Protein AF-0000000065775594 (afdb_homodimer)

Foldseek 3Di:
DPAAQKFKEFELVLLLVLVVLLVVLADPLFAEAEECELCLLQQHRQVSVVSVVVSPHQHYEYAEVVSVVVCVVSVDPHAYEHANFYDPPCLLVCQVSNHEYEDADVVSLVRNLVNLVVNVPLAAHEYEAEEELDQPDTGHDLVCLLVVLVSSVVRPRHAHQYYEYEQNQLLPPPPVSVVRRVSSLVSLVVSVVSCVVVPHDHNFYEYAEQSCSQPHDRPVGRYYYYRVSSQQDGPAPVCPPPGRRAHRMWIKHWFADKDWDAFQDFDDPPSPFTHNHTFIKTKTFAAVLQLQDQLQAQPFWKAWPNDIWHFGGTGDNTITMTTCRPPPPGDGGTMIIRAHDDPVGDGDHLQNSQVSSVHHSSSSSSRGDPVRHPYDYDD/DPAAQKFKEFELVLLLVLVVLLVVLADPLFAEAEECELCLLQQHLQVSVVSVVVSPHQHYEYAEVVSVVVCVVSVDPHAYEHANFYDPPCLLVCQVSNHEYEDADVVSLVRNLVSLVVNVPLAAHEYEAEEELDQPDTGHDLVCLLVVLVVSVVRPRYAHQYYEYEQNQLLPPPPVSVVRRVSSLVSLVVSVVSCVVVPHDHNFYEYAEQSCSQPHDRPVGRYYYYRVSSQFDGPAPVCPPPGRRAHRMWIKHWFADKDWDAFQDFDDPPSPFTHNHTFIKTKTFAAVLQLQDQLQAQPFWKAWPNDIWHFGGTGDNTITMTTCRPPPPGDGGTMIIRAHDDPVGDGDHLQNSQVSSVHHSSSSSSRGDPVRHPYDYDD

Secondary structure (DSSP, 8-state):
--S-S-EEEEEHHHHHHHHHHHHHHSPTT-EEEEE-HHHHHHT-HHHHHHHHHHTT--EEEESSHHHHHHHHHTT--S-EEETT---TT-HHHHHHTT-EEEE--HHHHHHHHHHHHHSTT-PPEEEEEEEESS--SSSEEGGGHHHHHHHHTT-TTEEEEEEE---SSTT--SHHHHHHHHHHHHHHHHHHHHHHHTT---SEEE-B-HHHHHH---TT--EE---GGGGT--SSGGGTTT------EEEEEE--EEEEE-TT-EESGGG-EE-SS-EEEEEES--GGGT--GGGTTT-EEEETTEEEEE-S---SS-EEEE-TT-TT--TT-EEEEEEE-TTS-EE-HHHHHHHHTS-HHHHHHTS-TTTSEEEEE-/--S-S-EEEEEHHHHHHHHHHHHHHSPTT-EEEEE-HHHHHHT-HHHHHHHHHHTT--EEEESSHHHHHHHHHTT--S-EEETT---TT-HHHHHHTT-EEEE--HHHHHHHHHHHHHSTT-PPEEEEEEEESS--SSSEEGGGHHHHHHHHTT-TTEEEEEEE---SSTT--SHHHHHHHHHHHHHHHHHHHHHHHTT---SEEEEE-HHHHHH---TT--EE---GGGGT--SSGGGTTT------EEEEEE--EEEEE-TT-EESGGG-EE-SS-EEEEEES--GGGT--GGGTTT-EEEETTEEEEE-S---SS-EEEE-TT-TT--TT-EEEEEEE-TTS-EE-HHHHHHHHTS-HHHHHHTS-TTTSEEEEE-

Sequence (758 aa):
MDSRPTVVEIDLAALRHNFSLVQKRVPEGCGLLAVVKADAYGHGFQYVSEELEKLGVDAFAVAFLAEGVQLRMSGITRPVLILGGIYPGEERRCIGLNISTALFSLEQAAALDQAALEIKCYRKAHIHLKVDTGMGRLGVPYHEVPEFLAKLKQFKNLELEGIFSHFASADELDPEGIAFTKLQAERFNAAVEEARRQGYAPTYVHVANSAAILTQDLPYCNLARPGIILYGALPSGDFEGQVPSQPVMRLKSRVAMLKWVEPGTSISYGRRYVAAERALIASVPVGYADGYCRSLTNKGEALIRGQRAKVAGTVCMDWIMLDVTNVKGVAVGDDVTLLGPDPMGDCISAEEMAEKAGTIPYEVLCGIATRRVRRVYLGMDSRPTVVEIDLAALRHNFSLVQKRVPEGCGLLAVVKADAYGHGFQYVSEELEKLGVDAFAVAFLAEGVQLRMSGITRPVLILGGIYPGEERRCIGLNISTALFSLEQAAALDQAALEIKCYRKAHIHLKVDTGMGRLGVPYHEVPEFLAKLKQFKNLELEGIFSHFASADELDPEGIAFTKLQAERFNAAVEEARRQGYAPTYVHVANSAAILTQDLPYCNLARPGIILYGALPSGDFEGQVPSQPVMRLKSRVAMLKWVEPGTSISYGRRYVAAERALIASVPVGYADGYCRSLTNKGEALIRGQRAKVAGTVCMDWIMLDVTNVKGVAVGDDVTLLGPDPMGDCISAEEMAEKAGTIPYEVLCGIATRRVRRVYLG

Organism: Citrifermentans bemidjiense (strain ATCC BAA-1014 / DSM 16622 / JCM 12645 / Bem) (NCBI:txid404380)

Radius of gyration: 27.4 Å; Cα contacts (8 Å, |Δi|>4): 1834; chains: 2; bounding box: 56×84×69 Å

InterPro domains:
  IPR000821 Alanine racemase [MF_01201] (5-377)
  IPR000821 Alanine racemase [PR00992] (29-45)
  IPR000821 Alanine racemase [PR00992] (65-83)
  IPR000821 Alanine racemase [PR00992] (128-140)
  IPR000821 Alanine racemase [PR00992] (162-173)
  IPR000821 Alanine racemase [PR00992] (208-235)
  IPR000821 Alanine racemase [PR00992] (264-279)
  IPR000821 Alanine racemase [PR00992] (281-296)
  IPR000821 Alanine racemase [PR00992] (302-319)
  IPR000821 Alanine racemase [PR00992] (359-372)
  IPR000821 Alanine racemase [PTHR30511] (1-378)
  IPR000821 Alanine racemase [TIGR00492] (4-378)
  IPR001608 Alanine racemase, N-terminal [PF01168] (10-235)
  IPR009006 Alanine racemase/group IV decarboxylase, C-terminal [G3DSA:2.40.37.10] (7-377)
  IPR009006 Alanine racemase/group IV decarboxylase, C-terminal [SSF50621] (243-377)
  IPR011079 Alanine racemase, C-terminal [PF00842] (248-377)
  IPR011079 Alanine racemase, C-terminal [SM01005] (248-378)
  IPR020622 Alanine racemase, pyridoxal-phosphate attachment site [PS00395] (34-44)
  IPR029066 PLP-binding barrel [G3DSA:3.20.20.10] (12-231)
  IPR029066 PLP-binding barrel [SSF51419] (10-249)

Solvent-accessible surface area (backbone atoms only — not comparable to full-atom values): 38138 Å² total; per-residue (Å²): 130,52,61,66,73,31,37,31,38,34,35,49,58,29,32,51,52,18,46,51,53,50,59,69,58,45,59,90,86,42,39,40,30,40,46,38,32,66,41,34,47,47,68,40,42,64,67,53,51,52,51,41,50,75,72,60,53,56,26,35,31,24,50,32,54,43,57,50,52,50,41,45,74,67,67,52,78,62,51,36,35,19,70,65,23,76,55,94,87,39,45,53,60,36,46,73,68,64,38,30,28,37,38,58,49,69,68,59,48,50,50,35,24,54,34,24,67,65,42,86,71,83,49,60,29,41,28,25,42,30,35,21,46,58,18,65,63,66,40,33,47,49,90,47,41,65,61,49,56,62,59,50,65,76,46,80,32,51,37,63,41,21,41,32,46,56,71,34,23,48,49,35,81,50,73,68,27,45,50,48,36,51,51,28,50,51,45,45,50,51,45,52,51,48,41,44,74,73,68,48,72,52,78,37,29,32,48,33,34,43,36,28,52,74,71,52,88,58,87,83,42,44,31,32,35,42,37,55,38,40,50,20,45,66,75,35,81,76,46,66,94,73,61,94,47,36,62,18,52,27,36,33,31,30,29,71,41,75,43,80,40,55,56,68,41,35,19,27,48,70,50,73,22,62,33,83,45,74,38,31,36,31,22,29,64,44,11,33,54,42,30,47,56,48,56,24,38,60,58,33,56,31,36,38,92,77,34,80,27,41,30,41,12,38,41,33,61,56,29,32,32,27,44,40,62,85,40,83,84,72,51,70,64,37,59,30,34,57,28,21,68,40,96,73,70,54,65,40,46,53,61,59,52,13,57,58,47,68,58,46,38,68,54,53,42,31,39,39,27,71,90,74,34,49,78,44,81,41,124,131,53,61,66,72,29,36,31,38,33,34,49,58,30,31,52,50,18,47,50,54,51,59,71,56,46,59,88,87,41,39,39,31,41,46,38,31,68,41,33,48,46,67,40,46,63,65,52,50,53,52,41,50,76,72,60,52,55,27,36,30,25,51,32,54,45,56,51,51,50,42,46,75,69,67,52,77,60,51,36,36,19,69,65,22,78,54,95,88,39,45,54,60,35,45,72,68,65,36,30,27,34,38,59,48,68,69,57,48,51,51,35,25,53,32,23,67,65,42,86,72,82,50,59,29,43,28,25,42,28,35,20,48,58,16,65,64,66,38,33,47,50,90,49,40,66,62,49,55,62,59,50,64,75,47,80,34,51,37,64,40,22,40,32,47,55,70,33,22,49,49,34,79,50,73,67,25,45,52,50,36,52,51,28,51,52,45,44,50,51,45,53,50,48,40,43,74,73,69,48,74,52,79,35,29,32,49,35,36,42,35,28,51,74,72,53,87,58,86,82,42,45,30,33,36,42,35,56,39,41,49,20,47,68,74,35,80,76,46,67,94,72,62,93,49,36,62,19,53,28,35,34,32,30,29,72,40,76,44,80,41,54,56,69,42,38,20,26,47,70,50,74,22,60,33,83,46,75,37,31,37,31,22,29,64,44,10,33,54,43,32,47,56,48,57,25,40,60,59,33,58,32,37,39,92,76,33,80,27,40,31,43,13,38,43,32,60,56,31,32,32,27,44,41,61,83,41,83,82,71,50,71,64,37,59,31,31,58,28,20,68,42,98,74,70,55,65,41,47,54,60,59,52,13,58,59,47,68,59,46,37,66,54,53,42,31,38,40,28,72,89,74,32,48,79,44,80,39,123

pLDDT: mean 96.42, std 4.62, range [49.81, 98.88]

Nearest 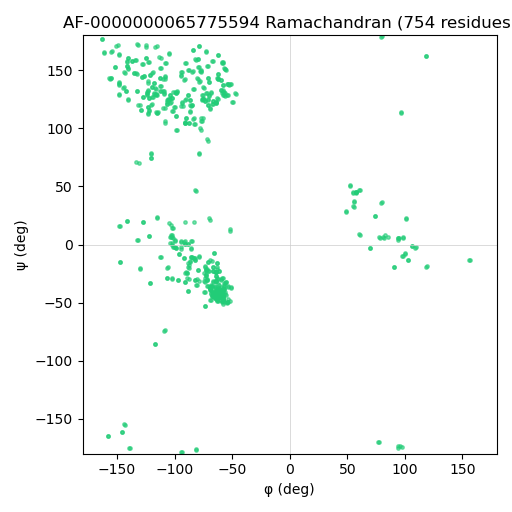PDB structures (foldseek):
  4y2w-assembly1_B  TM=9.399E-01  e=1.721E-45  Caldanaerobacter subterraneus subsp. tengcongensis MB4
  4ecl-assembly1_B  TM=9.283E-01  e=4.428E-44  Enterococcus faecalis
  1vfh-assembly1_A  TM=9.451E-01  e=1.364E-42  Streptomyces lavendulae
  5yyc-assembly1_C  TM=9.444E-01  e=9.346E-42  Alkalihalophilus pseudofirmus OF4
  8ahw-assembly1_A  TM=9.258E-01  e=2.322E-38  Mycobacterium tuberculosis H37Rv

Structure (mmCIF, N/CA/C/O backbone):
data_AF-0000000065775594-model_v1
#
loop_
_entity.id
_entity.type
_entity.pdbx_descripti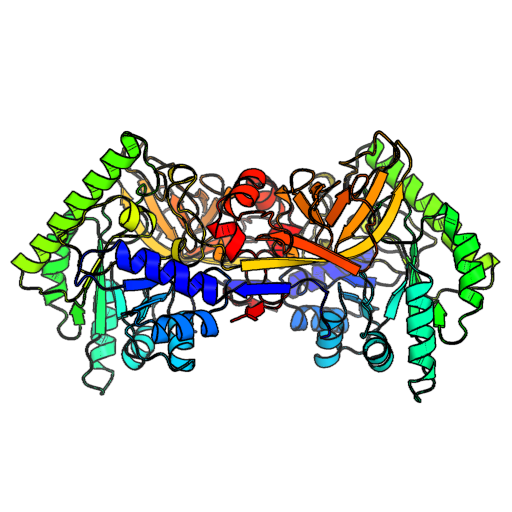on
1 polymer 'Alanine racemase'
#
loop_
_atom_site.group_PDB
_atom_site.id
_atom_site.type_symbol
_atom_site.label_atom_id
_atom_site.label_alt_id
_atom_site.label_comp_id
_atom_site.label_asym_id
_atom_site.label_entity_id
_atom_site.label_seq_id
_atom_site.pdbx_PDB_ins_code
_atom_site.Cartn_x
_atom_site.Cartn_y
_atom_site.Cartn_z
_atom_site.occupancy
_atom_site.B_iso_or_equiv
_atom_site.auth_seq_id
_atom_site.auth_comp_id
_atom_site.auth_asym_id
_atom_site.auth_atom_id
_atom_site.pdbx_PDB_model_num
ATOM 1 N N . MET A 1 1 ? -8.773 1.671 21.281 1 49.81 1 MET A N 1
ATOM 2 C CA . MET A 1 1 ? -9.242 2.24 20.031 1 49.81 1 MET A CA 1
ATOM 3 C C . MET A 1 1 ? -8.414 3.465 19.641 1 49.81 1 MET A C 1
ATOM 5 O O . MET A 1 1 ? -8.883 4.598 19.766 1 49.81 1 MET A O 1
ATOM 9 N N . ASP A 1 2 ? -7.199 3.545 19.719 1 66.12 2 ASP A N 1
ATOM 10 C CA . ASP A 1 2 ? -6.293 4.684 19.609 1 66.12 2 ASP A CA 1
ATOM 11 C C . ASP A 1 2 ? -5.973 5.012 18.156 1 66.12 2 ASP A C 1
ATOM 13 O O . ASP A 1 2 ? -5.004 5.719 17.875 1 66.12 2 ASP A O 1
ATOM 17 N N . SER A 1 3 ? -6.93 4.457 17.25 1 76.12 3 SER A N 1
ATOM 18 C CA . SER A 1 3 ? -6.625 4.742 15.844 1 76.12 3 SER A CA 1
ATOM 19 C C . SER A 1 3 ? -7.715 5.594 15.203 1 76.12 3 SER A C 1
ATOM 21 O O . SER A 1 3 ? -8.672 5.996 15.875 1 76.12 3 SER A O 1
ATOM 23 N N . ARG A 1 4 ? -7.492 6.094 14.023 1 88.5 4 ARG A N 1
ATOM 24 C CA . ARG A 1 4 ? -8.43 6.84 13.188 1 88.5 4 ARG A CA 1
ATOM 25 C C . ARG A 1 4 ? -9.703 6.039 12.945 1 88.5 4 ARG A C 1
ATOM 27 O O . ARG A 1 4 ? -9.711 4.816 13.102 1 88.5 4 ARG A O 1
ATOM 34 N N . PRO A 1 5 ? -10.789 6.785 12.773 1 94.62 5 PRO A N 1
ATOM 35 C CA . PRO A 1 5 ? -12.055 6.102 12.508 1 94.62 5 PRO A CA 1
ATOM 36 C C . PRO A 1 5 ? -12.086 5.434 11.133 1 94.62 5 PRO A C 1
ATOM 38 O O . PRO A 1 5 ? -13.172 5.156 10.602 1 94.62 5 PRO A O 1
ATOM 41 N N . THR A 1 6 ? -11.062 5.156 10.531 1 97.19 6 THR A N 1
ATOM 42 C CA . THR A 1 6 ? -10.938 4.422 9.281 1 97.19 6 THR A CA 1
ATOM 43 C C . THR A 1 6 ? -10.727 2.932 9.547 1 97.19 6 THR A C 1
ATOM 45 O O . THR A 1 6 ? -9.758 2.541 10.195 1 97.19 6 THR A O 1
ATOM 48 N N . VAL A 1 7 ? -11.641 2.129 9.07 1 96.88 7 VAL A N 1
ATOM 49 C CA . VAL A 1 7 ? -11.633 0.703 9.375 1 96.88 7 VAL A CA 1
ATOM 50 C C . VAL A 1 7 ? -12.023 -0.097 8.133 1 96.88 7 VAL A C 1
ATOM 52 O O . VAL A 1 7 ? -12.703 0.42 7.242 1 96.88 7 VAL A O 1
ATOM 55 N N . VAL A 1 8 ? -11.5 -1.317 8.102 1 97.75 8 VAL A N 1
ATOM 56 C CA . VAL A 1 8 ? -11.953 -2.299 7.117 1 97.75 8 VAL A CA 1
ATOM 57 C C . VAL A 1 8 ? -12.875 -3.318 7.793 1 97.75 8 VAL A C 1
ATOM 59 O O . VAL A 1 8 ? -12.5 -3.93 8.797 1 97.75 8 VAL A O 1
ATOM 62 N N . GLU A 1 9 ? -14.016 -3.408 7.305 1 97.88 9 GLU A N 1
ATOM 63 C CA . GLU A 1 9 ? -14.898 -4.48 7.742 1 97.88 9 GLU A CA 1
ATOM 64 C C . GLU A 1 9 ? -14.875 -5.652 6.77 1 97.88 9 GLU A C 1
ATOM 66 O O . GLU A 1 9 ? -14.945 -5.461 5.555 1 97.88 9 GLU A O 1
ATOM 71 N N . ILE A 1 10 ? -14.719 -6.859 7.289 1 98.5 10 ILE A N 1
ATOM 72 C CA . ILE A 1 10 ? -14.703 -8.086 6.5 1 98.5 10 ILE A CA 1
ATOM 73 C C . ILE A 1 10 ? -15.969 -8.891 6.773 1 98.5 10 ILE A C 1
ATOM 75 O O . ILE A 1 10 ? -16.203 -9.32 7.902 1 98.5 10 ILE A O 1
ATOM 79 N N . ASP A 1 11 ? -16.734 -9.078 5.801 1 98.19 11 ASP A N 1
ATOM 80 C CA . ASP A 1 11 ? -18 -9.797 5.91 1 98.19 11 ASP A CA 1
ATOM 81 C C . ASP A 1 11 ? -17.812 -11.289 5.629 1 98.19 11 ASP A C 1
ATOM 83 O O . ASP A 1 11 ? -17.812 -11.711 4.469 1 98.19 11 ASP A O 1
ATOM 87 N N . LEU A 1 12 ? -17.828 -12.125 6.656 1 98.25 12 LEU A N 1
ATOM 88 C CA . LEU A 1 12 ? -17.578 -13.555 6.504 1 98.25 12 LEU A CA 1
ATOM 89 C C . LEU A 1 12 ? -18.781 -14.242 5.871 1 98.25 12 LEU A C 1
ATOM 91 O O . LEU A 1 12 ? -18.641 -15.297 5.246 1 98.25 12 LEU A O 1
ATOM 95 N N . ALA A 1 13 ? -19.984 -13.664 6.016 1 98.19 13 ALA A N 1
ATOM 96 C CA . ALA A 1 13 ? -21.141 -14.219 5.324 1 98.19 13 ALA A CA 1
ATOM 97 C C . ALA A 1 13 ? -20.984 -14.109 3.809 1 98.19 13 ALA A C 1
ATOM 99 O O . ALA A 1 13 ? -21.359 -15.023 3.07 1 98.19 13 ALA A O 1
ATOM 100 N N . ALA A 1 14 ? -20.469 -12.961 3.395 1 98.44 14 ALA A N 1
ATOM 101 C CA . ALA A 1 14 ? -20.188 -12.781 1.972 1 98.44 14 ALA A CA 1
ATOM 102 C C . ALA A 1 14 ? -19.156 -13.789 1.486 1 98.44 14 ALA A C 1
ATOM 104 O O . ALA A 1 14 ? -19.281 -14.344 0.392 1 98.44 14 ALA A O 1
ATOM 105 N N . LEU A 1 15 ? -18.156 -14.031 2.289 1 98.69 15 LEU A N 1
ATOM 106 C CA . LEU A 1 15 ? -17.141 -15.031 1.96 1 98.69 15 LEU A CA 1
ATOM 107 C C . LEU A 1 15 ? -17.766 -16.406 1.798 1 98.69 15 LEU A C 1
ATOM 109 O O . LEU A 1 15 ? -17.453 -17.125 0.842 1 98.69 15 LEU A O 1
ATOM 113 N N . ARG A 1 16 ? -18.656 -16.781 2.693 1 98.56 16 ARG A N 1
ATOM 114 C CA . ARG A 1 16 ? -19.359 -18.062 2.623 1 98.56 16 ARG A CA 1
ATOM 115 C C . ARG A 1 16 ? -20.172 -18.172 1.344 1 98.56 16 ARG A C 1
ATOM 117 O O . ARG A 1 16 ? -20.172 -19.203 0.681 1 98.56 16 ARG A O 1
ATOM 124 N N . HIS A 1 17 ? -20.828 -17.094 1.109 1 98.44 17 HIS A N 1
ATOM 125 C CA . HIS A 1 17 ? -21.641 -17.047 -0.107 1 98.44 17 HIS A CA 1
ATOM 126 C C . HIS A 1 17 ? -20.781 -17.266 -1.345 1 98.44 17 HIS A C 1
ATOM 128 O O . HIS A 1 17 ? -21.125 -18.094 -2.197 1 98.44 17 HIS A O 1
ATOM 134 N N . ASN A 1 18 ? -19.688 -16.531 -1.449 1 98.5 18 ASN A N 1
ATOM 135 C CA . ASN A 1 18 ? -18.812 -16.641 -2.605 1 98.5 18 ASN A CA 1
ATOM 136 C C . ASN A 1 18 ? -18.203 -18.047 -2.717 1 98.5 18 ASN A C 1
ATOM 138 O O . ASN A 1 18 ? -18.062 -18.578 -3.82 1 98.5 18 ASN A O 1
ATOM 142 N N . PHE A 1 19 ? -17.828 -18.656 -1.584 1 98.5 19 PHE A N 1
ATOM 143 C CA . PHE A 1 19 ? -17.297 -20.016 -1.569 1 98.5 19 PHE A CA 1
ATOM 144 C C . PHE A 1 19 ? -18.312 -21 -2.135 1 98.5 19 PHE A C 1
ATOM 146 O O . PHE A 1 19 ? -17.953 -21.859 -2.936 1 98.5 19 PHE A O 1
ATOM 153 N N . SER A 1 20 ? -19.5 -20.828 -1.735 1 97.69 20 SER A N 1
ATOM 154 C CA . SER A 1 20 ? -20.578 -21.688 -2.229 1 97.69 20 SER A CA 1
ATOM 155 C C . SER A 1 20 ? -20.766 -21.531 -3.734 1 97.69 20 SER A C 1
ATOM 157 O O . SER A 1 20 ? -21.031 -22.5 -4.438 1 97.69 20 SER A O 1
ATOM 159 N N . LEU A 1 21 ? -20.656 -20.297 -4.195 1 96.81 21 LEU A N 1
ATOM 160 C CA . LEU A 1 21 ? -20.75 -20.031 -5.629 1 96.81 21 LEU A CA 1
ATOM 161 C C . LEU A 1 21 ? -19.672 -20.781 -6.391 1 96.81 21 LEU A C 1
ATOM 163 O O . LEU A 1 21 ? -19.938 -21.391 -7.434 1 96.81 21 LEU A O 1
ATOM 167 N N . VAL A 1 22 ? -18.484 -20.781 -5.887 1 97.19 22 VAL A N 1
ATOM 168 C CA . VAL A 1 22 ? -17.359 -21.453 -6.523 1 97.19 22 VAL A CA 1
ATOM 169 C C . VAL A 1 22 ? -17.578 -22.969 -6.508 1 97.19 22 VAL A C 1
ATOM 171 O O . VAL A 1 22 ? -17.359 -23.656 -7.512 1 97.19 22 VAL A O 1
ATOM 174 N N . GLN A 1 23 ? -18.016 -23.484 -5.402 1 96.25 23 GLN A N 1
ATOM 175 C CA . GLN A 1 23 ? -18.266 -24.922 -5.266 1 96.25 23 GLN A CA 1
ATOM 176 C C . GLN A 1 23 ? -19.266 -25.406 -6.312 1 96.25 23 GLN A C 1
ATOM 178 O O . GLN A 1 23 ? -19.109 -26.5 -6.863 1 96.25 23 GLN A O 1
ATOM 183 N N . LYS A 1 24 ? -20.25 -24.578 -6.559 1 94.56 24 LYS A N 1
ATOM 184 C CA . LYS A 1 24 ? -21.281 -24.938 -7.512 1 94.56 24 LYS A CA 1
ATOM 185 C C . LYS A 1 24 ? -20.766 -24.891 -8.945 1 94.56 24 LYS A C 1
ATOM 187 O O . LYS A 1 24 ? -21.312 -25.547 -9.836 1 94.56 24 LYS A O 1
ATOM 192 N N . ARG A 1 25 ? -19.75 -24.172 -9.141 1 93.62 25 ARG A N 1
ATOM 193 C CA . ARG A 1 25 ? -19.25 -23.953 -10.492 1 93.62 25 ARG A CA 1
ATOM 194 C C . ARG A 1 25 ? -18.25 -25.031 -10.883 1 93.62 25 ARG A C 1
ATOM 196 O O . ARG A 1 25 ? -18.109 -25.359 -12.07 1 93.62 25 ARG A O 1
ATOM 203 N N . VAL A 1 26 ? -17.562 -25.594 -9.945 1 94.5 26 VAL A N 1
ATOM 204 C CA . VAL A 1 26 ? -16.547 -26.578 -10.258 1 94.5 26 VAL A CA 1
ATOM 205 C C . VAL A 1 26 ? -17.188 -27.953 -10.398 1 94.5 26 VAL A C 1
ATOM 207 O O . VAL A 1 26 ? -18.219 -28.234 -9.773 1 94.5 26 VAL A O 1
ATOM 210 N N . PRO A 1 27 ? -16.641 -28.812 -11.25 1 92.19 27 PRO A N 1
ATOM 211 C CA . PRO A 1 27 ? -17.203 -30.156 -11.398 1 92.19 27 PRO A CA 1
ATOM 212 C C . PRO A 1 27 ? -17.234 -30.938 -10.086 1 92.19 27 PRO A C 1
ATOM 214 O O . PRO A 1 27 ? -16.406 -30.672 -9.195 1 92.19 27 PRO A O 1
ATOM 217 N N . GLU A 1 28 ? -18.141 -31.875 -10.078 1 90.94 28 GLU A N 1
ATOM 218 C CA . GLU A 1 28 ? -18.203 -32.75 -8.906 1 90.94 28 GLU A CA 1
ATOM 219 C C . GLU A 1 28 ? -16.891 -33.5 -8.695 1 90.94 28 GLU A C 1
ATOM 221 O O . GLU A 1 28 ? -16.297 -34 -9.648 1 90.94 28 GLU A O 1
ATOM 226 N N . GLY A 1 29 ? -16.484 -33.469 -7.48 1 91.75 29 GLY A N 1
ATOM 227 C CA . GLY A 1 29 ? -15.25 -34.156 -7.152 1 91.75 29 GLY A CA 1
ATOM 228 C C . GLY A 1 29 ? -14.016 -33.312 -7.266 1 91.75 29 GLY A C 1
ATOM 229 O O . GLY A 1 29 ? -12.953 -33.656 -6.738 1 91.75 29 GLY A O 1
ATOM 230 N N . CYS A 1 30 ? -14.156 -32.219 -8.016 1 96.12 30 CYS A N 1
ATOM 231 C CA . CYS A 1 30 ? -13.039 -31.266 -8.109 1 96.12 30 CYS A CA 1
ATOM 232 C C . CYS A 1 30 ? -12.859 -30.516 -6.793 1 96.12 30 CYS A C 1
ATOM 234 O O . CYS A 1 30 ? -13.812 -29.953 -6.262 1 96.12 30 CYS A O 1
ATOM 236 N N . GLY A 1 31 ? -11.633 -30.578 -6.219 1 97.81 31 GLY A N 1
ATOM 237 C CA . GLY A 1 31 ? -11.359 -29.875 -4.977 1 97.81 31 GLY A CA 1
ATOM 238 C C . GLY A 1 31 ? -11.102 -28.391 -5.168 1 97.81 31 GLY A C 1
ATOM 239 O O . GLY A 1 31 ? -11.031 -27.922 -6.301 1 97.81 31 GLY A O 1
ATOM 240 N N . LEU A 1 32 ? -11.039 -27.719 -4.004 1 98.5 32 LEU A N 1
ATOM 241 C CA . LEU A 1 32 ? -10.766 -26.281 -4.02 1 98.5 32 LEU A CA 1
ATOM 242 C C . LEU A 1 32 ? -9.492 -25.969 -3.246 1 98.5 32 LEU A C 1
ATOM 244 O O . LEU A 1 32 ? -9.359 -26.344 -2.08 1 98.5 32 LEU A O 1
ATOM 248 N N . LEU A 1 33 ? -8.57 -25.391 -3.906 1 98.75 33 LEU A N 1
ATOM 249 C CA . LEU A 1 33 ? -7.375 -24.797 -3.322 1 98.75 33 LEU A CA 1
ATOM 250 C C . LEU A 1 33 ? -7.535 -23.281 -3.174 1 98.75 33 LEU A C 1
ATOM 252 O O . LEU A 1 33 ? -7.316 -22.547 -4.129 1 98.75 33 LEU A O 1
ATOM 256 N N . ALA A 1 34 ? -7.879 -22.828 -1.977 1 98.75 34 ALA A N 1
ATOM 257 C CA . ALA A 1 34 ? -8.148 -21.406 -1.755 1 98.75 34 ALA A CA 1
ATOM 258 C C . ALA A 1 34 ? -6.855 -20.594 -1.729 1 98.75 34 ALA A C 1
ATOM 260 O O . ALA A 1 34 ? -5.945 -20.891 -0.948 1 98.75 34 ALA A O 1
ATOM 261 N N . VAL A 1 35 ? -6.82 -19.641 -2.537 1 98.75 35 VAL A N 1
ATOM 262 C CA . VAL A 1 35 ? -5.645 -18.781 -2.559 1 98.75 35 VAL A CA 1
ATOM 263 C C . VAL A 1 35 ? -5.785 -17.688 -1.496 1 98.75 35 VAL A C 1
ATOM 265 O O . VAL A 1 35 ? -6.695 -16.859 -1.567 1 98.75 35 VAL A O 1
ATOM 268 N N . VAL A 1 36 ? -4.809 -17.672 -0.531 1 98.31 36 VAL A N 1
ATOM 269 C CA . VAL A 1 36 ? -4.906 -16.719 0.572 1 98.31 36 VAL A CA 1
ATOM 270 C C . VAL A 1 36 ? -3.605 -15.938 0.692 1 98.31 36 VAL A C 1
ATOM 272 O O . VAL A 1 36 ? -3.301 -15.391 1.754 1 98.31 36 VAL A O 1
ATOM 275 N N . LYS A 1 37 ? -2.842 -15.945 -0.386 1 97.25 37 LYS A N 1
ATOM 276 C CA . LYS A 1 37 ? -1.6 -15.18 -0.359 1 97.25 37 LYS A CA 1
ATOM 277 C C . LYS A 1 37 ? -1.876 -13.688 -0.168 1 97.25 37 LYS A C 1
ATOM 279 O O . LYS A 1 37 ? -3.018 -13.242 -0.298 1 97.25 37 LYS A O 1
ATOM 284 N N . ALA A 1 38 ? -0.796 -12.922 0.226 1 96.38 38 ALA A N 1
ATOM 285 C CA . ALA A 1 38 ? -0.896 -11.477 0.431 1 96.38 38 ALA A CA 1
ATOM 286 C C . ALA A 1 38 ? -1.96 -11.141 1.473 1 96.38 38 ALA A C 1
ATOM 288 O O . ALA A 1 38 ? -2.818 -10.289 1.242 1 96.38 38 ALA A O 1
ATOM 289 N N . ASP A 1 39 ? -1.966 -11.875 2.58 1 95.69 39 ASP A N 1
ATOM 290 C CA . ASP A 1 39 ? -2.904 -11.664 3.678 1 95.69 39 ASP A CA 1
ATOM 291 C C . ASP A 1 39 ? -4.348 -11.844 3.209 1 95.69 39 ASP A C 1
ATOM 293 O O . ASP A 1 39 ? -5.211 -11.016 3.504 1 95.69 39 ASP A O 1
ATOM 297 N N . ALA A 1 40 ? -4.559 -12.93 2.471 1 97.06 40 ALA A N 1
ATOM 298 C CA . ALA A 1 40 ? -5.859 -13.188 1.864 1 97.06 40 ALA A CA 1
ATOM 299 C C . ALA A 1 40 ? -6.336 -11.977 1.058 1 97.06 40 ALA A C 1
ATOM 301 O O . ALA A 1 40 ? -7.449 -11.492 1.259 1 97.06 40 ALA A O 1
ATOM 302 N N . TYR A 1 41 ? -5.449 -11.523 0.203 1 97.19 41 TYR A N 1
ATOM 303 C CA . TYR A 1 41 ? -5.703 -10.367 -0.653 1 97.19 41 TYR A CA 1
ATOM 304 C C . TYR A 1 41 ? -6.098 -9.156 0.175 1 97.19 41 TYR A C 1
ATOM 306 O O . TYR A 1 41 ? -6.953 -8.367 -0.236 1 97.19 41 TYR A O 1
ATOM 314 N N . GLY A 1 42 ? -5.59 -9.031 1.35 1 96.5 42 GLY A N 1
ATOM 315 C CA . GLY A 1 42 ? -5.836 -7.875 2.197 1 96.5 42 GLY A CA 1
ATOM 316 C C . GLY A 1 42 ? -6.984 -8.078 3.164 1 96.5 42 GLY A C 1
ATOM 317 O O . GLY A 1 42 ? -7.32 -7.176 3.936 1 96.5 42 GLY A O 1
ATOM 318 N N . HIS A 1 43 ? -7.574 -9.266 3.244 1 97.88 43 HIS A N 1
ATOM 319 C CA . HIS A 1 43 ? -8.789 -9.477 4.023 1 97.88 43 HIS A CA 1
ATOM 320 C C . HIS A 1 43 ? -8.469 -10.078 5.387 1 97.88 43 HIS A C 1
ATOM 322 O O . HIS A 1 43 ? -9.359 -10.258 6.215 1 97.88 43 HIS A O 1
ATOM 328 N N . GLY A 1 44 ? -7.16 -10.391 5.672 1 93.56 44 GLY A N 1
ATOM 329 C CA . GLY A 1 44 ? -6.785 -11 6.938 1 93.56 44 GLY A CA 1
ATOM 330 C C . GLY A 1 44 ? -6.652 -12.508 6.859 1 93.56 44 GLY A C 1
ATOM 331 O O . GLY A 1 44 ? -7.652 -13.227 6.875 1 93.56 44 GLY A O 1
ATOM 332 N N . PHE A 1 45 ? -5.449 -12.984 7.023 1 89.62 45 PHE A N 1
ATOM 333 C CA . PHE A 1 45 ? -5.031 -14.352 6.762 1 89.62 45 PHE A CA 1
ATOM 334 C C . PHE A 1 45 ? -5.723 -15.32 7.715 1 89.62 45 PHE A C 1
ATOM 336 O O . PHE A 1 45 ? -6.281 -16.328 7.285 1 89.62 45 PHE A O 1
ATOM 343 N N . GLN A 1 46 ? -5.754 -15.016 8.844 1 91.19 46 GLN A N 1
ATOM 344 C CA . GLN A 1 46 ? -6.125 -15.969 9.883 1 91.19 46 GLN A CA 1
ATOM 345 C C . GLN A 1 46 ? -7.625 -16.25 9.867 1 91.19 46 GLN A C 1
ATOM 347 O O . GLN A 1 46 ? -8.047 -17.391 9.672 1 91.19 46 GLN A O 1
ATOM 352 N N . TYR A 1 47 ? -8.422 -15.203 9.914 1 93.81 47 TYR A N 1
ATOM 353 C CA . TYR A 1 47 ? -9.867 -15.375 10.023 1 93.81 47 TYR A CA 1
ATOM 354 C C . TYR A 1 47 ? -10.453 -15.906 8.719 1 93.81 47 TYR A C 1
ATOM 356 O O . TYR A 1 47 ? -11.359 -16.75 8.734 1 93.81 47 TYR A O 1
ATOM 364 N N . VAL A 1 48 ? -9.891 -15.469 7.629 1 97.06 48 VAL A N 1
ATOM 365 C CA . VAL A 1 48 ? -10.367 -15.914 6.324 1 97.06 48 VAL A CA 1
ATOM 366 C C . VAL A 1 48 ? -10.055 -17.406 6.145 1 97.06 48 VAL A C 1
ATOM 368 O O . VAL A 1 48 ? -10.93 -18.188 5.746 1 97.06 48 VAL A O 1
ATOM 371 N N . SER A 1 49 ? -8.859 -17.797 6.504 1 97.56 49 SER A N 1
ATOM 372 C CA . SER A 1 49 ? -8.445 -19.188 6.316 1 97.56 49 SER A CA 1
ATOM 373 C C . SER A 1 49 ? -9.211 -20.125 7.246 1 97.56 49 SER A C 1
ATOM 375 O O . SER A 1 49 ? -9.594 -21.234 6.852 1 97.56 49 SER A O 1
ATOM 377 N N . GLU A 1 50 ? -9.422 -19.688 8.438 1 96.88 50 GLU A N 1
ATOM 378 C CA . GLU A 1 50 ? -10.203 -20.484 9.391 1 96.88 50 GLU A CA 1
ATOM 379 C C . GLU A 1 50 ? -11.625 -20.703 8.883 1 96.88 50 GLU A C 1
ATOM 381 O O . GLU A 1 50 ? -12.148 -21.812 8.961 1 96.88 50 GLU A O 1
ATOM 386 N N . GLU A 1 51 ? -12.195 -19.625 8.398 1 97.25 51 GLU A N 1
ATOM 387 C CA . GLU A 1 51 ? -13.555 -19.734 7.875 1 97.25 51 GLU A CA 1
ATOM 388 C C . GLU A 1 51 ? -13.609 -20.688 6.68 1 97.25 51 GLU A C 1
ATOM 390 O O . GLU A 1 51 ? -14.523 -21.5 6.578 1 97.25 51 GLU A O 1
ATOM 395 N N . LEU A 1 52 ? -12.672 -20.562 5.812 1 98 52 LEU A N 1
ATOM 396 C CA . LEU A 1 52 ? -12.633 -21.422 4.629 1 98 52 LEU A CA 1
ATOM 397 C C . LEU A 1 52 ? -12.43 -22.875 5.02 1 98 52 LEU A C 1
ATOM 399 O O . LEU A 1 52 ? -12.992 -23.781 4.391 1 98 52 LEU A O 1
ATOM 403 N N . GLU A 1 53 ? -11.617 -23.094 5.996 1 97.25 53 GLU A N 1
ATOM 404 C CA . GLU A 1 53 ? -11.414 -24.453 6.488 1 97.25 53 GLU A CA 1
ATOM 405 C C . GLU A 1 53 ? -12.719 -25.062 7 1 97.25 53 GLU A C 1
ATOM 407 O O . GLU A 1 53 ? -13.039 -26.219 6.707 1 97.25 53 GLU A O 1
ATOM 412 N N . LYS A 1 54 ? -13.484 -24.281 7.758 1 96.69 54 LYS A N 1
ATOM 413 C CA . LYS A 1 54 ? -14.781 -24.719 8.266 1 96.69 54 LYS A CA 1
ATOM 414 C C . LYS A 1 54 ? -15.727 -25.062 7.121 1 96.69 54 LYS A C 1
ATOM 416 O O . LYS A 1 54 ? -16.578 -25.953 7.258 1 96.69 54 LYS A O 1
ATOM 421 N N . LEU A 1 55 ? -15.531 -24.391 6.035 1 97.31 55 LEU A N 1
ATOM 422 C CA . LEU A 1 55 ? -16.422 -24.562 4.895 1 97.31 55 LEU A CA 1
ATOM 423 C C . LEU A 1 55 ? -16.016 -25.781 4.066 1 97.31 55 LEU A C 1
ATOM 425 O O . LEU A 1 55 ? -16.719 -26.156 3.125 1 97.31 55 LEU A O 1
ATOM 429 N N . GLY A 1 56 ? -14.82 -26.328 4.355 1 96.19 56 GLY A N 1
ATOM 430 C CA . GLY A 1 56 ? -14.438 -27.594 3.73 1 96.19 56 GLY A CA 1
ATOM 431 C C . GLY A 1 56 ? -13.484 -27.406 2.566 1 96.19 56 GLY A C 1
ATOM 432 O O . GLY A 1 56 ? -13.414 -28.25 1.675 1 96.19 56 GLY A O 1
ATOM 433 N N . VAL A 1 57 ? -12.773 -26.312 2.541 1 97.94 57 VAL A N 1
ATOM 434 C CA . VAL A 1 57 ? -11.758 -26.141 1.512 1 97.94 57 VAL A CA 1
ATOM 435 C C . VAL A 1 57 ? -10.758 -27.297 1.569 1 97.94 57 VAL A C 1
ATOM 437 O O . VAL A 1 57 ? -10.516 -27.859 2.637 1 97.94 57 VAL A O 1
ATOM 440 N N . ASP A 1 58 ? -10.156 -27.641 0.459 1 98.25 58 ASP A N 1
ATOM 441 C CA . ASP A 1 58 ? -9.289 -28.812 0.407 1 98.25 58 ASP A CA 1
ATOM 442 C C . ASP A 1 58 ? -7.844 -28.453 0.714 1 98.25 58 ASP A C 1
ATOM 444 O O . ASP A 1 58 ? -7.086 -29.266 1.248 1 98.25 58 ASP A O 1
ATOM 448 N N . ALA A 1 59 ? -7.48 -27.281 0.344 1 98.44 59 ALA A N 1
ATOM 449 C CA . ALA A 1 59 ? -6.098 -26.844 0.488 1 98.44 59 ALA A CA 1
ATOM 450 C C . ALA A 1 59 ? -6 -25.312 0.42 1 98.44 59 ALA A C 1
ATOM 452 O O . ALA A 1 59 ? -6.973 -24.641 0.069 1 98.44 59 ALA A O 1
ATOM 453 N N . PHE A 1 60 ? -4.848 -24.812 0.835 1 98.62 60 PHE A N 1
ATOM 454 C CA . PHE A 1 60 ? -4.57 -23.391 0.767 1 98.62 60 PHE A CA 1
ATOM 455 C C . PHE A 1 60 ? -3.324 -23.109 -0.071 1 98.62 60 PHE A C 1
ATOM 457 O O . PHE A 1 60 ? -2.412 -23.938 -0.118 1 98.62 60 PHE A O 1
ATOM 464 N N . ALA A 1 61 ? -3.35 -22.031 -0.737 1 98.62 61 ALA A N 1
ATOM 465 C CA . ALA A 1 61 ? -2.176 -21.594 -1.486 1 98.62 61 ALA A CA 1
ATOM 466 C C . ALA A 1 61 ? -1.665 -20.25 -0.968 1 98.62 61 ALA A C 1
ATOM 468 O O . ALA A 1 61 ? -2.455 -19.359 -0.668 1 98.62 61 ALA A O 1
ATOM 469 N N . VAL A 1 62 ? -0.332 -20.125 -0.878 1 98 62 VAL A N 1
ATOM 470 C CA . VAL A 1 62 ? 0.334 -18.906 -0.431 1 98 62 VAL A CA 1
ATOM 471 C C . VAL A 1 62 ? 1.463 -18.547 -1.396 1 98 62 VAL A C 1
ATOM 473 O O . VAL A 1 62 ? 1.767 -19.312 -2.314 1 98 62 VAL A O 1
ATOM 476 N N . ALA A 1 63 ? 2.039 -17.375 -1.196 1 97.19 63 ALA A N 1
ATOM 477 C CA . ALA A 1 63 ? 3.037 -16.891 -2.141 1 97.19 63 ALA A CA 1
ATOM 478 C C . ALA A 1 63 ? 4.434 -17.375 -1.766 1 97.19 63 ALA A C 1
ATOM 480 O O . ALA A 1 63 ? 5.25 -17.672 -2.641 1 97.19 63 ALA A O 1
ATOM 481 N N . PHE A 1 64 ? 4.773 -17.391 -0.49 1 96.44 64 PHE A N 1
ATOM 482 C CA . PHE A 1 64 ? 6.098 -17.781 -0.017 1 96.44 64 PHE A CA 1
ATOM 483 C C . PHE A 1 64 ? 6.02 -18.422 1.364 1 96.44 64 PHE A C 1
ATOM 485 O O . PHE A 1 64 ? 4.953 -18.438 1.981 1 96.44 64 PHE A O 1
ATOM 492 N N . LEU A 1 65 ? 7.062 -18.969 1.864 1 97.12 65 LEU A N 1
ATOM 493 C CA . LEU A 1 65 ? 7.082 -19.875 3 1 97.12 65 LEU A CA 1
ATOM 494 C C . LEU A 1 65 ? 6.57 -19.203 4.262 1 97.12 65 LEU A C 1
ATOM 496 O O . LEU A 1 65 ? 5.828 -19.797 5.043 1 97.12 65 LEU A O 1
ATOM 500 N N . ALA A 1 66 ? 6.902 -17.953 4.48 1 96 66 ALA A N 1
ATOM 501 C CA . ALA A 1 66 ? 6.488 -17.25 5.691 1 96 66 ALA A CA 1
ATOM 502 C C . ALA A 1 66 ? 4.969 -17.266 5.844 1 96 66 ALA A C 1
ATOM 504 O O . ALA A 1 66 ? 4.449 -17.359 6.957 1 96 66 ALA A O 1
ATOM 505 N N . GLU A 1 67 ? 4.281 -17.141 4.785 1 96.19 67 GLU A N 1
ATOM 506 C CA . GLU A 1 67 ? 2.824 -17.203 4.828 1 96.19 67 GLU A CA 1
ATOM 507 C C . GLU A 1 67 ? 2.334 -18.609 5.18 1 96.19 67 GLU A C 1
ATOM 509 O O . GLU A 1 67 ? 1.331 -18.75 5.879 1 96.19 67 GLU A O 1
ATOM 514 N N . GLY A 1 68 ? 3.016 -19.609 4.641 1 96.56 68 GLY A N 1
ATOM 515 C CA . GLY A 1 68 ? 2.691 -20.984 5.02 1 96.56 68 GLY A CA 1
ATOM 516 C C . GLY A 1 68 ? 2.891 -21.25 6.496 1 96.56 68 GLY A C 1
ATOM 517 O O . GLY A 1 68 ? 2.064 -21.906 7.129 1 96.56 68 GLY A O 1
ATOM 518 N N . VAL A 1 69 ? 3.979 -20.75 7.016 1 96 69 VAL A N 1
ATOM 519 C CA . VAL A 1 69 ? 4.277 -20.875 8.438 1 96 69 VAL A CA 1
ATOM 520 C C . VAL A 1 69 ? 3.16 -20.234 9.258 1 96 69 VAL A C 1
ATOM 522 O O . VAL A 1 69 ? 2.709 -20.812 10.258 1 96 69 VAL A O 1
ATOM 525 N N . GLN A 1 70 ? 2.725 -19.094 8.789 1 93.94 70 GLN A N 1
ATOM 526 C CA . GLN A 1 70 ? 1.642 -18.391 9.484 1 93.94 70 GLN A CA 1
ATOM 527 C C . GLN A 1 70 ? 0.375 -19.25 9.516 1 93.94 70 GLN A C 1
ATOM 529 O O . GLN A 1 70 ? -0.327 -19.281 10.523 1 93.94 70 GLN A O 1
ATOM 534 N N . LEU A 1 71 ? 0.077 -19.875 8.422 1 95.25 71 LEU A N 1
ATOM 535 C CA . LEU A 1 71 ? -1.087 -20.75 8.375 1 95.25 71 LEU A CA 1
ATOM 536 C C . LEU A 1 71 ? -0.953 -21.875 9.383 1 95.25 71 LEU A C 1
ATOM 538 O O . LEU A 1 71 ? -1.895 -22.172 10.125 1 95.25 71 LEU A O 1
ATOM 542 N N . ARG A 1 72 ? 0.218 -22.484 9.422 1 95.94 72 ARG A N 1
ATOM 543 C CA . ARG A 1 72 ? 0.457 -23.562 10.367 1 95.94 72 ARG A CA 1
ATOM 544 C C . ARG A 1 72 ? 0.317 -23.078 11.805 1 95.94 72 ARG A C 1
ATOM 546 O O . ARG A 1 72 ? -0.294 -23.75 12.641 1 95.94 72 ARG A O 1
ATOM 553 N N . MET A 1 73 ? 0.842 -21.922 12.039 1 93.12 73 MET A N 1
ATOM 554 C CA . MET A 1 73 ? 0.792 -21.344 13.383 1 93.12 73 MET A CA 1
ATOM 555 C C . MET A 1 73 ? -0.643 -21.016 13.781 1 93.12 73 MET A C 1
ATOM 557 O O . MET A 1 73 ? -0.964 -20.953 14.969 1 93.12 73 MET A O 1
ATOM 561 N N . SER A 1 74 ? -1.424 -20.859 12.789 1 92.06 74 SER A N 1
ATOM 562 C CA . SER A 1 74 ? -2.826 -20.547 13.047 1 92.06 74 SER A CA 1
ATOM 563 C C . SER A 1 74 ? -3.643 -21.812 13.266 1 92.06 74 SER A C 1
ATOM 565 O O . SER A 1 74 ? -4.859 -21.75 13.445 1 92.06 74 SER A O 1
ATOM 567 N N . GLY A 1 75 ? -3.029 -22.984 13.141 1 93.06 75 GLY A N 1
ATOM 568 C CA . GLY A 1 75 ? -3.688 -24.25 13.422 1 93.06 75 GLY A CA 1
ATOM 569 C C . GLY A 1 75 ? -4.215 -24.953 12.18 1 93.06 75 GLY A C 1
ATOM 570 O O . GLY A 1 75 ? -4.891 -25.969 12.273 1 93.06 75 GLY A O 1
ATOM 571 N N . ILE A 1 76 ? -3.914 -24.391 11.039 1 95 76 ILE A N 1
ATOM 572 C CA . ILE A 1 76 ? -4.363 -25 9.789 1 95 76 ILE A CA 1
ATOM 573 C C . ILE A 1 76 ? -3.518 -26.234 9.477 1 95 76 ILE A C 1
ATOM 575 O O . ILE A 1 76 ? -2.293 -26.141 9.367 1 95 76 ILE A O 1
ATOM 579 N N . THR A 1 77 ? -4.168 -27.312 9.289 1 93.81 77 THR A N 1
ATOM 580 C CA . THR A 1 77 ? -3.439 -28.562 9.039 1 93.81 77 THR A CA 1
ATOM 581 C C . THR A 1 77 ? -3.668 -29.047 7.609 1 93.81 77 THR A C 1
ATOM 583 O O . THR A 1 77 ? -2.979 -29.953 7.141 1 93.81 77 THR A O 1
ATOM 586 N N . ARG A 1 78 ? -4.625 -28.422 6.922 1 96.5 78 ARG A N 1
ATOM 587 C CA . ARG A 1 78 ? -4.891 -28.766 5.531 1 96.5 78 ARG A CA 1
ATOM 588 C C . ARG A 1 78 ? -3.646 -28.578 4.668 1 96.5 78 ARG A C 1
ATOM 590 O O . ARG A 1 78 ? -2.715 -27.875 5.066 1 96.5 78 ARG A O 1
ATOM 597 N N . PRO A 1 79 ? -3.637 -29.281 3.549 1 98 79 PRO A N 1
ATOM 598 C CA . PRO A 1 79 ? -2.51 -29.062 2.639 1 98 79 PRO A CA 1
ATOM 599 C C . PRO A 1 79 ? -2.309 -27.578 2.289 1 98 79 PRO A C 1
ATOM 601 O O . PRO A 1 79 ? -3.283 -26.844 2.135 1 98 79 PRO A O 1
ATOM 604 N N . VAL A 1 80 ? -1.052 -27.172 2.283 1 98.31 80 VAL A N 1
ATOM 605 C CA . VAL A 1 80 ? -0.657 -25.828 1.884 1 98.31 80 VAL A CA 1
ATOM 606 C C . VAL A 1 80 ? 0.351 -25.906 0.738 1 98.31 80 VAL A C 1
ATOM 608 O O . VAL A 1 80 ? 1.288 -26.703 0.78 1 98.31 80 VAL A O 1
ATOM 611 N N . LEU A 1 81 ? 0.118 -25.125 -0.267 1 98.75 81 LEU A N 1
ATOM 612 C CA . LEU A 1 81 ? 1.029 -25.047 -1.404 1 98.75 81 LEU A CA 1
ATOM 613 C C . LEU A 1 81 ? 1.64 -23.656 -1.522 1 98.75 81 LEU A C 1
ATOM 615 O O . LEU A 1 81 ? 0.918 -22.656 -1.515 1 98.75 81 LEU A O 1
ATOM 619 N N . ILE A 1 82 ? 2.949 -23.594 -1.615 1 98.38 82 ILE A N 1
ATOM 620 C CA . ILE A 1 82 ? 3.639 -22.344 -1.936 1 98.38 82 ILE A CA 1
ATOM 621 C C . ILE A 1 82 ? 3.73 -22.172 -3.451 1 98.38 82 ILE A C 1
ATOM 623 O O . ILE A 1 82 ? 4.5 -22.875 -4.113 1 98.38 82 ILE A O 1
ATOM 627 N N . LEU A 1 83 ? 3.074 -21.188 -3.936 1 98.25 83 LEU A N 1
ATOM 628 C CA . LEU A 1 83 ? 2.973 -21 -5.379 1 98.25 83 LEU A CA 1
ATOM 629 C C . LEU A 1 83 ? 4.285 -20.469 -5.953 1 98.25 83 LEU A C 1
ATOM 631 O O . LEU A 1 83 ? 4.617 -20.75 -7.105 1 98.25 83 LEU A O 1
ATOM 635 N N . GLY A 1 84 ? 5 -19.688 -5.172 1 96.38 84 GLY A N 1
ATOM 636 C CA . GLY A 1 84 ? 6.207 -19.047 -5.672 1 96.38 84 GLY A CA 1
ATOM 637 C C . GLY A 1 84 ? 7.457 -19.875 -5.449 1 96.38 84 GLY A C 1
ATOM 638 O O . GLY A 1 84 ? 8.562 -19.453 -5.785 1 96.38 84 GLY A O 1
ATOM 639 N N . GLY A 1 85 ? 7.309 -21.078 -4.844 1 96.44 85 GLY A N 1
ATOM 640 C CA . GLY A 1 85 ? 8.477 -21.875 -4.523 1 96.44 85 GLY A CA 1
ATOM 641 C C . GLY A 1 85 ? 9.195 -21.406 -3.27 1 96.44 85 GLY A C 1
ATOM 642 O O . GLY A 1 85 ? 8.758 -20.453 -2.613 1 96.44 85 GLY A O 1
ATOM 643 N N . ILE A 1 86 ? 10.219 -22.125 -2.955 1 95.94 86 ILE A N 1
ATOM 644 C CA . ILE A 1 86 ? 11.016 -21.781 -1.779 1 95.94 86 ILE A CA 1
ATOM 645 C C . ILE A 1 86 ? 12.391 -21.297 -2.211 1 95.94 86 ILE A C 1
ATOM 647 O O . ILE A 1 86 ? 12.805 -21.516 -3.352 1 95.94 86 ILE A O 1
ATOM 651 N N . TYR A 1 87 ? 13.008 -20.656 -1.408 1 94.69 87 TYR A N 1
ATOM 652 C CA . TYR A 1 87 ? 14.336 -20.109 -1.657 1 94.69 87 TYR A CA 1
ATOM 653 C C . TYR A 1 87 ? 15.391 -20.875 -0.865 1 94.69 87 TYR A C 1
ATOM 655 O O . TYR A 1 87 ? 15.078 -21.562 0.11 1 94.69 87 TYR A O 1
ATOM 663 N N . PRO A 1 88 ? 16.688 -20.812 -1.371 1 93.44 88 PRO A N 1
ATOM 664 C CA . PRO A 1 88 ? 17.75 -21.547 -0.705 1 93.44 88 PRO A CA 1
ATOM 665 C C . PRO A 1 88 ? 17.766 -21.344 0.809 1 93.44 88 PRO A C 1
ATOM 667 O O . PRO A 1 88 ? 17.656 -20.219 1.283 1 93.44 88 PRO A O 1
ATOM 670 N N . GLY A 1 89 ? 17.828 -22.453 1.528 1 93.62 89 GLY A N 1
ATOM 671 C CA . GLY A 1 89 ? 17.875 -22.391 2.98 1 93.62 89 GLY A CA 1
ATOM 672 C C . GLY A 1 89 ? 16.516 -22.656 3.625 1 93.62 89 GLY A C 1
ATOM 673 O O . GLY A 1 89 ? 16.438 -22.906 4.828 1 93.62 89 GLY A O 1
ATOM 674 N N . GLU A 1 90 ? 15.461 -22.734 2.787 1 96.31 90 GLU A N 1
ATOM 675 C CA . GLU A 1 90 ? 14.109 -22.875 3.322 1 96.31 90 GLU A CA 1
ATOM 676 C C . GLU A 1 90 ? 13.641 -24.328 3.256 1 96.31 90 GLU A C 1
ATOM 678 O O . GLU A 1 90 ? 12.562 -24.656 3.758 1 96.31 90 GLU A O 1
ATOM 683 N N . GLU A 1 91 ? 14.469 -25.203 2.701 1 96 91 GLU A N 1
ATOM 684 C CA . GLU A 1 91 ? 14.047 -26.547 2.359 1 96 91 GLU A CA 1
ATOM 685 C C . GLU A 1 91 ? 13.648 -27.344 3.607 1 96 91 GLU A C 1
ATOM 687 O O . GLU A 1 91 ? 12.578 -27.938 3.654 1 96 91 GLU A O 1
ATOM 692 N N . ARG A 1 92 ? 14.477 -27.297 4.637 1 95.06 92 ARG A N 1
ATOM 693 C CA . ARG A 1 92 ? 14.234 -28.094 5.836 1 95.06 92 ARG A CA 1
ATOM 694 C C . ARG A 1 92 ? 12.953 -27.656 6.531 1 95.06 92 ARG A C 1
ATOM 696 O O . ARG A 1 92 ? 12.164 -28.5 6.977 1 95.06 92 ARG A O 1
ATOM 703 N N . ARG A 1 93 ? 12.812 -26.422 6.629 1 94.62 93 ARG A N 1
ATOM 704 C CA . ARG A 1 93 ? 11.625 -25.891 7.293 1 94.62 93 ARG A CA 1
ATOM 705 C C . ARG A 1 93 ? 10.367 -26.219 6.504 1 94.62 93 ARG A C 1
ATOM 707 O O . ARG A 1 93 ? 9.336 -26.594 7.086 1 94.62 93 ARG A O 1
ATOM 714 N N . CYS A 1 94 ? 10.414 -26.031 5.227 1 96.19 94 CYS A N 1
ATOM 715 C CA . CYS A 1 94 ? 9.297 -26.359 4.344 1 96.19 94 CYS A CA 1
ATOM 716 C C . CYS A 1 94 ? 8.867 -27.812 4.527 1 96.19 94 CYS A C 1
ATOM 718 O O . CYS A 1 94 ? 7.688 -28.094 4.766 1 96.19 94 CYS A O 1
ATOM 720 N N . ILE A 1 95 ? 9.82 -28.734 4.484 1 96.19 95 ILE A N 1
ATOM 721 C CA . ILE A 1 95 ? 9.562 -30.156 4.613 1 96.19 95 ILE A CA 1
ATOM 722 C C . ILE A 1 95 ? 9.055 -30.469 6.02 1 96.19 95 ILE A C 1
ATOM 724 O O . ILE A 1 95 ? 8.07 -31.203 6.184 1 96.19 95 ILE A O 1
ATOM 728 N N . GLY A 1 96 ? 9.695 -29.828 7.023 1 94 96 GLY A N 1
ATOM 729 C CA . GLY A 1 96 ? 9.328 -30.078 8.406 1 94 96 GLY A CA 1
ATOM 730 C C . GLY A 1 96 ? 7.906 -29.672 8.734 1 94 96 GLY A C 1
ATOM 731 O O . GLY A 1 96 ? 7.258 -30.297 9.578 1 94 96 GLY A O 1
ATOM 732 N N . LEU A 1 97 ? 7.387 -28.703 8.062 1 94.5 97 LEU A N 1
ATOM 733 C CA . LEU A 1 97 ? 6.047 -28.203 8.32 1 94.5 97 LEU A CA 1
ATOM 734 C C . LEU A 1 97 ? 5.023 -28.859 7.398 1 94.5 97 LEU A C 1
ATOM 736 O O . LEU A 1 97 ? 3.848 -28.5 7.41 1 94.5 97 LEU A O 1
ATOM 740 N N . ASN A 1 98 ? 5.5 -29.781 6.59 1 95.56 98 ASN A N 1
ATOM 741 C CA . ASN A 1 98 ? 4.652 -30.5 5.641 1 95.56 98 ASN A CA 1
ATOM 742 C C . ASN A 1 98 ? 3.936 -29.531 4.695 1 95.56 98 ASN A C 1
ATOM 744 O O . ASN A 1 98 ? 2.715 -29.609 4.535 1 95.56 98 ASN A O 1
ATOM 748 N N . ILE A 1 99 ? 4.66 -28.609 4.195 1 97.25 99 ILE A N 1
ATOM 749 C CA . ILE A 1 99 ? 4.164 -27.656 3.211 1 97.25 99 ILE A CA 1
ATOM 750 C C . ILE A 1 99 ? 4.688 -28.016 1.824 1 97.25 99 ILE A C 1
ATOM 752 O O . ILE A 1 99 ? 5.871 -28.328 1.665 1 97.25 99 ILE A O 1
ATOM 756 N N . SER A 1 100 ? 3.773 -28.109 0.861 1 98.44 100 SER A N 1
ATOM 757 C CA . SER A 1 100 ? 4.168 -28.375 -0.517 1 98.44 100 SER A CA 1
ATOM 758 C C . SER A 1 100 ? 4.695 -27.125 -1.201 1 98.44 100 SER A C 1
ATOM 760 O O . SER A 1 100 ? 4.324 -26 -0.832 1 98.44 100 SER A O 1
ATOM 762 N N . THR A 1 101 ? 5.559 -27.328 -2.184 1 98.44 101 THR A N 1
ATOM 763 C CA . THR A 1 101 ? 6.141 -26.172 -2.865 1 98.44 101 THR A CA 1
ATOM 764 C C . THR A 1 101 ? 6.141 -26.375 -4.375 1 98.44 101 THR A C 1
ATOM 766 O O . THR A 1 101 ? 6.277 -27.5 -4.852 1 98.44 101 THR A O 1
ATOM 769 N N . ALA A 1 102 ? 5.988 -25.297 -5.082 1 98.56 102 ALA A N 1
ATOM 770 C CA . ALA A 1 102 ? 6.199 -25.328 -6.527 1 98.56 102 ALA A CA 1
ATOM 771 C C . ALA A 1 102 ? 7.641 -25.703 -6.867 1 98.56 102 ALA A C 1
ATOM 773 O O . ALA A 1 102 ? 8.57 -25.266 -6.18 1 98.56 102 ALA A O 1
ATOM 774 N N . LEU A 1 103 ? 7.789 -26.453 -7.887 1 98.44 103 LEU A N 1
ATOM 775 C CA . LEU A 1 103 ? 9.094 -26.828 -8.414 1 98.44 103 LEU A CA 1
ATOM 776 C C . LEU A 1 103 ? 9.227 -26.438 -9.883 1 98.44 103 LEU A C 1
ATOM 778 O O . LEU A 1 103 ? 8.352 -26.75 -10.695 1 98.44 103 LEU A O 1
ATOM 782 N N . PHE A 1 104 ? 10.375 -25.75 -10.203 1 96.5 104 PHE A N 1
ATOM 783 C CA . PHE A 1 104 ? 10.523 -25.359 -11.602 1 96.5 104 PHE A CA 1
ATOM 784 C C . PHE A 1 104 ? 11.992 -25.359 -12.016 1 96.5 104 PHE A C 1
ATOM 786 O O . PHE A 1 104 ? 12.359 -24.781 -13.031 1 96.5 104 PHE A O 1
ATOM 793 N N . SER A 1 105 ? 12.867 -26.016 -11.211 1 96.38 105 SER A N 1
ATOM 794 C CA . SER A 1 105 ? 14.266 -26.219 -11.586 1 96.38 105 SER A CA 1
ATOM 795 C C . SER A 1 105 ? 14.828 -27.484 -10.938 1 96.38 105 SER A C 1
ATOM 797 O O . SER A 1 105 ? 14.367 -27.906 -9.875 1 96.38 105 SER A O 1
ATOM 799 N N . LEU A 1 106 ? 15.828 -28.062 -11.625 1 97.38 106 LEU A N 1
ATOM 800 C CA . LEU A 1 106 ? 16.469 -29.266 -11.102 1 97.38 106 LEU A CA 1
ATOM 801 C C . LEU A 1 106 ? 17.359 -28.922 -9.914 1 97.38 106 LEU A C 1
ATOM 803 O O . LEU A 1 106 ? 17.547 -29.75 -9.016 1 97.38 106 LEU A O 1
ATOM 807 N N . GLU A 1 107 ? 17.859 -27.703 -9.883 1 96.56 107 GLU A N 1
ATOM 808 C CA . GLU A 1 107 ? 18.641 -27.25 -8.734 1 96.56 107 GLU A CA 1
ATOM 809 C C . GLU A 1 107 ? 17.797 -27.234 -7.461 1 96.56 107 GLU A C 1
ATOM 811 O O . GLU A 1 107 ? 18.25 -27.672 -6.406 1 96.56 107 GLU A O 1
ATOM 816 N N . GLN A 1 108 ? 16.609 -26.766 -7.609 1 96.38 108 GLN A N 1
ATOM 817 C CA . GLN A 1 108 ? 15.68 -26.781 -6.484 1 96.38 108 GLN A CA 1
ATOM 818 C C . GLN A 1 108 ? 15.352 -28.219 -6.059 1 96.38 108 GLN A C 1
ATOM 820 O O . GLN A 1 108 ? 15.289 -28.516 -4.863 1 96.38 108 GLN A O 1
ATOM 825 N N . ALA A 1 109 ? 15.156 -29.062 -7.066 1 98.06 109 ALA A N 1
ATOM 826 C CA . ALA A 1 109 ? 14.883 -30.469 -6.789 1 98.06 109 ALA A CA 1
ATOM 827 C C . ALA A 1 109 ? 16.031 -31.109 -5.996 1 98.06 109 ALA A C 1
ATOM 829 O O . ALA A 1 109 ? 15.789 -31.812 -5.008 1 98.06 109 ALA A O 1
ATOM 830 N N . ALA A 1 110 ? 17.203 -30.812 -6.441 1 98 110 ALA A N 1
ATOM 831 C CA . ALA A 1 110 ? 18.391 -31.359 -5.781 1 98 110 ALA A CA 1
ATOM 832 C C . ALA A 1 110 ? 18.484 -30.891 -4.336 1 98 110 ALA A C 1
ATOM 834 O O . ALA A 1 110 ? 18.812 -31.672 -3.438 1 98 110 ALA A O 1
ATOM 835 N N . ALA A 1 111 ? 18.234 -29.641 -4.113 1 96.88 111 ALA A N 1
ATOM 836 C CA . ALA A 1 111 ? 18.312 -29.062 -2.773 1 96.88 111 ALA A CA 1
ATOM 837 C C . ALA A 1 111 ? 17.25 -29.688 -1.854 1 96.88 111 ALA A C 1
ATOM 839 O O . ALA A 1 111 ? 17.547 -30 -0.699 1 96.88 111 ALA A O 1
ATOM 840 N N . LEU A 1 112 ? 16.062 -29.844 -2.369 1 97.31 112 LEU A N 1
ATOM 841 C CA . LEU A 1 112 ? 14.992 -30.453 -1.604 1 97.31 112 LEU A CA 1
ATOM 842 C C . LEU A 1 112 ? 15.297 -31.906 -1.295 1 97.31 112 LEU A C 1
ATOM 844 O O . LEU A 1 112 ? 15.047 -32.375 -0.183 1 97.31 112 LEU A O 1
ATOM 848 N N . ASP A 1 113 ? 15.797 -32.594 -2.305 1 96.88 113 ASP A N 1
ATOM 849 C CA . ASP A 1 113 ? 16.156 -34 -2.131 1 96.88 113 ASP A CA 1
ATOM 850 C C . ASP A 1 113 ? 17.188 -34.156 -1.015 1 96.88 113 ASP A C 1
ATOM 852 O O . ASP A 1 113 ? 17.031 -35 -0.143 1 96.88 113 ASP A O 1
ATOM 856 N N . GLN A 1 114 ? 18.203 -33.344 -1.072 1 95.69 114 GLN A N 1
ATOM 857 C CA . GLN A 1 114 ? 19.25 -33.375 -0.066 1 95.69 114 GLN A CA 1
ATOM 858 C C . GLN A 1 114 ? 18.703 -33.062 1.321 1 95.69 114 GLN A C 1
ATOM 860 O O . GLN A 1 114 ? 19.047 -33.719 2.303 1 95.69 114 GLN A O 1
ATOM 865 N N . ALA A 1 115 ? 17.875 -32.062 1.406 1 95.62 115 ALA A N 1
ATOM 866 C CA . ALA A 1 115 ? 17.297 -31.672 2.686 1 95.62 115 ALA A CA 1
ATOM 867 C C . ALA A 1 115 ? 16.438 -32.781 3.275 1 95.62 115 ALA A C 1
ATOM 869 O O . ALA A 1 115 ? 16.453 -33 4.488 1 95.62 115 ALA A O 1
ATOM 870 N N . ALA A 1 116 ? 15.672 -33.375 2.412 1 95.12 116 ALA A N 1
ATOM 871 C CA . ALA A 1 116 ? 14.812 -34.469 2.859 1 95.12 116 ALA A CA 1
ATOM 872 C C . ALA A 1 116 ? 15.641 -35.625 3.447 1 95.12 116 ALA A C 1
ATOM 874 O O . ALA A 1 116 ? 15.227 -36.25 4.43 1 95.12 116 ALA A O 1
ATOM 875 N N . LEU A 1 117 ? 16.719 -35.906 2.861 1 91.06 117 LEU A N 1
ATOM 876 C CA . LEU A 1 117 ? 17.625 -36.938 3.348 1 91.06 117 LEU A CA 1
ATOM 877 C C . LEU A 1 117 ? 18.188 -36.562 4.719 1 91.06 117 LEU A C 1
ATOM 879 O O . LEU A 1 117 ? 18.391 -37.438 5.559 1 91.06 117 LEU A O 1
ATOM 883 N N . GLU A 1 118 ? 18.312 -35.375 4.879 1 90.56 118 GLU A N 1
ATOM 884 C CA . GLU A 1 118 ? 18.953 -34.906 6.105 1 90.56 118 GLU A CA 1
ATOM 885 C C . GLU A 1 118 ? 17.953 -34.875 7.262 1 90.56 118 GLU A C 1
ATOM 887 O O . GLU A 1 118 ? 18.344 -35.031 8.422 1 90.56 118 GLU A O 1
ATOM 892 N N . ILE A 1 119 ? 16.75 -34.625 6.809 1 84.19 119 ILE A N 1
ATOM 893 C CA . ILE A 1 119 ? 15.742 -34.531 7.855 1 84.19 119 ILE A CA 1
ATOM 894 C C . ILE A 1 119 ? 15.359 -35.906 8.336 1 84.19 119 ILE A C 1
ATOM 896 O O . ILE A 1 119 ? 15.148 -36.812 7.52 1 84.19 119 ILE A O 1
ATOM 900 N N . LYS A 1 120 ? 15.766 -36.438 9.297 1 70.12 120 LYS A N 1
ATOM 901 C CA . LYS A 1 120 ? 15.641 -37.75 9.914 1 70.12 120 LYS A CA 1
ATOM 902 C C . LYS A 1 120 ? 14.172 -38.156 10.078 1 70.12 120 LYS A C 1
ATOM 904 O O . LYS A 1 120 ? 13.836 -39.031 10.891 1 70.12 120 LYS A O 1
ATOM 909 N N . CYS A 1 121 ? 13.289 -37.469 9.438 1 65.62 121 CYS A N 1
ATOM 910 C CA . CYS A 1 121 ? 11.891 -37.75 9.727 1 65.62 121 CYS A CA 1
ATOM 911 C C . CYS A 1 121 ? 11.281 -38.594 8.617 1 65.62 121 CYS A C 1
ATOM 913 O O . CYS A 1 121 ? 10.078 -38.906 8.641 1 65.62 121 CYS A O 1
ATOM 915 N N . TYR A 1 122 ? 12.07 -39.156 7.781 1 69.56 122 TYR A N 1
ATOM 916 C CA . TYR A 1 122 ? 11.633 -40.062 6.723 1 69.56 122 TYR A CA 1
ATOM 917 C C . TYR A 1 122 ? 10.477 -39.469 5.934 1 69.56 122 TYR A C 1
ATOM 919 O O . TYR A 1 122 ? 9.492 -40.156 5.648 1 69.56 122 TYR A O 1
ATOM 927 N N . ARG A 1 123 ? 10.375 -38.125 5.828 1 86.25 123 ARG A N 1
ATOM 928 C CA . ARG A 1 123 ? 9.352 -37.469 5.047 1 86.25 123 ARG A CA 1
ATOM 929 C C . ARG A 1 123 ? 9.906 -37 3.697 1 86.25 123 ARG A C 1
ATOM 931 O O . ARG A 1 123 ? 11.031 -36.5 3.617 1 86.25 123 ARG A O 1
ATOM 938 N N . LYS A 1 124 ? 9.156 -37.344 2.676 1 93.75 124 LYS A N 1
ATOM 939 C CA . LYS A 1 124 ? 9.516 -36.844 1.353 1 93.75 124 LYS A CA 1
ATOM 940 C C . LYS A 1 124 ? 9.102 -35.375 1.188 1 93.75 124 LYS A C 1
ATOM 942 O O . LYS A 1 124 ? 8.18 -34.906 1.861 1 93.75 124 LYS A O 1
ATOM 947 N N . ALA A 1 125 ? 9.852 -34.656 0.392 1 96.81 125 ALA A N 1
ATOM 948 C CA . ALA A 1 125 ? 9.438 -33.312 0.002 1 96.81 125 ALA A CA 1
ATOM 949 C C . ALA A 1 125 ? 8.297 -33.375 -1.01 1 96.81 125 ALA A C 1
ATOM 951 O O . ALA A 1 125 ? 8.391 -34.031 -2.029 1 96.81 125 ALA A O 1
ATOM 952 N N . HIS A 1 126 ? 7.227 -32.719 -0.646 1 97.94 126 HIS A N 1
ATOM 953 C CA . HIS A 1 126 ? 6.09 -32.656 -1.56 1 97.94 126 HIS A CA 1
ATOM 954 C C . HIS A 1 126 ? 6.227 -31.5 -2.533 1 97.94 126 HIS A C 1
ATOM 956 O O . HIS A 1 126 ? 6.379 -30.359 -2.115 1 97.94 126 HIS A O 1
ATOM 962 N N . ILE A 1 127 ? 6.168 -31.828 -3.832 1 98.62 127 ILE A N 1
ATOM 963 C CA . ILE A 1 127 ? 6.391 -30.797 -4.832 1 98.62 127 ILE A CA 1
ATOM 964 C C . ILE A 1 127 ? 5.25 -30.797 -5.844 1 98.62 127 ILE A C 1
ATOM 966 O O . ILE A 1 127 ? 4.645 -31.844 -6.102 1 98.62 127 ILE A O 1
ATOM 970 N N . HIS A 1 128 ? 4.871 -29.641 -6.316 1 98.88 128 HIS A N 1
ATOM 971 C CA . HIS A 1 128 ? 4.047 -29.469 -7.508 1 98.88 128 HIS A CA 1
ATOM 972 C C . HIS A 1 128 ? 4.871 -28.938 -8.672 1 98.88 128 HIS A C 1
ATOM 974 O O . HIS A 1 128 ? 5.465 -27.859 -8.578 1 98.88 128 HIS A O 1
ATOM 980 N N . LEU A 1 129 ? 4.918 -29.656 -9.75 1 98.81 129 LEU A N 1
ATOM 981 C CA . LEU A 1 129 ? 5.625 -29.188 -10.938 1 98.81 129 LEU A CA 1
ATOM 982 C C . LEU A 1 129 ? 4.891 -28.016 -11.578 1 98.81 129 LEU A C 1
ATOM 984 O O . LEU A 1 129 ? 3.725 -28.141 -11.953 1 98.81 129 LEU A O 1
ATOM 988 N N . LYS A 1 130 ? 5.539 -26.891 -11.602 1 98.81 130 LYS A N 1
ATOM 989 C CA . LYS A 1 130 ? 5 -25.719 -12.305 1 98.81 130 LYS A CA 1
ATOM 990 C C . LYS A 1 130 ? 5.383 -25.734 -13.781 1 98.81 130 LYS A C 1
ATOM 992 O O . LYS A 1 130 ? 6.566 -25.703 -14.117 1 98.81 130 LYS A O 1
ATOM 997 N N . VAL A 1 131 ? 4.406 -25.766 -14.633 1 98.69 131 VAL A N 1
ATOM 998 C CA . VAL A 1 131 ? 4.625 -25.781 -16.078 1 98.69 131 VAL A CA 1
ATOM 999 C C . VAL A 1 131 ? 4.301 -24.422 -16.672 1 98.69 131 VAL A C 1
ATOM 1001 O O . VAL A 1 131 ? 3.23 -23.859 -16.406 1 98.69 131 VAL A O 1
ATOM 1004 N N . ASP A 1 132 ? 5.254 -23.844 -17.375 1 98.5 132 ASP A N 1
ATOM 1005 C CA . ASP A 1 132 ? 4.977 -22.625 -18.109 1 98.5 132 ASP A CA 1
ATOM 1006 C C . ASP A 1 132 ? 4.34 -22.922 -19.469 1 98.5 132 ASP A C 1
ATOM 1008 O O . ASP A 1 132 ? 5.027 -23.328 -20.406 1 98.5 132 ASP A O 1
ATOM 1012 N N . THR A 1 133 ? 3.115 -22.609 -19.531 1 98.38 133 THR A N 1
ATOM 1013 C CA . THR A 1 133 ? 2.377 -22.953 -20.75 1 98.38 133 THR A CA 1
ATOM 1014 C C . THR A 1 133 ? 2.166 -21.719 -21.609 1 98.38 133 THR A C 1
ATOM 1016 O O . THR A 1 133 ? 1.535 -21.781 -22.672 1 98.38 133 THR A O 1
ATOM 1019 N N . GLY A 1 134 ? 2.709 -20.594 -21.094 1 97.44 134 GLY A N 1
ATOM 1020 C CA . GLY A 1 134 ? 2.547 -19.406 -21.922 1 97.44 134 GLY A CA 1
ATOM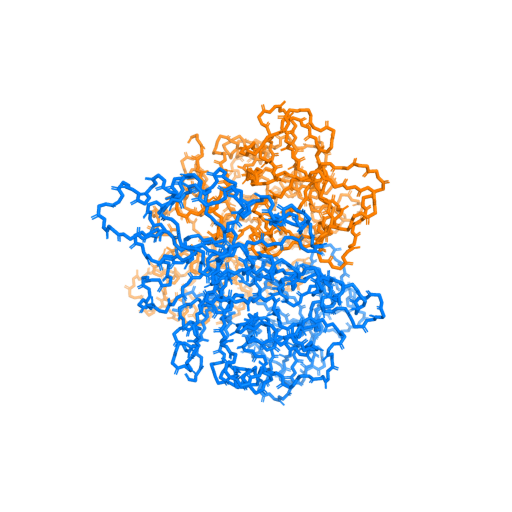 1021 C C . GLY A 1 134 ? 2.625 -18.109 -21.141 1 97.44 134 GLY A C 1
ATOM 1022 O O . GLY A 1 134 ? 2.766 -17.031 -21.719 1 97.44 134 GLY A O 1
ATOM 1023 N N . MET A 1 135 ? 2.555 -18.125 -19.844 1 96.75 135 MET A N 1
ATOM 1024 C CA . MET A 1 135 ? 2.602 -16.922 -19 1 96.75 135 MET A CA 1
ATOM 1025 C C . MET A 1 135 ? 3.984 -16.281 -19.047 1 96.75 135 MET A C 1
ATOM 1027 O O . MET A 1 135 ? 4.109 -15.055 -18.938 1 96.75 135 MET A O 1
ATOM 1031 N N . GLY A 1 136 ? 5.02 -17.109 -19.141 1 96.44 136 GLY A N 1
ATOM 1032 C CA . GLY A 1 136 ? 6.379 -16.594 -19.234 1 96.44 136 GLY A CA 1
ATOM 1033 C C . GLY A 1 136 ? 6.902 -16.047 -17.938 1 96.44 136 GLY A C 1
ATOM 1034 O O . GLY A 1 136 ? 7.785 -15.18 -17.922 1 96.44 136 GLY A O 1
ATOM 1035 N N . ARG A 1 137 ? 6.43 -16.453 -16.766 1 96.69 137 ARG A N 1
ATOM 1036 C CA . ARG A 1 137 ? 6.812 -15.977 -15.445 1 96.69 137 ARG A CA 1
ATOM 1037 C C . ARG A 1 137 ? 7.617 -17.031 -14.695 1 96.69 137 ARG A C 1
ATOM 1039 O O . ARG A 1 137 ? 8.852 -16.969 -14.648 1 96.69 137 ARG A O 1
ATOM 1046 N N . LEU A 1 138 ? 7.047 -18.047 -14.203 1 97.38 138 LEU A N 1
ATOM 1047 C CA . LEU A 1 138 ? 7.684 -19.188 -13.547 1 97.38 138 LEU A CA 1
ATOM 1048 C C . LEU A 1 138 ? 7.312 -20.484 -14.25 1 97.38 138 LEU A C 1
ATOM 1050 O O . LEU A 1 138 ? 6.328 -20.547 -14.984 1 97.38 138 LEU A O 1
ATOM 1054 N N . GLY A 1 139 ? 8.172 -21.5 -14.062 1 98.25 139 GLY A N 1
ATOM 1055 C CA . GLY A 1 139 ? 7.801 -22.828 -14.508 1 98.25 139 GLY A CA 1
ATOM 1056 C C . GLY A 1 139 ? 8.734 -23.391 -15.57 1 98.25 139 GLY A C 1
ATOM 1057 O O . GLY A 1 139 ? 9.438 -22.641 -16.234 1 98.25 139 GLY A O 1
ATOM 1058 N N . VAL A 1 140 ? 8.672 -24.641 -15.727 1 97.94 140 VAL A N 1
ATOM 1059 C CA . VAL A 1 140 ? 9.367 -25.344 -16.797 1 97.94 140 VAL A CA 1
ATOM 1060 C C . VAL A 1 140 ? 8.625 -25.141 -18.109 1 97.94 140 VAL A C 1
ATOM 1062 O O . VAL A 1 140 ? 7.422 -25.391 -18.203 1 97.94 140 VAL A O 1
ATOM 1065 N N . PRO A 1 141 ? 9.367 -24.641 -19.094 1 97.56 141 PRO A N 1
ATOM 1066 C CA . PRO A 1 141 ? 8.688 -24.531 -20.391 1 97.56 141 PRO A CA 1
ATOM 1067 C C . PRO A 1 141 ? 8.023 -25.844 -20.812 1 97.56 141 PRO A C 1
ATOM 1069 O O . PRO A 1 141 ? 8.609 -26.922 -20.656 1 97.56 141 PRO A O 1
ATOM 1072 N N . TYR A 1 142 ? 6.832 -25.734 -21.344 1 97.75 142 TYR A N 1
ATOM 1073 C CA . TYR A 1 142 ? 5.996 -26.906 -21.641 1 97.75 142 TYR A CA 1
ATOM 1074 C C . TYR A 1 142 ? 6.746 -27.906 -22.5 1 97.75 142 TYR A C 1
ATOM 1076 O O . TYR A 1 142 ? 6.621 -29.125 -22.297 1 97.75 142 TYR A O 1
ATOM 1084 N N . HIS A 1 143 ? 7.586 -27.469 -23.438 1 97 143 HIS A N 1
ATOM 1085 C CA . HIS A 1 143 ? 8.266 -28.344 -24.375 1 97 143 HIS A CA 1
ATOM 1086 C C . HIS A 1 143 ? 9.461 -29.031 -23.734 1 97 143 HIS A C 1
ATOM 1088 O O . HIS A 1 143 ? 10 -30 -24.281 1 97 143 HIS A O 1
ATOM 1094 N N . GLU A 1 144 ? 9.836 -28.594 -22.547 1 97.75 144 GLU A N 1
ATOM 1095 C CA . GLU A 1 144 ? 10.969 -29.172 -21.844 1 97.75 144 GLU A CA 1
ATOM 1096 C C . GLU A 1 144 ? 10.5 -30.141 -20.75 1 97.75 144 GLU A C 1
ATOM 1098 O O . GLU A 1 144 ? 11.32 -30.797 -20.094 1 97.75 144 GLU A O 1
ATOM 1103 N N . VAL A 1 145 ? 9.219 -30.297 -20.562 1 98.44 145 VAL A N 1
ATOM 1104 C CA . VAL A 1 145 ? 8.641 -31.047 -19.453 1 98.44 145 VAL A CA 1
ATOM 1105 C C . VAL A 1 145 ? 9.07 -32.5 -19.547 1 98.44 145 VAL A C 1
ATOM 1107 O O . VAL A 1 145 ? 9.469 -33.125 -18.562 1 98.44 145 VAL A O 1
ATOM 1110 N N . PRO A 1 146 ? 9.047 -33.156 -20.781 1 98.5 146 PRO A N 1
ATOM 1111 C CA . PRO A 1 146 ? 9.445 -34.562 -20.844 1 98.5 146 PRO A CA 1
ATOM 1112 C C . PRO A 1 146 ? 10.859 -34.812 -20.328 1 98.5 146 PRO A C 1
ATOM 1114 O O . PRO A 1 146 ? 11.07 -35.688 -19.5 1 98.5 146 PRO A O 1
ATOM 1117 N N . GLU A 1 147 ? 11.766 -34 -20.766 1 98.44 147 GLU A N 1
ATOM 1118 C CA . GLU A 1 147 ? 13.148 -34.156 -20.312 1 98.44 147 GLU A CA 1
ATOM 1119 C C . GLU A 1 147 ? 13.281 -33.844 -18.828 1 98.44 147 GLU A C 1
ATOM 1121 O O . GLU A 1 147 ? 14.023 -34.531 -18.109 1 98.44 147 GLU A O 1
ATOM 1126 N N . PHE A 1 148 ? 12.625 -32.844 -18.375 1 98.38 148 PHE A N 1
ATOM 1127 C CA . PHE A 1 148 ? 12.656 -32.469 -16.969 1 98.38 148 PHE A CA 1
ATOM 1128 C C . PHE A 1 148 ? 12.18 -33.594 -16.094 1 98.38 148 PHE A C 1
ATOM 1130 O O . PHE A 1 148 ? 12.828 -33.938 -15.094 1 98.38 148 PHE A O 1
ATOM 1137 N N . LEU A 1 149 ? 11.039 -34.188 -16.453 1 98.62 149 LEU A N 1
ATOM 1138 C CA . LEU A 1 149 ? 10.461 -35.281 -15.695 1 98.62 149 LEU A CA 1
ATOM 1139 C C . LEU A 1 149 ? 11.398 -36.469 -15.672 1 98.62 149 LEU A C 1
ATOM 1141 O O . LEU A 1 149 ? 11.531 -37.156 -14.641 1 98.62 149 LEU A O 1
ATOM 1145 N N . ALA A 1 150 ? 12.023 -36.75 -16.812 1 98.56 150 ALA A N 1
ATOM 1146 C CA . ALA A 1 150 ? 12.977 -37.844 -16.875 1 98.56 150 ALA A CA 1
ATOM 1147 C C . ALA A 1 150 ? 14.117 -37.625 -15.875 1 98.56 150 ALA A C 1
ATOM 1149 O O . ALA A 1 150 ? 14.539 -38.562 -15.195 1 98.56 150 ALA A O 1
ATOM 1150 N N . LYS A 1 151 ? 14.586 -36.406 -15.805 1 98.44 151 LYS A N 1
ATOM 1151 C CA . LYS A 1 151 ? 15.695 -36.062 -14.906 1 98.44 151 LYS A CA 1
ATOM 1152 C C . LYS A 1 151 ? 15.234 -36.062 -13.453 1 98.44 151 LYS A C 1
ATOM 1154 O O . LYS A 1 151 ? 16.016 -36.344 -12.547 1 98.44 151 LYS A O 1
ATOM 1159 N N . LEU A 1 152 ? 14.023 -35.75 -13.234 1 98.25 152 LEU A N 1
ATOM 1160 C CA . LEU A 1 152 ? 13.469 -35.656 -11.891 1 98.25 152 LEU A CA 1
ATOM 1161 C C . LEU A 1 152 ? 13.492 -37 -11.188 1 98.25 152 LEU A C 1
ATOM 1163 O O . LEU A 1 152 ? 13.547 -37.062 -9.953 1 98.25 152 LEU A O 1
ATOM 1167 N N . LYS A 1 153 ? 13.523 -38.125 -11.914 1 97.25 153 LYS A N 1
ATOM 1168 C CA . LYS A 1 153 ? 13.453 -39.469 -11.383 1 97.25 153 LYS A CA 1
ATOM 1169 C C . LYS A 1 153 ? 14.664 -39.781 -10.508 1 97.25 153 LYS A C 1
ATOM 1171 O O . LYS A 1 153 ? 14.609 -40.656 -9.656 1 97.25 153 LYS A O 1
ATOM 1176 N N . GLN A 1 154 ? 15.711 -39.094 -10.719 1 96.88 154 GLN A N 1
ATOM 1177 C CA . GLN A 1 154 ? 16.938 -39.375 -9.984 1 96.88 154 GLN A CA 1
ATOM 1178 C C . GLN A 1 154 ? 16.812 -38.969 -8.523 1 96.88 154 GLN A C 1
ATOM 1180 O O . GLN A 1 154 ? 17.578 -39.438 -7.672 1 96.88 154 GLN A O 1
ATOM 1185 N N . PHE A 1 155 ? 15.914 -38.062 -8.25 1 97.19 155 PHE A N 1
ATOM 1186 C CA . PHE A 1 155 ? 15.734 -37.594 -6.883 1 97.19 155 PHE A CA 1
ATOM 1187 C C . PHE A 1 155 ? 14.695 -38.438 -6.148 1 97.19 155 PHE A C 1
ATOM 1189 O O . PHE A 1 155 ? 13.492 -38.25 -6.324 1 97.19 155 PHE A O 1
ATOM 1196 N N . LYS A 1 156 ? 15.117 -39.25 -5.195 1 94.44 156 LYS A N 1
ATOM 1197 C CA . LYS A 1 156 ? 14.281 -40.312 -4.637 1 94.44 156 LYS A CA 1
ATOM 1198 C C . LYS A 1 156 ? 13.508 -39.812 -3.42 1 94.44 156 LYS A C 1
ATOM 1200 O O . LYS A 1 156 ? 12.562 -40.469 -2.971 1 94.44 156 LYS A O 1
ATOM 1205 N N . ASN A 1 157 ? 13.859 -38.656 -2.932 1 96 157 ASN A N 1
ATOM 1206 C CA . ASN A 1 157 ? 13.211 -38.188 -1.713 1 96 157 ASN A CA 1
ATOM 1207 C C . ASN A 1 157 ? 12.18 -37.094 -2.014 1 96 157 ASN A C 1
ATOM 1209 O O . ASN A 1 157 ? 11.797 -36.344 -1.126 1 96 157 ASN A O 1
ATOM 1213 N N . LEU A 1 158 ? 11.75 -37 -3.246 1 96.94 158 LEU A N 1
ATOM 1214 C CA . LEU A 1 158 ? 10.688 -36.094 -3.672 1 96.94 158 LEU A CA 1
ATOM 1215 C C . LEU A 1 158 ? 9.43 -36.844 -4.039 1 96.94 158 LEU A C 1
ATOM 1217 O O . LEU A 1 158 ? 9.508 -38 -4.5 1 96.94 158 LEU A O 1
ATOM 1221 N N . GLU A 1 159 ? 8.367 -36.312 -3.721 1 97.12 159 GLU A N 1
ATOM 1222 C CA . GLU A 1 159 ? 7.074 -36.781 -4.199 1 97.12 159 GLU A CA 1
ATOM 1223 C C . GLU A 1 159 ? 6.391 -35.75 -5.09 1 97.12 159 GLU A C 1
ATOM 1225 O O . GLU A 1 159 ? 6.098 -34.656 -4.648 1 97.12 159 GLU A O 1
ATOM 1230 N N . LEU A 1 160 ? 6.242 -36.094 -6.348 1 98.19 160 LEU A N 1
ATOM 1231 C CA . LEU A 1 160 ? 5.473 -35.25 -7.238 1 98.19 160 LEU A CA 1
ATOM 1232 C C . LEU A 1 160 ? 3.984 -35.312 -6.926 1 98.19 160 LEU A C 1
ATOM 1234 O O . LEU A 1 160 ? 3.26 -36.094 -7.547 1 98.19 160 LEU A O 1
ATOM 1238 N N . GLU A 1 161 ? 3.615 -34.469 -6.086 1 97.94 161 GLU A N 1
ATOM 1239 C CA . GLU A 1 161 ? 2.256 -34.438 -5.559 1 97.94 161 GLU A CA 1
ATOM 1240 C C . GLU A 1 161 ? 1.288 -33.781 -6.535 1 97.94 161 GLU A C 1
ATOM 1242 O O . GLU A 1 161 ? 0.107 -34.125 -6.578 1 97.94 161 GLU A O 1
ATOM 1247 N N . GLY A 1 162 ? 1.811 -32.875 -7.258 1 98.62 162 GLY A N 1
ATOM 1248 C CA . GLY A 1 162 ? 0.913 -32.188 -8.164 1 98.62 162 GLY A CA 1
ATOM 1249 C C . GLY A 1 162 ? 1.619 -31.609 -9.375 1 98.62 162 GLY A C 1
ATOM 1250 O O . GLY A 1 162 ? 2.85 -31.594 -9.43 1 98.62 162 GLY A O 1
ATOM 1251 N N . ILE A 1 163 ? 0.868 -31.203 -10.383 1 98.81 163 ILE A N 1
ATOM 1252 C CA . ILE A 1 163 ? 1.286 -30.453 -11.57 1 98.81 163 ILE A CA 1
ATOM 1253 C C . ILE A 1 163 ? 0.328 -29.297 -11.812 1 98.81 163 ILE A C 1
ATOM 1255 O O . ILE A 1 163 ? -0.888 -29.438 -11.672 1 98.81 163 ILE A O 1
ATOM 1259 N N . PHE A 1 164 ? 0.921 -28.125 -12.039 1 98.81 164 PHE A N 1
ATOM 1260 C CA . PHE A 1 164 ? 0.028 -27 -12.242 1 98.81 164 PHE A CA 1
ATOM 1261 C C . PHE A 1 164 ? 0.643 -25.984 -13.211 1 98.81 164 PHE A C 1
ATOM 1263 O O . PHE A 1 164 ? 1.817 -26.094 -13.57 1 98.81 164 PHE A O 1
ATOM 1270 N N . SER A 1 165 ? -0.152 -25.125 -13.734 1 98.69 165 SER A N 1
ATOM 1271 C CA . SER A 1 165 ? 0.196 -23.984 -14.562 1 98.69 165 SER A CA 1
ATOM 1272 C C . SER A 1 165 ? -0.638 -22.766 -14.195 1 98.69 165 SER A C 1
ATOM 1274 O O . SER A 1 165 ? -1.221 -22.703 -13.109 1 98.69 165 SER A O 1
ATOM 1276 N N . HIS A 1 166 ? -0.491 -21.719 -14.93 1 98.44 166 HIS A N 1
ATOM 1277 C CA . HIS A 1 166 ? -1.276 -20.516 -14.719 1 98.44 166 HIS A CA 1
ATOM 1278 C C . HIS A 1 166 ? -1.605 -19.828 -16.047 1 98.44 166 HIS A C 1
ATOM 1280 O O . HIS A 1 166 ? -0.73 -19.672 -16.891 1 98.44 166 HIS A O 1
ATOM 1286 N N . PHE A 1 167 ? -2.818 -19.438 -16.172 1 98.38 167 PHE A N 1
ATOM 1287 C CA . PHE A 1 167 ? -3.264 -18.812 -17.406 1 98.38 167 PHE A CA 1
ATOM 1288 C C . PHE A 1 167 ? -2.848 -17.344 -17.453 1 98.38 167 PHE A C 1
ATOM 1290 O O . PHE A 1 167 ? -2.93 -16.641 -16.438 1 98.38 167 PHE A O 1
ATOM 1297 N N . ALA A 1 168 ? -2.475 -16.859 -18.625 1 97.88 168 ALA A N 1
ATOM 1298 C CA . ALA A 1 168 ? -2.105 -15.469 -18.844 1 97.88 168 ALA A CA 1
ATOM 1299 C C . ALA A 1 168 ? -3.33 -14.633 -19.203 1 97.88 168 ALA A C 1
ATOM 1301 O O . ALA A 1 168 ? -3.359 -13.422 -18.938 1 97.88 168 ALA A O 1
ATOM 1302 N N . SER A 1 169 ? -4.359 -15.305 -19.75 1 97.5 169 SER A N 1
ATOM 1303 C CA . SER A 1 169 ? -5.391 -14.5 -20.391 1 97.5 169 SER A CA 1
ATOM 1304 C C . SER A 1 169 ? -6.781 -15.062 -20.125 1 97.5 169 SER A C 1
ATOM 1306 O O . SER A 1 169 ? -7.715 -14.812 -20.891 1 97.5 169 SER A O 1
ATOM 1308 N N . ALA A 1 170 ? -6.867 -15.852 -19.109 1 97.44 170 ALA A N 1
ATOM 1309 C CA . ALA A 1 170 ? -8.164 -16.453 -18.828 1 97.44 170 ALA A CA 1
ATOM 1310 C C . ALA A 1 170 ? -9.211 -15.391 -18.531 1 97.44 170 ALA A C 1
ATOM 1312 O O . ALA A 1 170 ? -10.414 -15.641 -18.641 1 97.44 170 ALA A O 1
ATOM 1313 N N . ASP A 1 171 ? -8.766 -14.188 -18.109 1 97.06 171 ASP A N 1
ATOM 1314 C CA . ASP A 1 171 ? -9.695 -13.125 -17.734 1 97.06 171 ASP A CA 1
ATOM 1315 C C . ASP A 1 171 ? -10 -12.227 -18.938 1 97.06 171 ASP A C 1
ATOM 1317 O O . ASP A 1 171 ? -10.656 -11.195 -18.797 1 97.06 171 ASP A O 1
ATOM 1321 N N . GLU A 1 172 ? -9.453 -12.562 -20.078 1 97.75 172 GLU A N 1
ATOM 1322 C CA . GLU A 1 172 ? -9.766 -11.906 -21.344 1 97.75 172 GLU A CA 1
ATOM 1323 C C . GLU A 1 172 ? -10.727 -12.742 -22.188 1 97.75 172 GLU A C 1
ATOM 1325 O O . GLU A 1 172 ? -10.344 -13.781 -22.719 1 97.75 172 GLU A O 1
ATOM 1330 N N . LEU A 1 173 ? -11.953 -12.25 -22.438 1 97.19 173 LEU A N 1
ATOM 1331 C CA . LEU A 1 173 ? -12.984 -13.062 -23.062 1 97.19 173 LEU A CA 1
ATOM 1332 C C . LEU A 1 173 ? -13.141 -12.68 -24.531 1 97.19 173 LEU A C 1
ATOM 1334 O O . LEU A 1 173 ? -14.086 -13.117 -25.203 1 97.19 173 LEU A O 1
ATOM 1338 N N . ASP A 1 174 ? -12.242 -11.836 -25.062 1 97.5 174 ASP A N 1
ATOM 1339 C CA . ASP A 1 174 ? -12.203 -11.609 -26.5 1 97.5 174 ASP A CA 1
ATOM 1340 C C . ASP A 1 174 ? -11.633 -12.828 -27.234 1 97.5 174 ASP A C 1
ATOM 1342 O O . ASP A 1 174 ? -11.086 -13.734 -26.609 1 97.5 174 ASP A O 1
ATOM 1346 N N . PRO A 1 175 ? -11.773 -12.906 -28.516 1 97.94 175 PRO A N 1
ATOM 1347 C CA . PRO A 1 175 ? -11.375 -14.102 -29.266 1 97.94 175 PRO A CA 1
ATOM 1348 C C . PRO A 1 175 ? -9.898 -14.445 -29.062 1 97.94 175 PRO A C 1
ATOM 1350 O O . PRO A 1 175 ? -9.555 -15.625 -28.922 1 97.94 175 PRO A O 1
ATOM 1353 N N . GLU A 1 176 ? -9.07 -13.484 -29.031 1 97.81 176 GLU A N 1
ATOM 1354 C CA . GLU A 1 176 ? -7.641 -13.734 -28.875 1 97.81 176 GLU A CA 1
ATOM 1355 C C . GLU A 1 176 ? -7.332 -14.312 -27.484 1 97.81 176 GLU A C 1
ATOM 1357 O O . GLU A 1 176 ? -6.531 -15.234 -27.359 1 97.81 176 GLU A O 1
ATOM 1362 N N . GLY A 1 177 ? -7.949 -13.719 -26.484 1 97.75 177 GLY A N 1
ATOM 1363 C CA . GLY A 1 177 ? -7.781 -14.234 -25.141 1 97.75 177 GLY A CA 1
ATOM 1364 C C . GLY A 1 177 ? -8.289 -15.648 -24.969 1 97.75 177 GLY A C 1
ATOM 1365 O O . GLY A 1 177 ? -7.613 -16.5 -24.375 1 97.75 177 GLY A O 1
ATOM 1366 N N . ILE A 1 178 ? -9.383 -15.891 -25.531 1 97.94 178 ILE A N 1
ATOM 1367 C CA . ILE A 1 178 ? -9.984 -17.219 -25.469 1 97.94 178 ILE A CA 1
ATOM 1368 C C . ILE A 1 178 ? -9.086 -18.234 -26.172 1 97.94 178 ILE A C 1
ATOM 1370 O O . ILE A 1 178 ? -8.82 -19.312 -25.641 1 97.94 178 ILE A O 1
ATOM 1374 N N . ALA A 1 179 ? -8.641 -17.859 -27.344 1 98.12 179 ALA A N 1
ATOM 1375 C CA . ALA A 1 179 ? -7.777 -18.75 -28.109 1 98.12 179 ALA A CA 1
ATOM 1376 C C . ALA A 1 179 ? -6.488 -19.047 -27.359 1 98.12 179 ALA A C 1
ATOM 1378 O O . ALA A 1 179 ? -6.012 -20.188 -27.359 1 98.12 179 ALA A O 1
ATOM 1379 N N . PHE A 1 180 ? -5.969 -18.094 -26.766 1 98.44 180 PHE A N 1
ATOM 1380 C CA . PHE A 1 180 ? -4.715 -18.281 -26.047 1 98.44 180 PHE A CA 1
ATOM 1381 C C . PHE A 1 180 ? -4.914 -19.156 -24.828 1 98.44 180 PHE A C 1
ATOM 1383 O O . PHE A 1 180 ? -4.062 -20 -24.5 1 98.44 180 PHE A O 1
ATOM 1390 N N . THR A 1 181 ? -5.965 -18.969 -24.109 1 98.44 181 THR A N 1
ATOM 1391 C CA . THR A 1 181 ? -6.289 -19.797 -22.969 1 98.44 181 THR A CA 1
ATOM 1392 C C . THR A 1 181 ? -6.445 -21.266 -23.391 1 98.44 181 THR A C 1
ATOM 1394 O O . THR A 1 181 ? -5.953 -22.172 -22.703 1 98.44 181 THR A O 1
ATOM 1397 N N . LYS A 1 182 ? -7.078 -21.484 -24.484 1 98.06 182 LYS A N 1
ATOM 1398 C CA . LYS A 1 182 ? -7.23 -22.828 -25.016 1 98.06 182 LYS A CA 1
ATOM 1399 C C . LYS A 1 182 ? -5.871 -23.453 -25.344 1 98.06 182 LYS A C 1
ATOM 1401 O O . LYS A 1 182 ? -5.629 -24.625 -25.047 1 98.06 182 LYS A O 1
ATOM 1406 N N . LEU A 1 183 ? -5.082 -22.641 -25.953 1 98.25 183 LEU A N 1
ATOM 1407 C CA . LEU A 1 183 ? -3.734 -23.078 -26.281 1 98.25 183 LEU A CA 1
ATOM 1408 C C . LEU A 1 183 ? -2.979 -23.5 -25.016 1 98.25 183 LEU A C 1
ATOM 1410 O O . LEU A 1 183 ? -2.344 -24.562 -25 1 98.25 183 LEU A O 1
ATOM 1414 N N . GLN A 1 184 ? -3.041 -22.719 -23.984 1 98.56 184 GLN A N 1
ATOM 1415 C CA . GLN A 1 184 ? -2.367 -23.047 -22.719 1 98.56 184 GLN A CA 1
ATOM 1416 C C . GLN A 1 184 ? -2.93 -24.328 -22.109 1 98.56 184 GLN A C 1
ATOM 1418 O O . GLN A 1 184 ? -2.186 -25.125 -21.547 1 98.56 184 GLN A O 1
ATOM 1423 N N . ALA A 1 185 ? -4.219 -24.453 -22.203 1 98.25 185 ALA A N 1
ATOM 1424 C CA . ALA A 1 185 ? -4.855 -25.641 -21.672 1 98.25 185 ALA A CA 1
ATOM 1425 C C . ALA A 1 185 ? -4.355 -26.906 -22.375 1 98.25 185 ALA A C 1
ATOM 1427 O O . ALA A 1 185 ? -4.098 -27.922 -21.734 1 98.25 185 ALA A O 1
ATOM 1428 N N . GLU A 1 186 ? -4.219 -26.828 -23.656 1 98.31 186 GLU A N 1
ATOM 1429 C CA . GLU A 1 186 ? -3.721 -27.953 -24.453 1 98.31 186 GLU A CA 1
ATOM 1430 C C . GLU A 1 186 ? -2.285 -28.297 -24.062 1 98.31 186 GLU A C 1
ATOM 1432 O O . GLU A 1 186 ? -1.955 -29.469 -23.875 1 98.31 186 GLU A O 1
ATOM 1437 N N . ARG A 1 187 ? -1.487 -27.297 -23.938 1 98.5 187 ARG A N 1
ATOM 1438 C CA . ARG A 1 187 ? -0.098 -27.5 -23.531 1 98.5 187 ARG A CA 1
ATOM 1439 C C . ARG A 1 187 ? -0.013 -28.125 -22.156 1 98.5 187 ARG A C 1
ATOM 1441 O O . ARG A 1 187 ? 0.809 -29.016 -21.922 1 98.5 187 ARG A O 1
ATOM 1448 N N . PHE A 1 188 ? -0.893 -27.719 -21.312 1 98.56 188 PHE A N 1
ATOM 1449 C CA . PHE A 1 188 ? -0.912 -28.219 -19.953 1 98.56 188 PHE A CA 1
ATOM 1450 C C . PHE A 1 188 ? -1.329 -29.688 -19.922 1 98.56 188 PHE A C 1
ATOM 1452 O O . PHE A 1 188 ? -0.703 -30.516 -19.25 1 98.56 188 PHE A O 1
ATOM 1459 N N . ASN A 1 189 ? -2.375 -29.922 -20.625 1 98.06 189 ASN A N 1
ATOM 1460 C CA . ASN A 1 189 ? -2.834 -31.312 -20.719 1 98.06 189 ASN A CA 1
ATOM 1461 C C . ASN A 1 189 ? -1.739 -32.219 -21.25 1 98.06 189 ASN A C 1
ATOM 1463 O O . ASN A 1 189 ? -1.567 -33.344 -20.75 1 98.06 189 ASN A O 1
ATOM 1467 N N . ALA A 1 190 ? -1.045 -31.781 -22.234 1 98.38 190 ALA A N 1
ATOM 1468 C CA . ALA A 1 190 ? 0.052 -32.562 -22.797 1 98.38 190 ALA A CA 1
ATOM 1469 C C . ALA A 1 190 ? 1.118 -32.844 -21.734 1 98.38 190 ALA A C 1
ATOM 1471 O O . ALA A 1 190 ? 1.679 -33.938 -21.672 1 98.38 190 ALA A O 1
ATOM 1472 N N . ALA A 1 191 ? 1.396 -31.891 -20.891 1 98.44 191 ALA A N 1
ATOM 1473 C CA . ALA A 1 191 ? 2.371 -32.031 -19.828 1 98.44 191 ALA A CA 1
ATOM 1474 C C . ALA A 1 191 ? 1.902 -33.062 -18.797 1 98.44 191 ALA A C 1
ATOM 1476 O O . ALA A 1 191 ? 2.697 -33.875 -18.328 1 98.44 191 ALA A O 1
ATOM 1477 N N . VAL A 1 192 ? 0.658 -33.031 -18.453 1 98.44 192 VAL A N 1
ATOM 1478 C CA . VAL A 1 192 ? 0.077 -33.969 -17.5 1 98.44 192 VAL A CA 1
ATOM 1479 C C . VAL A 1 192 ? 0.15 -35.375 -18.062 1 98.44 192 VAL A C 1
ATOM 1481 O O . VAL A 1 192 ? 0.54 -36.312 -17.359 1 98.44 192 VAL A O 1
ATOM 1484 N N . GLU A 1 193 ? -0.214 -35.5 -19.328 1 98.38 193 GLU A N 1
ATOM 1485 C CA . GLU A 1 193 ? -0.16 -36.812 -19.969 1 98.38 193 GLU A CA 1
ATOM 1486 C C . GLU A 1 193 ? 1.268 -37.344 -20 1 98.38 193 GLU A C 1
ATOM 1488 O O . GLU A 1 193 ? 1.491 -38.531 -19.812 1 98.38 193 GLU A O 1
ATOM 1493 N N . GLU A 1 194 ? 2.152 -36.469 -20.328 1 98.38 194 GLU A N 1
ATOM 1494 C CA . GLU A 1 194 ? 3.557 -36.875 -20.328 1 98.38 194 GLU A CA 1
ATOM 1495 C C . GLU A 1 194 ? 3.998 -37.375 -18.953 1 98.38 194 GLU A C 1
ATOM 1497 O O . GLU A 1 194 ? 4.734 -38.344 -18.844 1 98.38 194 GLU A O 1
ATOM 1502 N N . ALA A 1 195 ? 3.613 -36.688 -17.891 1 98.38 195 ALA A N 1
ATOM 1503 C CA . ALA A 1 195 ? 3.939 -37.125 -16.531 1 98.38 195 ALA A CA 1
ATOM 1504 C C . ALA A 1 195 ? 3.412 -38.531 -16.25 1 98.38 195 ALA A C 1
ATOM 1506 O O . ALA A 1 195 ? 4.137 -39.375 -15.719 1 98.38 195 ALA A O 1
ATOM 1507 N N . ARG A 1 196 ? 2.227 -38.75 -16.641 1 98 196 ARG A N 1
ATOM 1508 C CA . ARG A 1 196 ? 1.62 -40.062 -16.453 1 98 196 ARG A CA 1
ATOM 1509 C C . ARG A 1 196 ? 2.346 -41.156 -17.25 1 98 196 ARG A C 1
ATOM 1511 O O . ARG A 1 196 ? 2.609 -42.25 -16.75 1 98 196 ARG A O 1
ATOM 1518 N N . ARG A 1 197 ? 2.621 -40.812 -18.469 1 98.19 197 ARG A N 1
ATOM 1519 C CA . ARG A 1 197 ? 3.33 -41.719 -19.344 1 98.19 197 ARG A CA 1
ATOM 1520 C C . ARG A 1 197 ? 4.664 -42.156 -18.75 1 98.19 197 ARG A C 1
ATOM 1522 O O . ARG A 1 197 ? 5.094 -43.281 -18.906 1 98.19 197 ARG A O 1
ATOM 1529 N N . GLN A 1 198 ? 5.254 -41.25 -18.031 1 98.12 198 GLN A N 1
ATOM 1530 C CA . GLN A 1 198 ? 6.562 -41.531 -17.438 1 98.12 198 GLN A CA 1
ATOM 1531 C C . GLN A 1 198 ? 6.43 -42.188 -16.078 1 98.12 198 GLN A C 1
ATOM 1533 O O . GLN A 1 198 ? 7.418 -42.344 -15.359 1 98.12 198 GLN A O 1
ATOM 1538 N N . GLY A 1 199 ? 5.258 -42.406 -15.641 1 97.62 199 GLY A N 1
ATOM 1539 C CA . GLY A 1 199 ? 5.039 -43.219 -14.453 1 97.62 199 GLY A CA 1
ATOM 1540 C C . GLY A 1 199 ? 4.652 -42.406 -13.234 1 97.62 199 GLY A C 1
ATOM 1541 O O . GLY A 1 199 ? 4.465 -42.938 -12.148 1 97.62 199 GLY A O 1
ATOM 1542 N N . TYR A 1 200 ? 4.594 -41.094 -13.391 1 97.62 200 TYR A N 1
ATOM 1543 C CA . TYR A 1 200 ? 4.133 -40.25 -12.281 1 97.62 200 TYR A CA 1
ATOM 1544 C C . TYR A 1 200 ? 2.615 -40.312 -12.156 1 97.62 200 TYR A C 1
ATOM 1546 O O . TYR A 1 200 ? 1.913 -40.594 -13.125 1 97.62 200 TYR A O 1
ATOM 1554 N N . ALA A 1 201 ? 2.117 -40.188 -10.984 1 96.44 201 ALA A N 1
ATOM 1555 C CA . ALA A 1 201 ? 0.691 -40.125 -10.68 1 96.44 201 ALA A CA 1
ATOM 1556 C C . ALA A 1 201 ? 0.372 -38.938 -9.758 1 96.44 201 ALA A C 1
ATOM 1558 O O . ALA A 1 201 ? 0.034 -39.156 -8.586 1 96.44 201 ALA A O 1
ATOM 1559 N N . PRO A 1 202 ? 0.462 -37.781 -10.258 1 97.44 202 PRO A N 1
ATOM 1560 C CA . PRO A 1 202 ? 0.191 -36.625 -9.414 1 97.44 202 PRO A CA 1
ATOM 1561 C C . PRO A 1 202 ? -1.216 -36.656 -8.812 1 97.44 202 PRO A C 1
ATOM 1563 O O . PRO A 1 202 ? -2.189 -36.875 -9.531 1 97.44 202 PRO A O 1
ATOM 1566 N N . THR A 1 203 ? -1.311 -36.406 -7.539 1 97.56 203 THR A N 1
ATOM 1567 C CA . THR A 1 203 ? -2.58 -36.344 -6.82 1 97.56 203 THR A CA 1
ATOM 1568 C C . THR A 1 203 ? -3.385 -35.125 -7.258 1 97.56 203 THR A C 1
ATOM 1570 O O . THR A 1 203 ? -4.613 -35.188 -7.34 1 97.56 203 THR A O 1
ATOM 1573 N N . TYR A 1 204 ? -2.703 -34.031 -7.516 1 98.44 204 TYR A N 1
ATOM 1574 C CA . TYR A 1 204 ? -3.357 -32.781 -7.828 1 98.44 204 TYR A CA 1
ATOM 1575 C C . TYR A 1 204 ? -2.977 -32.312 -9.227 1 98.44 204 TYR A C 1
ATOM 1577 O O . TYR A 1 204 ? -1.792 -32.188 -9.555 1 98.44 204 TYR A O 1
ATOM 1585 N N . VAL A 1 205 ? -3.902 -32.031 -10.047 1 98.69 205 VAL A N 1
ATOM 1586 C CA . VAL A 1 205 ? -3.758 -31.391 -11.352 1 98.69 205 VAL A CA 1
ATOM 1587 C C . VAL A 1 205 ? -4.613 -30.141 -11.406 1 98.69 205 VAL A C 1
ATOM 1589 O O . VAL A 1 205 ? -5.844 -30.203 -11.328 1 98.69 205 VAL A O 1
ATOM 1592 N N . HIS A 1 206 ? -3.908 -28.969 -11.484 1 98.62 206 HIS A N 1
ATOM 1593 C CA . HIS A 1 206 ? -4.707 -27.766 -11.328 1 98.62 206 HIS A CA 1
ATOM 1594 C C . HIS A 1 206 ? -4.137 -26.609 -12.148 1 98.62 206 HIS A C 1
ATOM 1596 O O . HIS A 1 206 ? -2.918 -26.422 -12.203 1 98.62 206 HIS A O 1
ATOM 1602 N N . VAL A 1 207 ? -5.031 -25.828 -12.781 1 98.06 207 VAL A N 1
ATOM 1603 C CA . VAL A 1 207 ? -4.633 -24.656 -13.57 1 98.06 207 VAL A CA 1
ATOM 1604 C C . VAL A 1 207 ? -5.707 -23.578 -13.484 1 98.06 207 VAL A C 1
ATOM 1606 O O . VAL A 1 207 ? -5.445 -22.406 -13.75 1 98.06 207 VAL A O 1
ATOM 1609 N N . ALA A 1 208 ? -6.895 -23.938 -13.016 1 97.12 208 ALA A N 1
ATOM 1610 C CA . ALA A 1 208 ? -8.047 -23.031 -13.07 1 97.12 208 ALA A CA 1
ATOM 1611 C C . ALA A 1 208 ? -7.965 -21.969 -11.984 1 97.12 208 ALA A C 1
ATOM 1613 O O . ALA A 1 208 ? -8.156 -22.266 -10.797 1 97.12 208 ALA A O 1
ATOM 1614 N N . ASN A 1 209 ? -7.66 -20.797 -12.438 1 97.38 209 ASN A N 1
ATOM 1615 C CA . ASN A 1 209 ? -7.844 -19.641 -11.57 1 97.38 209 ASN A CA 1
ATOM 1616 C C . ASN A 1 209 ? -9.297 -19.172 -11.555 1 97.38 209 ASN A C 1
ATOM 1618 O O . ASN A 1 209 ? -10.164 -19.812 -12.133 1 97.38 209 ASN A O 1
ATOM 1622 N N . SER A 1 210 ? -9.586 -18.078 -10.867 1 97.81 210 SER A N 1
ATOM 1623 C CA . SER A 1 210 ? -10.961 -17.609 -10.742 1 97.81 210 SER A CA 1
ATOM 1624 C C . SER A 1 210 ? -11.625 -17.453 -12.102 1 97.81 210 SER A C 1
ATOM 1626 O O . SER A 1 210 ? -12.75 -17.922 -12.305 1 97.81 210 SER A O 1
ATOM 1628 N N . ALA A 1 211 ? -10.93 -16.812 -13.055 1 97.56 211 ALA A N 1
ATOM 1629 C CA . ALA A 1 211 ? -11.492 -16.578 -14.383 1 97.56 211 ALA A CA 1
ATOM 1630 C C . ALA A 1 211 ? -11.805 -17.906 -15.078 1 97.56 211 ALA A C 1
ATOM 1632 O O . ALA A 1 211 ? -12.883 -18.062 -15.656 1 97.56 211 ALA A O 1
ATOM 1633 N N . ALA A 1 212 ? -10.898 -18.859 -15.008 1 97.31 212 ALA A N 1
ATOM 1634 C CA . ALA A 1 212 ? -11.055 -20.141 -15.695 1 97.31 212 ALA A CA 1
ATOM 1635 C C . ALA A 1 212 ? -12.172 -20.953 -15.055 1 97.31 212 ALA A C 1
ATOM 1637 O O . ALA A 1 212 ? -12.891 -21.688 -15.75 1 97.31 212 ALA A O 1
ATOM 1638 N N . ILE A 1 213 ? -12.281 -20.875 -13.758 1 96.62 213 ILE A N 1
ATOM 1639 C CA . ILE A 1 213 ? -13.359 -21.562 -13.062 1 96.62 213 ILE A CA 1
ATOM 1640 C C . ILE A 1 213 ? -14.703 -21.141 -13.641 1 96.62 213 ILE A C 1
ATOM 1642 O O . ILE A 1 213 ? -15.609 -21.953 -13.789 1 96.62 213 ILE A O 1
ATOM 1646 N N . LEU A 1 214 ? -14.758 -19.891 -14.094 1 94.56 214 LEU A N 1
ATOM 1647 C CA . LEU A 1 214 ? -16.016 -19.312 -14.555 1 94.56 214 LEU A CA 1
ATOM 1648 C C . LEU A 1 214 ? -16.234 -19.609 -16.031 1 94.56 214 LEU A C 1
ATOM 1650 O O . LEU A 1 214 ? -17.344 -19.5 -16.531 1 94.56 214 LEU A O 1
ATOM 1654 N N . THR A 1 215 ? -15.125 -20 -16.75 1 93.31 215 THR A N 1
ATOM 1655 C CA . THR A 1 215 ? -15.289 -19.953 -18.203 1 93.31 215 THR A CA 1
ATOM 1656 C C . THR A 1 215 ? -14.852 -21.266 -18.844 1 93.31 215 THR A C 1
ATOM 1658 O O . THR A 1 215 ? -15.203 -21.547 -20 1 93.31 215 THR A O 1
ATOM 1661 N N . GLN A 1 216 ? -14.047 -22.031 -18.141 1 89.62 216 GLN A N 1
ATOM 1662 C CA . GLN A 1 216 ? -13.391 -23.141 -18.812 1 89.62 216 GLN A CA 1
ATOM 1663 C C . GLN A 1 216 ? -13.898 -24.484 -18.297 1 89.62 216 GLN A C 1
ATOM 1665 O O . GLN A 1 216 ? -14.234 -24.594 -17.109 1 89.62 216 GLN A O 1
ATOM 1670 N N . ASP A 1 217 ? -13.984 -25.359 -19.25 1 90.38 217 ASP A N 1
ATOM 1671 C CA . ASP A 1 217 ? -14.102 -26.781 -18.891 1 90.38 217 ASP A CA 1
ATOM 1672 C C . ASP A 1 217 ? -12.758 -27.484 -18.984 1 90.38 217 ASP A C 1
ATOM 1674 O O . ASP A 1 217 ? -12.164 -27.578 -20.062 1 90.38 217 ASP A O 1
ATOM 1678 N N . LEU A 1 218 ? -12.266 -27.828 -17.859 1 90.38 218 LEU A N 1
ATOM 1679 C CA . LEU A 1 218 ? -10.961 -28.484 -17.75 1 90.38 218 LEU A CA 1
ATOM 1680 C C . LEU A 1 218 ? -11.094 -29.844 -17.094 1 90.38 218 LEU A C 1
ATOM 1682 O O . LEU A 1 218 ? -10.68 -30.031 -15.945 1 90.38 218 LEU A O 1
ATOM 1686 N N . PRO A 1 219 ? -11.523 -30.812 -17.812 1 87.62 219 PRO A N 1
ATOM 1687 C CA . PRO A 1 219 ? -11.883 -32.125 -17.25 1 87.62 219 PRO A CA 1
ATOM 1688 C C . PRO A 1 219 ? -10.68 -32.875 -16.688 1 87.62 219 PRO A C 1
ATOM 1690 O O . PRO A 1 219 ? -10.844 -33.781 -15.883 1 87.62 219 PRO A O 1
ATOM 1693 N N . TYR A 1 220 ? -9.523 -32.5 -17.094 1 90.44 220 TYR A N 1
ATOM 1694 C CA . TYR A 1 220 ? -8.328 -33.188 -16.641 1 90.44 220 TYR A CA 1
ATOM 1695 C C . TYR A 1 220 ? -7.848 -32.656 -15.297 1 90.44 220 TYR A C 1
ATOM 1697 O O . TYR A 1 220 ? -6.977 -33.25 -14.656 1 90.44 220 TYR A O 1
ATOM 1705 N N . CYS A 1 221 ? -8.391 -31.547 -14.867 1 96.06 221 CYS A N 1
ATOM 1706 C CA . CYS A 1 221 ? -8.023 -30.938 -13.594 1 96.06 221 CYS A CA 1
ATOM 1707 C C . CYS A 1 221 ? -8.93 -31.453 -12.469 1 96.06 221 CYS A C 1
ATOM 1709 O O . CYS A 1 221 ? -10.117 -31.672 -12.68 1 96.06 221 CYS A O 1
ATOM 1711 N N . ASN A 1 222 ? -8.344 -31.656 -11.312 1 97.94 222 ASN A N 1
ATOM 1712 C CA . ASN A 1 222 ? -9.141 -32.156 -10.188 1 97.94 222 ASN A CA 1
ATOM 1713 C C . ASN A 1 222 ? -9.055 -31.188 -8.992 1 97.94 222 ASN A C 1
ATOM 1715 O O . ASN A 1 222 ? -9.5 -31.531 -7.895 1 97.94 222 ASN A O 1
ATOM 1719 N N . LEU A 1 223 ? -8.477 -30.094 -9.148 1 98.38 223 LEU A N 1
ATOM 1720 C CA . LEU A 1 223 ? -8.359 -29.016 -8.164 1 98.38 223 LEU A CA 1
ATOM 1721 C C . LEU A 1 223 ? -8.477 -27.656 -8.82 1 98.38 223 LEU A C 1
ATOM 1723 O O . LEU A 1 223 ? -7.906 -27.422 -9.891 1 98.38 223 LEU A O 1
ATOM 1727 N N . ALA A 1 224 ? -9.281 -26.766 -8.281 1 98.19 224 ALA A N 1
ATOM 1728 C CA . ALA A 1 224 ? -9.422 -25.391 -8.766 1 98.19 224 ALA A CA 1
ATOM 1729 C C . ALA A 1 224 ? -8.867 -24.406 -7.75 1 98.19 224 ALA A C 1
ATOM 1731 O O . ALA A 1 224 ? -8.867 -24.672 -6.547 1 98.19 224 ALA A O 1
ATOM 1732 N N . ARG A 1 225 ? -8.398 -23.266 -8.227 1 98.62 225 ARG A N 1
ATOM 1733 C CA . ARG A 1 225 ? -7.703 -22.312 -7.363 1 98.62 225 ARG A CA 1
ATOM 1734 C C . ARG A 1 225 ? -8.422 -20.969 -7.348 1 98.62 225 ARG A C 1
ATOM 1736 O O . ARG A 1 225 ? -7.914 -19.984 -7.887 1 98.62 225 ARG A O 1
ATOM 1743 N N . PRO A 1 226 ? -9.555 -20.891 -6.648 1 98.38 226 PRO A N 1
ATOM 1744 C CA . PRO A 1 226 ? -10.219 -19.594 -6.551 1 98.38 226 PRO A CA 1
ATOM 1745 C C . PRO A 1 226 ? -9.422 -18.594 -5.715 1 98.38 226 PRO A C 1
ATOM 1747 O O . PRO A 1 226 ? -8.953 -18.938 -4.625 1 98.38 226 PRO A O 1
ATOM 1750 N N . GLY A 1 227 ? -9.25 -17.422 -6.262 1 98.06 227 GLY A N 1
ATOM 1751 C CA . GLY A 1 227 ? -8.672 -16.281 -5.57 1 98.06 227 GLY A CA 1
ATOM 1752 C C . GLY A 1 227 ? -9.633 -15.109 -5.43 1 98.06 227 GLY A C 1
ATOM 1753 O O . GLY A 1 227 ? -10.461 -15.094 -4.516 1 98.06 227 GLY A O 1
ATOM 1754 N N . ILE A 1 228 ? -9.711 -14.242 -6.445 1 98.19 228 ILE A N 1
ATOM 1755 C CA . ILE A 1 228 ? -10.398 -12.953 -6.379 1 98.19 228 ILE A CA 1
ATOM 1756 C C . ILE A 1 228 ? -11.906 -13.18 -6.215 1 98.19 228 ILE A C 1
ATOM 1758 O O . ILE A 1 228 ? -12.586 -12.391 -5.562 1 98.19 228 ILE A O 1
ATOM 1762 N N . ILE A 1 229 ? -12.422 -14.219 -6.742 1 97.81 229 ILE A N 1
ATOM 1763 C CA . ILE A 1 229 ? -13.867 -14.438 -6.695 1 97.81 229 ILE A CA 1
ATOM 1764 C C . ILE A 1 229 ? -14.289 -14.797 -5.273 1 97.81 229 ILE A C 1
ATOM 1766 O O . ILE A 1 229 ? -15.422 -14.523 -4.867 1 97.81 229 ILE A O 1
ATOM 1770 N N . LEU A 1 230 ? -13.398 -15.445 -4.52 1 98.25 230 LEU A N 1
ATOM 1771 C CA . LEU A 1 230 ? -13.695 -15.719 -3.117 1 98.25 230 LEU A CA 1
ATOM 1772 C C . LEU A 1 230 ? -13.953 -14.422 -2.354 1 98.25 230 LEU A C 1
ATOM 1774 O O . LEU A 1 230 ? -14.75 -14.406 -1.408 1 98.25 230 LEU A O 1
ATOM 1778 N N . TYR A 1 231 ? -13.312 -13.367 -2.852 1 98.44 231 TYR A N 1
ATOM 1779 C CA . TYR A 1 231 ? -13.328 -12.117 -2.102 1 98.44 231 TYR A CA 1
ATOM 1780 C C . TYR A 1 231 ? -14.336 -11.141 -2.693 1 98.44 231 TYR A C 1
ATOM 1782 O O . TYR A 1 231 ? -14.406 -9.977 -2.273 1 98.44 231 TYR A O 1
ATOM 1790 N N . GLY A 1 232 ? -15.062 -11.594 -3.645 1 98 232 GLY A N 1
ATOM 1791 C CA . GLY A 1 232 ? -16.25 -10.883 -4.094 1 98 232 GLY A CA 1
ATOM 1792 C C . GLY A 1 232 ? -15.984 -9.969 -5.273 1 98 232 GLY A C 1
ATOM 1793 O O . GLY A 1 232 ? -16.875 -9.234 -5.707 1 98 232 GLY A O 1
ATOM 1794 N N . ALA A 1 233 ? -14.773 -9.984 -5.836 1 97.81 233 ALA A N 1
ATOM 1795 C CA . ALA A 1 233 ? -14.453 -9.164 -7 1 97.81 233 ALA A CA 1
ATOM 1796 C C . ALA A 1 233 ? -14.383 -10.008 -8.266 1 97.81 233 ALA A C 1
ATOM 1798 O O . ALA A 1 233 ? -14.312 -11.234 -8.195 1 97.81 233 ALA A O 1
ATOM 1799 N N . LEU A 1 234 ? -14.422 -9.344 -9.383 1 97.5 234 LEU A N 1
ATOM 1800 C CA . LEU A 1 234 ? -14.422 -10.008 -10.688 1 97.5 234 LEU A CA 1
ATOM 1801 C C . LEU A 1 234 ? -13.008 -10.125 -11.242 1 97.5 234 LEU A C 1
ATOM 1803 O O . LEU A 1 234 ? -12.164 -9.266 -10.984 1 97.5 234 LEU A O 1
ATOM 1807 N N . PRO A 1 235 ? -12.797 -11.18 -11.984 1 96.75 235 PRO A N 1
ATOM 1808 C CA . PRO A 1 235 ? -11.477 -11.336 -12.586 1 96.75 235 PRO A CA 1
ATOM 1809 C C . PRO A 1 235 ? -11.102 -10.18 -13.516 1 96.75 235 PRO A C 1
ATOM 1811 O O . PRO A 1 235 ? -9.93 -9.828 -13.625 1 96.75 235 PRO A O 1
ATOM 1814 N N . SER A 1 236 ? -12.016 -9.656 -14.227 1 96.5 236 SER A N 1
ATOM 1815 C CA . SER A 1 236 ? -11.852 -8.508 -15.109 1 96.5 236 SER A CA 1
ATOM 1816 C C . SER A 1 236 ? -13.203 -7.895 -15.469 1 96.5 236 SER A C 1
ATOM 1818 O O . SER A 1 236 ? -14.25 -8.398 -15.062 1 96.5 236 SER A O 1
ATOM 1820 N N . GLY A 1 237 ? -13.117 -6.797 -16.219 1 94.75 237 GLY A N 1
ATOM 1821 C CA . GLY A 1 237 ? -14.336 -6.141 -16.672 1 94.75 237 GLY A CA 1
ATOM 1822 C C . GLY A 1 237 ? -15.172 -7.016 -17.578 1 94.75 237 GLY A C 1
ATOM 1823 O O . GLY A 1 237 ? -16.391 -6.812 -17.703 1 94.75 237 GLY A O 1
ATOM 1824 N N . ASP A 1 238 ? -14.617 -8.008 -18.188 1 95.88 238 ASP A N 1
ATOM 1825 C CA . ASP A 1 238 ? -15.312 -8.898 -19.109 1 95.88 238 ASP A CA 1
ATOM 1826 C C . ASP A 1 238 ? -16.359 -9.75 -18.391 1 95.88 238 ASP A C 1
ATOM 1828 O O . ASP A 1 238 ? -17.234 -10.328 -19.016 1 95.88 238 ASP A O 1
ATOM 1832 N N . PHE A 1 239 ? -16.312 -9.805 -17.078 1 96.56 239 PHE A N 1
ATOM 1833 C CA . PHE A 1 239 ? -17.188 -10.672 -16.297 1 96.56 239 PHE A CA 1
ATOM 1834 C C . PHE A 1 239 ? -18.312 -9.875 -15.656 1 96.56 239 PHE A C 1
ATOM 1836 O O . PHE A 1 239 ? -19.047 -10.398 -14.82 1 96.56 239 PHE A O 1
ATOM 1843 N N . GLU A 1 240 ? -18.391 -8.641 -15.992 1 94.25 240 GLU A N 1
ATOM 1844 C CA . GLU A 1 240 ? -19.422 -7.789 -15.422 1 94.25 240 GLU A CA 1
ATOM 1845 C C . GLU A 1 240 ? -20.812 -8.398 -15.625 1 94.25 240 GLU A C 1
ATOM 1847 O O . GLU A 1 240 ? -21.156 -8.805 -16.734 1 94.25 240 GLU A O 1
ATOM 1852 N N . GLY A 1 241 ? -21.547 -8.492 -14.516 1 91.88 241 GLY A N 1
ATOM 1853 C CA . GLY A 1 241 ? -22.922 -8.969 -14.57 1 91.88 241 GLY A CA 1
ATOM 1854 C C . GLY A 1 241 ? -23.016 -10.477 -14.688 1 91.88 241 GLY A C 1
ATOM 1855 O O . GLY A 1 241 ? -24.125 -11.023 -14.742 1 91.88 241 GLY A O 1
ATOM 1856 N N . GLN A 1 242 ? -21.922 -11.219 -14.625 1 90.31 242 GLN A N 1
ATOM 1857 C CA . GLN A 1 242 ? -21.953 -12.656 -14.898 1 90.31 242 GLN A CA 1
ATOM 1858 C C . GLN A 1 242 ? -21.828 -13.461 -13.609 1 90.31 242 GLN A C 1
ATOM 1860 O O . GLN A 1 242 ? -22.141 -14.648 -13.586 1 90.31 242 GLN A O 1
ATOM 1865 N N . VAL A 1 243 ? -21.344 -12.797 -12.641 1 90.06 243 VAL A N 1
ATOM 1866 C CA . VAL A 1 243 ? -21.062 -13.508 -11.398 1 90.06 243 VAL A CA 1
ATOM 1867 C C . VAL A 1 243 ? -21.688 -12.766 -10.227 1 90.06 243 VAL A C 1
ATOM 1869 O O . VAL A 1 243 ? -21.359 -11.609 -9.953 1 90.06 243 VAL A O 1
ATOM 1872 N N . PRO A 1 244 ? -22.625 -13.375 -9.562 1 94 244 PRO A N 1
ATOM 1873 C CA . PRO A 1 244 ? -23.266 -12.688 -8.438 1 94 244 PRO A CA 1
ATOM 1874 C C . PRO A 1 244 ? -22.438 -12.781 -7.148 1 94 244 PRO A C 1
ATOM 1876 O O . PRO A 1 244 ? -22.984 -13.094 -6.09 1 94 244 PRO A O 1
ATOM 1879 N N . SER A 1 245 ? -21.188 -12.539 -7.234 1 96.12 245 SER A N 1
ATOM 1880 C CA . SER A 1 245 ? -20.328 -12.523 -6.047 1 96.12 245 SER A CA 1
ATOM 1881 C C . SER A 1 245 ? -20.625 -11.305 -5.176 1 96.12 245 SER A C 1
ATOM 1883 O O . SER A 1 245 ? -21.141 -10.297 -5.664 1 96.12 245 SER A O 1
ATOM 1885 N N . GLN A 1 246 ? -20.344 -11.43 -3.881 1 97.75 246 GLN A N 1
ATOM 1886 C CA . GLN A 1 246 ? -20.594 -10.359 -2.922 1 97.75 246 GLN A CA 1
ATOM 1887 C C . GLN A 1 246 ? -19.281 -9.805 -2.377 1 97.75 246 GLN A C 1
ATOM 1889 O O . GLN A 1 246 ? -18.391 -10.562 -1.976 1 97.75 246 GLN A O 1
ATOM 1894 N N . PRO A 1 247 ? -19.172 -8.469 -2.379 1 98.19 247 PRO A N 1
ATOM 1895 C CA . PRO A 1 247 ? -17.953 -7.887 -1.802 1 98.19 247 PRO A CA 1
ATOM 1896 C C . PRO A 1 247 ? -17.75 -8.281 -0.341 1 98.19 247 PRO A C 1
ATOM 1898 O O . PRO A 1 247 ? -18.672 -8.133 0.475 1 98.19 247 PRO A O 1
ATOM 1901 N N . VAL A 1 248 ? -16.578 -8.742 -0.042 1 98.62 248 VAL A N 1
ATOM 1902 C CA . VAL A 1 248 ? -16.266 -9.219 1.302 1 98.62 248 VAL A CA 1
ATOM 1903 C C . VAL A 1 248 ? -15.703 -8.07 2.135 1 98.62 248 VAL A C 1
ATOM 1905 O O . VAL A 1 248 ? -15.859 -8.047 3.357 1 98.62 248 VAL A O 1
ATOM 1908 N N . MET A 1 249 ? -15.125 -7.059 1.472 1 98.56 249 MET A N 1
ATOM 1909 C CA . MET A 1 249 ? -14.445 -5.957 2.146 1 98.56 249 MET A CA 1
ATOM 1910 C C . MET A 1 249 ? -15.242 -4.664 2.029 1 98.56 249 MET A C 1
ATOM 1912 O O . MET A 1 249 ? -15.742 -4.336 0.951 1 98.56 249 MET A O 1
ATOM 1916 N N . ARG A 1 250 ? -15.414 -3.973 3.143 1 98.25 250 ARG A N 1
ATOM 1917 C CA . ARG A 1 250 ? -15.914 -2.604 3.184 1 98.25 250 ARG A CA 1
ATOM 1918 C C . ARG A 1 250 ? -14.922 -1.678 3.877 1 98.25 250 ARG A C 1
ATOM 1920 O O . ARG A 1 250 ? -14.555 -1.903 5.035 1 98.25 250 ARG A O 1
ATOM 1927 N N . LEU A 1 251 ? -14.367 -0.723 3.174 1 98.5 251 LEU A N 1
ATOM 1928 C CA . LEU A 1 251 ? -13.547 0.33 3.758 1 98.5 251 LEU A CA 1
ATOM 1929 C C . LEU A 1 251 ? -14.391 1.537 4.137 1 98.5 251 LEU A C 1
ATOM 1931 O O . LEU A 1 251 ? -15.094 2.098 3.293 1 98.5 251 LEU A O 1
ATOM 1935 N N . LYS A 1 252 ? -14.328 1.951 5.363 1 97.69 252 LYS A N 1
ATOM 1936 C CA . LYS A 1 252 ? -15.148 3.072 5.812 1 97.69 252 LYS A CA 1
ATOM 1937 C C . LYS A 1 252 ? -14.344 4.02 6.699 1 97.69 252 LYS A C 1
ATOM 1939 O O . LYS A 1 252 ? -13.305 3.643 7.242 1 97.69 252 LYS A O 1
ATOM 1944 N N . SER A 1 253 ? -14.781 5.188 6.777 1 98.06 253 SER A N 1
ATOM 1945 C CA . SER A 1 253 ? -14.273 6.238 7.652 1 98.06 253 SER A CA 1
ATOM 1946 C C . SER A 1 253 ? -15.391 7.152 8.133 1 98.06 253 SER A C 1
ATOM 1948 O O . SER A 1 253 ? -16.547 6.727 8.242 1 98.06 253 SER A O 1
ATOM 1950 N N . ARG A 1 254 ? -15.008 8.352 8.602 1 97.81 254 ARG A N 1
ATOM 1951 C CA . ARG A 1 254 ? -16 9.312 9.086 1 97.81 254 ARG A CA 1
ATOM 1952 C C . ARG A 1 254 ? -15.625 10.734 8.68 1 97.81 254 ARG A C 1
ATOM 1954 O O . ARG A 1 254 ? -14.445 11.031 8.445 1 97.81 254 ARG A O 1
ATOM 1961 N N . VAL A 1 255 ? -16.656 11.531 8.578 1 98.12 255 VAL A N 1
ATOM 1962 C CA . VAL A 1 255 ? -16.406 12.953 8.359 1 98.12 255 VAL A CA 1
ATOM 1963 C C . VAL A 1 255 ? -15.742 13.555 9.586 1 98.12 255 VAL A C 1
ATOM 1965 O O . VAL A 1 255 ? -16.281 13.477 10.695 1 98.12 255 VAL A O 1
ATOM 1968 N N . ALA A 1 256 ? -14.586 14.156 9.391 1 97.12 256 ALA A N 1
ATOM 1969 C CA . ALA A 1 256 ? -13.852 14.734 10.516 1 97.12 256 ALA A CA 1
ATOM 1970 C C . ALA A 1 256 ? -14.117 16.234 10.633 1 97.12 256 ALA A C 1
ATOM 1972 O O . ALA A 1 256 ? -14.062 16.797 11.727 1 97.12 256 ALA A O 1
ATOM 1973 N N . MET A 1 257 ? -14.375 16.859 9.484 1 97.06 257 MET A N 1
ATOM 1974 C CA . MET A 1 257 ? -14.578 18.312 9.438 1 97.06 257 MET A CA 1
ATOM 1975 C C . MET A 1 257 ? -15.422 18.703 8.234 1 97.06 257 MET A C 1
ATOM 1977 O O . MET A 1 257 ? -15.359 18.062 7.188 1 97.06 257 MET A O 1
ATOM 1981 N N . LEU A 1 258 ? -16.234 19.656 8.414 1 97.5 258 LEU A N 1
ATOM 1982 C CA . LEU A 1 258 ? -17.016 20.266 7.344 1 97.5 258 LEU A CA 1
ATOM 1983 C C . LEU A 1 258 ? -16.688 21.75 7.215 1 97.5 258 LEU A C 1
ATOM 1985 O O . LEU A 1 258 ? -16.547 22.453 8.219 1 97.5 258 LEU A O 1
ATOM 1989 N N . LYS A 1 259 ? -16.516 22.219 5.957 1 96.25 259 LYS A N 1
ATOM 1990 C CA . LYS A 1 259 ? -16.25 23.625 5.703 1 96.25 259 LYS A CA 1
ATOM 1991 C C . LYS A 1 259 ? -17 24.109 4.457 1 96.25 259 LYS A C 1
ATOM 1993 O O . LYS A 1 259 ? -16.859 23.516 3.383 1 96.25 259 LYS A O 1
ATOM 1998 N N . TRP A 1 260 ? -17.766 25.156 4.664 1 97 260 TRP A N 1
ATOM 1999 C CA . TRP A 1 260 ? -18.25 25.859 3.48 1 97 260 TRP A CA 1
ATOM 2000 C C . TRP A 1 260 ? -17.141 26.688 2.857 1 97 260 TRP A C 1
ATOM 2002 O O . TRP A 1 260 ? -16.406 27.391 3.566 1 97 260 TRP A O 1
ATOM 2012 N N . VAL A 1 261 ? -17.016 26.625 1.54 1 97.62 261 VAL A N 1
ATOM 2013 C CA . VAL A 1 261 ? -15.992 27.422 0.858 1 97.62 261 VAL A CA 1
ATOM 2014 C C . VAL A 1 261 ? -16.641 28.25 -0.254 1 97.62 261 VAL A C 1
ATOM 2016 O O . VAL A 1 261 ? -17.609 27.812 -0.879 1 97.62 261 VAL A O 1
ATOM 2019 N N . GLU A 1 262 ? -16.109 29.391 -0.424 1 97.19 262 GLU A N 1
ATOM 2020 C CA . GLU A 1 262 ? -16.609 30.297 -1.44 1 97.19 262 GLU A CA 1
ATOM 2021 C C . GLU A 1 262 ? -16.062 29.953 -2.82 1 97.19 262 GLU A C 1
ATOM 2023 O O . GLU A 1 262 ? -15.047 29.266 -2.932 1 97.19 262 GLU A O 1
ATOM 2028 N N . PRO A 1 263 ? -16.797 30.438 -3.904 1 97.88 263 PRO A N 1
ATOM 2029 C CA . PRO A 1 263 ? -16.234 30.234 -5.246 1 97.88 263 PRO A CA 1
ATOM 2030 C C . PRO A 1 263 ? -14.812 30.766 -5.379 1 97.88 263 PRO A C 1
ATOM 2032 O O . PRO A 1 263 ? -14.484 31.828 -4.84 1 97.88 263 PRO A O 1
ATOM 2035 N N . GLY A 1 264 ? -14.008 29.953 -6.059 1 97.44 264 GLY A N 1
ATOM 2036 C CA . GLY A 1 264 ? -12.625 30.344 -6.258 1 97.44 264 GLY A CA 1
ATOM 2037 C C . GLY A 1 264 ? -11.672 29.719 -5.262 1 97.44 264 GLY A C 1
ATOM 2038 O O . GLY A 1 264 ? -10.453 29.766 -5.445 1 97.44 264 GLY A O 1
ATOM 2039 N N . THR A 1 265 ? -12.203 29.078 -4.25 1 97.56 265 THR A N 1
ATOM 2040 C CA . THR A 1 265 ? -11.367 28.453 -3.234 1 97.56 265 THR A CA 1
ATOM 2041 C C . THR A 1 265 ? -10.758 27.156 -3.768 1 97.56 265 THR A C 1
ATOM 2043 O O . THR A 1 265 ? -11.461 26.297 -4.305 1 97.56 265 THR A O 1
ATOM 2046 N N . SER A 1 266 ? -9.43 27.047 -3.633 1 98.12 266 SER A N 1
ATOM 2047 C CA . SER A 1 266 ? -8.758 25.797 -4.004 1 98.12 266 SER A CA 1
ATOM 2048 C C . SER A 1 266 ? -8.727 24.812 -2.834 1 98.12 266 SER A C 1
ATOM 2050 O O . SER A 1 266 ? -8.797 25.234 -1.673 1 98.12 266 SER A O 1
ATOM 2052 N N . ILE A 1 267 ? -8.727 23.547 -3.168 1 98.56 267 ILE A N 1
ATOM 2053 C CA . ILE A 1 267 ? -8.742 22.5 -2.152 1 98.56 267 ILE A CA 1
ATOM 2054 C C . ILE A 1 267 ? -7.531 21.594 -2.336 1 98.56 267 ILE A C 1
ATOM 2056 O O . ILE A 1 267 ? -7.285 21.078 -3.434 1 98.56 267 ILE A O 1
ATOM 2060 N N . SER A 1 268 ? -6.723 21.391 -1.277 1 98.5 268 SER A N 1
ATOM 2061 C CA . SER A 1 268 ? -5.672 20.391 -1.175 1 98.5 268 SER A CA 1
ATOM 2062 C C . SER A 1 268 ? -4.426 20.812 -1.95 1 98.5 268 SER A C 1
ATOM 2064 O O . SER A 1 268 ? -4.27 21.984 -2.291 1 98.5 268 SER A O 1
ATOM 2066 N N . TYR A 1 269 ? -3.486 19.891 -2.1 1 98.38 269 TYR A N 1
ATOM 2067 C CA . TYR A 1 269 ? -2.189 20.125 -2.725 1 98.38 269 TYR A CA 1
ATOM 2068 C C . TYR A 1 269 ? -2.352 20.516 -4.188 1 98.38 269 TYR A C 1
ATOM 2070 O O . TYR A 1 269 ? -3.191 19.953 -4.898 1 98.38 269 TYR A O 1
ATOM 2078 N N . GLY A 1 270 ? -1.482 21.406 -4.574 1 97.38 270 GLY A N 1
ATOM 2079 C CA . GLY A 1 270 ? -1.374 21.781 -5.977 1 97.38 270 GLY A CA 1
ATOM 2080 C C . GLY A 1 270 ? -2.57 22.562 -6.484 1 97.38 270 GLY A C 1
ATOM 2081 O O . GLY A 1 270 ? -2.6 22.984 -7.641 1 97.38 270 GLY A O 1
ATOM 2082 N N . ARG A 1 271 ? -3.547 22.719 -5.602 1 97.69 271 ARG A N 1
ATOM 2083 C CA . ARG A 1 271 ? -4.738 23.484 -5.949 1 97.69 271 ARG A CA 1
ATOM 2084 C C . ARG A 1 271 ? -5.395 22.938 -7.215 1 97.69 271 ARG A C 1
ATOM 2086 O O . ARG A 1 271 ? -5.77 23.703 -8.102 1 97.69 271 ARG A O 1
ATOM 2093 N N . ARG A 1 272 ? -5.5 21.656 -7.25 1 96.81 272 ARG A N 1
ATOM 2094 C CA . ARG A 1 272 ? -5.961 20.984 -8.469 1 96.81 272 ARG A CA 1
ATOM 2095 C C . ARG A 1 272 ? -7.48 21 -8.547 1 96.81 272 ARG A C 1
ATOM 2097 O O . ARG A 1 272 ? -8.055 20.547 -9.547 1 96.81 272 ARG A O 1
ATOM 2104 N N . TYR A 1 273 ? -8.141 21.328 -7.477 1 98.06 273 TYR A N 1
ATOM 2105 C CA . TYR A 1 273 ? -9.578 21.547 -7.406 1 98.06 273 TYR A CA 1
ATOM 2106 C C . TYR A 1 273 ? -9.883 22.984 -6.988 1 98.06 273 TYR A C 1
ATOM 2108 O O . TYR A 1 273 ? -9.32 23.484 -6.008 1 98.06 273 TYR A O 1
ATOM 2116 N N . VAL A 1 274 ? -10.719 23.609 -7.727 1 98.25 274 VAL A N 1
ATOM 2117 C CA . VAL A 1 274 ? -11.195 24.953 -7.383 1 98.25 274 VAL A CA 1
ATOM 2118 C C . VAL A 1 274 ? -12.727 24.969 -7.395 1 98.25 274 VAL A C 1
ATOM 2120 O O . VAL A 1 274 ? -13.352 24.594 -8.383 1 98.25 274 VAL A O 1
ATOM 2123 N N . ALA A 1 275 ? -13.289 25.422 -6.32 1 97.94 275 ALA A N 1
ATOM 2124 C CA . ALA A 1 275 ? -14.742 25.5 -6.219 1 97.94 275 ALA A CA 1
ATOM 2125 C C . ALA A 1 275 ? -15.312 26.531 -7.184 1 97.94 275 ALA A C 1
ATOM 2127 O O . ALA A 1 275 ? -14.977 27.719 -7.098 1 97.94 275 ALA A O 1
ATOM 2128 N N . ALA A 1 276 ? -16.188 26.062 -8.062 1 97.31 276 ALA A N 1
ATOM 2129 C CA . ALA A 1 276 ? -16.812 26.969 -9.016 1 97.31 276 ALA A CA 1
ATOM 2130 C C . ALA A 1 276 ? -17.984 27.719 -8.367 1 97.31 276 ALA A C 1
ATOM 2132 O O . ALA A 1 276 ? -18.281 28.844 -8.75 1 97.31 276 ALA A O 1
ATOM 2133 N N . GLU A 1 277 ? -18.688 27.125 -7.508 1 97.81 277 GLU A N 1
ATOM 2134 C CA . GLU A 1 277 ? -19.75 27.656 -6.672 1 97.81 277 GLU A CA 1
ATOM 2135 C C . GLU A 1 277 ? -19.484 27.391 -5.195 1 97.81 277 GLU A C 1
ATOM 2137 O O . GLU A 1 277 ? -18.516 26.734 -4.844 1 97.81 277 GLU A O 1
ATOM 2142 N N . ARG A 1 278 ? -20.391 28.062 -4.43 1 97.81 278 ARG A N 1
ATOM 2143 C CA . ARG A 1 278 ? -20.281 27.766 -3.004 1 97.81 278 ARG A CA 1
ATOM 2144 C C . ARG A 1 278 ? -20.422 26.266 -2.744 1 97.81 278 ARG A C 1
ATOM 2146 O O . ARG A 1 278 ? -21.344 25.625 -3.264 1 97.81 278 ARG A O 1
ATOM 2153 N N . ALA A 1 279 ? -19.438 25.688 -1.993 1 98.25 279 ALA A N 1
ATOM 2154 C CA . ALA A 1 279 ? -19.391 24.234 -1.82 1 98.25 279 ALA A CA 1
ATOM 2155 C C . ALA A 1 279 ? -19.172 23.875 -0.357 1 98.25 279 ALA A C 1
ATOM 2157 O O . ALA A 1 279 ? -18.562 24.625 0.397 1 98.25 279 ALA A O 1
ATOM 2158 N N . LEU A 1 280 ? -19.75 22.75 0.002 1 98.62 280 LEU A N 1
ATOM 2159 C CA . LEU A 1 280 ? -19.484 22.156 1.305 1 98.62 280 LEU A CA 1
ATOM 2160 C C . LEU A 1 280 ? -18.469 21.016 1.18 1 98.62 280 LEU A C 1
ATOM 2162 O O . LEU A 1 280 ? -18.719 20.031 0.471 1 98.62 280 LEU A O 1
ATOM 2166 N N . ILE A 1 281 ? -17.328 21.188 1.852 1 98.69 281 ILE A N 1
ATOM 2167 C CA . ILE A 1 281 ? -16.25 20.219 1.724 1 98.69 281 ILE A CA 1
ATOM 2168 C C . ILE A 1 281 ? -16.109 19.422 3.016 1 98.69 281 ILE A C 1
ATOM 2170 O O . ILE A 1 281 ? -16.062 20 4.109 1 98.69 281 ILE A O 1
ATOM 2174 N N . ALA A 1 282 ? -16.062 18.109 2.902 1 98.81 282 ALA A N 1
ATOM 2175 C CA . ALA A 1 282 ? -15.836 17.219 4.031 1 98.81 282 ALA A CA 1
ATOM 2176 C C . ALA A 1 282 ? -14.406 16.672 4.012 1 98.81 282 ALA A C 1
ATOM 2178 O O . ALA A 1 282 ? -13.961 16.125 3.002 1 98.81 282 ALA A O 1
ATOM 2179 N N . SER A 1 283 ? -13.688 16.859 5.105 1 98.62 283 SER A N 1
ATOM 2180 C CA . SER A 1 283 ? -12.398 16.203 5.277 1 98.62 283 SER A CA 1
ATOM 2181 C C . SER A 1 283 ? -12.555 14.836 5.926 1 98.62 283 SER A C 1
ATOM 2183 O O . SER A 1 283 ? -13.234 14.695 6.941 1 98.62 283 SER A O 1
ATOM 2185 N N . VAL A 1 284 ? -11.984 13.828 5.336 1 98.75 284 VAL A N 1
ATOM 2186 C CA . VAL A 1 284 ? -12.102 12.445 5.777 1 98.75 284 VAL A CA 1
ATOM 2187 C C . VAL A 1 284 ? -10.711 11.859 6.016 1 98.75 284 VAL A C 1
ATOM 2189 O O . VAL A 1 284 ? -9.828 11.969 5.16 1 98.75 284 VAL A O 1
ATOM 2192 N N . PRO A 1 285 ? -10.492 11.25 7.203 1 98.12 285 PRO A N 1
ATOM 2193 C CA . PRO A 1 285 ? -9.148 10.797 7.562 1 98.12 285 PRO A CA 1
ATOM 2194 C C . PRO A 1 285 ? -8.773 9.477 6.891 1 98.12 285 PRO A C 1
ATOM 2196 O O . PRO A 1 285 ? -8.734 8.43 7.543 1 98.12 285 PRO A O 1
ATOM 2199 N N . VAL A 1 286 ? -8.422 9.492 5.699 1 98.19 286 VAL A N 1
ATOM 2200 C CA . VAL A 1 286 ? -7.914 8.391 4.883 1 98.19 286 VAL A CA 1
ATOM 2201 C C . VAL A 1 286 ? -7.09 8.945 3.725 1 98.19 286 VAL A C 1
ATOM 2203 O O . VAL A 1 286 ? -7.41 10.008 3.176 1 98.19 286 VAL A O 1
ATOM 2206 N N . GLY A 1 287 ? -6.031 8.289 3.367 1 98.38 287 GLY A N 1
ATOM 2207 C CA . GLY A 1 287 ? -5.191 8.727 2.266 1 98.38 287 GLY A CA 1
ATOM 2208 C C . GLY A 1 287 ? -4.359 7.609 1.67 1 98.38 287 GLY A C 1
ATOM 2209 O O . GLY A 1 287 ? -4.629 6.43 1.913 1 98.38 287 GLY A O 1
ATOM 2210 N N . TYR A 1 288 ? -3.348 8.047 0.884 1 98.38 288 TYR A N 1
ATOM 2211 C CA . TYR A 1 288 ? -2.633 7.023 0.131 1 98.38 288 TYR A CA 1
ATOM 2212 C C . TYR A 1 288 ? -1.754 6.184 1.051 1 98.38 288 TYR A C 1
ATOM 2214 O O . TYR A 1 288 ? -1.396 5.051 0.715 1 98.38 288 TYR A O 1
ATOM 2222 N N . ALA A 1 289 ? -1.39 6.645 2.209 1 97.75 289 ALA A N 1
ATOM 2223 C CA . ALA A 1 289 ? -0.635 5.816 3.146 1 97.75 289 ALA A CA 1
ATOM 2224 C C . ALA A 1 289 ? -1.515 4.719 3.738 1 97.75 289 ALA A C 1
ATOM 2226 O O . ALA A 1 289 ? -1.009 3.762 4.332 1 97.75 289 ALA A O 1
ATOM 2227 N N . ASP A 1 290 ? -2.818 4.879 3.58 1 97.25 290 ASP A N 1
ATOM 2228 C CA . ASP A 1 290 ? -3.766 3.877 4.055 1 97.25 290 ASP A CA 1
ATOM 2229 C C . ASP A 1 290 ? -4.16 2.922 2.928 1 97.25 290 ASP A C 1
ATOM 2231 O O . ASP A 1 290 ? -4.863 1.937 3.162 1 97.25 290 ASP A O 1
ATOM 2235 N N . GLY A 1 291 ? -3.762 3.221 1.795 1 97.12 291 GLY A N 1
ATOM 2236 C CA . GLY A 1 291 ? -4.09 2.363 0.667 1 97.12 291 GLY A CA 1
ATOM 2237 C C . GLY A 1 291 ? -5.098 2.986 -0.283 1 97.12 291 GLY A C 1
ATOM 2238 O O . GLY A 1 291 ? -5.469 2.377 -1.287 1 97.12 291 GLY A O 1
ATOM 2239 N N . TYR A 1 292 ? -5.633 4.219 -0.018 1 98.44 292 TYR A N 1
ATOM 2240 C CA . TYR A 1 292 ? -6.484 4.953 -0.946 1 98.44 292 TYR A CA 1
ATOM 2241 C C . TYR A 1 292 ? -5.648 5.715 -1.969 1 98.44 292 TYR A C 1
ATOM 2243 O O . TYR A 1 292 ? -5.156 6.809 -1.688 1 98.44 292 TYR A O 1
ATOM 2251 N N . CYS A 1 293 ? -5.559 5.242 -3.148 1 97.75 293 CYS A N 1
ATOM 2252 C CA . CYS A 1 293 ? -4.559 5.613 -4.141 1 97.75 293 CYS A CA 1
ATOM 2253 C C . CYS A 1 293 ? -4.629 7.105 -4.457 1 97.75 293 CYS A C 1
ATOM 2255 O O . CYS A 1 293 ? -5.719 7.66 -4.605 1 97.75 293 CYS A O 1
ATOM 2257 N N . ARG A 1 294 ? -3.49 7.664 -4.625 1 98.56 294 ARG A N 1
ATOM 2258 C CA . ARG A 1 294 ? -3.406 9.078 -4.98 1 98.56 294 ARG A CA 1
ATOM 2259 C C . ARG A 1 294 ? -4.027 9.336 -6.348 1 98.56 294 ARG A C 1
ATOM 2261 O O . ARG A 1 294 ? -4.531 10.43 -6.609 1 98.56 294 ARG A O 1
ATOM 2268 N N . SER A 1 295 ? -4.023 8.32 -7.227 1 98.56 295 SER A N 1
ATOM 2269 C CA . SER A 1 295 ? -4.547 8.453 -8.586 1 98.56 295 SER A CA 1
ATOM 2270 C C . SER A 1 295 ? -6.051 8.695 -8.578 1 98.56 295 SER A C 1
ATOM 2272 O O . SER A 1 295 ? -6.637 9.047 -9.602 1 98.56 295 SER A O 1
ATOM 2274 N N . LEU A 1 296 ? -6.695 8.609 -7.438 1 98.75 296 LEU A N 1
ATOM 2275 C CA . LEU A 1 296 ? -8.125 8.867 -7.316 1 98.75 296 LEU A CA 1
ATOM 2276 C C . LEU A 1 296 ? -8.406 10.352 -7.137 1 98.75 296 LEU A C 1
ATOM 2278 O O . LEU A 1 296 ? -9.555 10.758 -6.98 1 98.75 296 LEU A O 1
ATOM 2282 N N . THR A 1 297 ? -7.375 11.188 -7.184 1 98.81 297 THR A N 1
ATOM 2283 C CA . THR A 1 297 ? -7.484 12.641 -7.109 1 98.81 297 THR A CA 1
ATOM 2284 C C . THR A 1 297 ? -8.531 13.156 -8.094 1 98.81 297 THR A C 1
ATOM 2286 O O . THR A 1 297 ? -8.469 12.859 -9.289 1 98.81 297 THR A O 1
ATOM 2289 N N . ASN A 1 298 ? -9.516 13.859 -7.629 1 98.62 298 ASN A N 1
ATOM 2290 C CA . ASN A 1 298 ? -10.602 14.461 -8.383 1 98.62 298 ASN A CA 1
ATOM 2291 C C . ASN A 1 298 ? -11.43 13.406 -9.117 1 98.62 298 ASN A C 1
ATOM 2293 O O . ASN A 1 298 ? -12.25 13.742 -9.977 1 98.62 298 ASN A O 1
ATOM 2297 N N . LYS A 1 299 ? -11.211 12.055 -8.891 1 98.12 299 LYS A N 1
ATOM 2298 C CA . LYS A 1 299 ? -11.883 10.977 -9.602 1 98.12 299 LYS A CA 1
ATOM 2299 C C . LYS A 1 299 ? -12.648 10.07 -8.641 1 98.12 299 LYS A C 1
ATOM 2301 O O . LYS A 1 299 ? -13.711 9.547 -8.977 1 98.12 299 LYS A O 1
ATOM 2306 N N . GLY A 1 300 ? -12.117 9.914 -7.457 1 98.5 300 GLY A N 1
ATOM 2307 C CA . GLY A 1 300 ? -12.695 9 -6.484 1 98.5 300 GLY A CA 1
ATOM 2308 C C . GLY A 1 300 ? -14.062 9.438 -5.984 1 98.5 300 GLY A C 1
ATOM 2309 O O . GLY A 1 300 ? -14.422 10.617 -6.105 1 98.5 300 GLY A O 1
ATOM 2310 N N . GLU A 1 301 ? -14.805 8.5 -5.492 1 98.38 301 GLU A N 1
ATOM 2311 C CA . GLU A 1 301 ? -16.109 8.758 -4.898 1 98.38 301 GLU A CA 1
ATOM 2312 C C . GLU A 1 301 ? -16.266 8.016 -3.57 1 98.38 301 GLU A C 1
ATOM 2314 O O . GLU A 1 301 ? -15.547 7.055 -3.301 1 98.38 301 GLU A O 1
ATOM 2319 N N . ALA A 1 302 ? -17.156 8.492 -2.805 1 98.62 302 ALA A N 1
ATOM 2320 C CA . ALA A 1 302 ? -17.547 7.863 -1.546 1 98.62 302 ALA A CA 1
ATOM 2321 C C . ALA A 1 302 ? -19.062 7.957 -1.339 1 98.62 302 ALA A C 1
ATOM 2323 O O . ALA A 1 302 ? -19.75 8.719 -2.033 1 98.62 302 ALA A O 1
ATOM 2324 N N . LEU A 1 303 ? -19.531 7.102 -0.478 1 98.69 303 LEU A N 1
ATOM 2325 C CA . LEU A 1 303 ? -20.953 7.129 -0.122 1 98.69 303 LEU A CA 1
ATOM 2326 C C . LEU A 1 303 ? -21.156 7.703 1.276 1 98.69 303 LEU A C 1
ATOM 2328 O O . LEU A 1 303 ? -20.531 7.242 2.236 1 98.69 303 LEU A O 1
ATOM 2332 N N . ILE A 1 304 ? -21.938 8.75 1.378 1 98.19 304 ILE A N 1
ATOM 2333 C CA . ILE A 1 304 ? -22.328 9.383 2.637 1 98.19 304 ILE A CA 1
ATOM 2334 C C . ILE A 1 304 ? -23.828 9.578 2.682 1 98.19 304 ILE A C 1
ATOM 2336 O O . ILE A 1 304 ? -24.406 10.25 1.82 1 98.19 304 ILE A O 1
ATOM 2340 N N . ARG A 1 305 ? -24.469 8.984 3.658 1 96.94 305 ARG A N 1
ATOM 2341 C CA . ARG A 1 305 ? -25.922 9.086 3.814 1 96.94 305 ARG A CA 1
ATOM 2342 C C . ARG A 1 305 ? -26.641 8.633 2.547 1 96.94 305 ARG A C 1
ATOM 2344 O O . ARG A 1 305 ? -27.609 9.258 2.125 1 96.94 305 ARG A O 1
ATOM 2351 N N . GLY A 1 306 ? -26.109 7.664 1.952 1 95.19 306 GLY A N 1
ATOM 2352 C CA . GLY A 1 306 ? -26.734 7.043 0.798 1 95.19 306 GLY A CA 1
ATOM 2353 C C . GLY A 1 306 ? -26.5 7.801 -0.494 1 95.19 306 GLY A C 1
ATOM 2354 O O . GLY A 1 306 ? -27.016 7.426 -1.547 1 95.19 306 GLY A O 1
ATOM 2355 N N . GLN A 1 307 ? -25.688 8.805 -0.427 1 97 307 GLN A N 1
ATOM 2356 C CA . GLN A 1 307 ? -25.422 9.617 -1.608 1 97 307 GLN A CA 1
ATOM 2357 C C . GLN A 1 307 ? -23.938 9.578 -1.976 1 97 307 GLN A C 1
ATOM 2359 O O . GLN A 1 307 ? -23.078 9.516 -1.096 1 97 307 GLN A O 1
ATOM 2364 N N . ARG A 1 308 ? -23.672 9.672 -3.24 1 97.56 308 ARG A N 1
ATOM 2365 C CA . ARG A 1 308 ? -22.297 9.688 -3.707 1 97.56 308 ARG A CA 1
ATOM 2366 C C . ARG A 1 308 ? -21.703 11.086 -3.625 1 97.56 308 ARG A C 1
ATOM 2368 O O . ARG A 1 308 ? -22.375 12.078 -3.906 1 97.56 308 ARG A O 1
ATOM 2375 N N . ALA A 1 309 ? -20.594 11.195 -3.145 1 98.5 309 ALA A N 1
ATOM 2376 C CA . ALA A 1 309 ? -19.797 12.414 -3.09 1 98.5 309 ALA A CA 1
ATOM 2377 C C . ALA A 1 309 ? -18.438 12.227 -3.758 1 98.5 309 ALA A C 1
ATOM 2379 O O . ALA A 1 309 ? -17.797 11.18 -3.594 1 98.5 309 ALA A O 1
ATOM 2380 N N . LYS A 1 310 ? -17.969 13.188 -4.492 1 98.38 310 LYS A N 1
ATOM 2381 C CA . LYS A 1 310 ? -16.734 13.078 -5.25 1 98.38 310 LYS A CA 1
ATOM 2382 C C . LYS A 1 310 ? -15.547 13.633 -4.457 1 98.38 310 LYS A C 1
ATOM 2384 O O . LYS A 1 310 ? -15.695 14.609 -3.721 1 98.38 310 LYS A O 1
ATOM 2389 N N . VAL A 1 311 ? -14.438 13.023 -4.633 1 98.88 311 VAL A N 1
ATOM 2390 C CA . VAL A 1 311 ? -13.195 13.562 -4.09 1 98.88 311 VAL A CA 1
ATOM 2391 C C . VAL A 1 311 ? -12.898 14.922 -4.727 1 98.88 311 VAL A C 1
ATOM 2393 O O . VAL A 1 311 ? -12.906 15.055 -5.953 1 98.88 311 VAL A O 1
ATOM 2396 N N . ALA A 1 312 ? -12.719 15.883 -3.867 1 98.62 312 ALA A N 1
ATOM 2397 C CA . ALA A 1 312 ? -12.391 17.234 -4.285 1 98.62 312 ALA A CA 1
ATOM 2398 C C . ALA A 1 312 ? -10.938 17.578 -3.957 1 98.62 312 ALA A C 1
ATOM 2400 O O . ALA A 1 312 ? -10.609 17.906 -2.816 1 98.62 312 ALA A O 1
ATOM 2401 N N . GLY A 1 313 ? -10.102 17.578 -5.051 1 98.62 313 GLY A N 1
ATOM 2402 C CA . GLY A 1 313 ? -8.703 17.922 -4.84 1 98.62 313 GLY A CA 1
ATOM 2403 C C . GLY A 1 313 ? -7.816 16.703 -4.699 1 98.62 313 GLY A C 1
ATOM 2404 O O . GLY A 1 313 ? -8.266 15.562 -4.891 1 98.62 313 GLY A O 1
ATOM 2405 N N . THR A 1 314 ? -6.566 16.906 -4.387 1 98.75 314 THR A N 1
ATOM 2406 C CA . THR A 1 314 ? -5.52 15.898 -4.348 1 98.75 314 THR A CA 1
ATOM 2407 C C . THR A 1 314 ? -5.711 14.969 -3.154 1 98.75 314 THR A C 1
ATOM 2409 O O . THR A 1 314 ? -5.965 15.422 -2.037 1 98.75 314 THR A O 1
ATOM 2412 N N . VAL A 1 315 ? -5.672 13.672 -3.416 1 98.81 315 VAL A N 1
ATOM 2413 C CA . VAL A 1 315 ? -5.594 12.703 -2.33 1 98.81 315 VAL A CA 1
ATOM 2414 C C . VAL A 1 315 ? -4.277 12.883 -1.573 1 98.81 315 VAL A C 1
ATOM 2416 O O . VAL A 1 315 ? -3.199 12.805 -2.166 1 98.81 315 VAL A O 1
ATOM 2419 N N . CYS A 1 316 ? -4.363 13.125 -0.277 1 98.62 316 CYS A N 1
ATOM 2420 C CA . CYS A 1 316 ? -3.186 13.344 0.552 1 98.62 316 CYS A CA 1
ATOM 2421 C C . CYS A 1 316 ? -2.732 12.047 1.211 1 98.62 316 CYS A C 1
ATOM 2423 O O . CYS A 1 316 ? -3.293 10.977 0.945 1 98.62 316 CYS A O 1
ATOM 2425 N N . MET A 1 317 ? -1.662 12.141 2.033 1 98.44 317 MET A N 1
ATOM 2426 C CA . MET A 1 317 ? -1.096 10.969 2.697 1 98.44 317 MET A CA 1
ATOM 2427 C C . MET A 1 317 ? -2.092 10.367 3.684 1 98.44 317 MET A C 1
ATOM 2429 O O . MET A 1 317 ? -2.252 9.148 3.744 1 98.44 317 MET A O 1
ATOM 2433 N N . ASP A 1 318 ? -2.857 11.336 4.332 1 98.19 318 ASP A N 1
ATOM 2434 C CA . ASP A 1 318 ? -3.697 10.852 5.422 1 98.19 318 ASP A CA 1
ATOM 2435 C C . ASP A 1 318 ? -5.121 11.391 5.297 1 98.19 318 ASP A C 1
ATOM 2437 O O . ASP A 1 318 ? -5.949 11.188 6.188 1 98.19 318 ASP A O 1
ATOM 2441 N N . TRP A 1 319 ? -5.391 12.133 4.199 1 98.62 319 TRP A N 1
ATOM 2442 C CA . TRP A 1 319 ? -6.68 12.82 4.109 1 98.62 319 TRP A CA 1
ATOM 2443 C C . TRP A 1 319 ? -7.199 12.812 2.676 1 98.62 319 TRP A C 1
ATOM 2445 O O . TRP A 1 319 ? -6.418 12.906 1.726 1 98.62 319 TRP A O 1
ATOM 2455 N N . ILE A 1 320 ? -8.492 12.773 2.607 1 98.81 320 ILE A N 1
ATOM 2456 C CA . ILE A 1 320 ? -9.164 13.18 1.376 1 98.81 320 ILE A CA 1
ATOM 2457 C C . ILE A 1 320 ? -10.227 14.234 1.688 1 98.81 320 ILE A C 1
ATOM 2459 O O . ILE A 1 320 ? -10.656 14.367 2.836 1 98.81 320 ILE A O 1
ATOM 2463 N N . MET A 1 321 ? -10.516 15.008 0.714 1 98.88 321 MET A N 1
ATOM 2464 C CA . MET A 1 321 ? -11.641 15.938 0.783 1 98.88 321 MET A CA 1
ATOM 2465 C C . MET A 1 321 ? -12.75 15.531 -0.176 1 98.88 321 MET A C 1
ATOM 2467 O O . MET A 1 321 ? -12.484 15.125 -1.308 1 98.88 321 MET A O 1
ATOM 2471 N N . LEU A 1 322 ? -13.945 15.594 0.299 1 98.88 322 LEU A N 1
ATOM 2472 C CA . LEU A 1 322 ? -15.117 15.273 -0.505 1 98.88 322 LEU A CA 1
ATOM 2473 C C . LEU A 1 322 ? -16.016 16.5 -0.679 1 98.88 322 LEU A C 1
ATOM 2475 O O . LEU A 1 322 ? -16.219 17.25 0.269 1 98.88 322 LEU A O 1
ATOM 2479 N N . ASP A 1 323 ? -16.453 16.734 -1.884 1 98.81 323 ASP A N 1
ATOM 2480 C CA . ASP A 1 323 ? -17.531 17.688 -2.1 1 98.81 323 ASP A CA 1
ATOM 2481 C C . ASP A 1 323 ? -18.875 17.109 -1.702 1 98.81 323 ASP A C 1
ATOM 2483 O O . ASP A 1 323 ? -19.438 16.281 -2.426 1 98.81 323 ASP A O 1
ATOM 2487 N N . VAL A 1 324 ? -19.422 17.594 -0.625 1 98.69 324 VAL A N 1
ATOM 2488 C CA . VAL A 1 324 ? -20.656 17.031 -0.095 1 98.69 324 VAL A CA 1
ATOM 2489 C C . VAL A 1 324 ? -21.781 18.062 -0.169 1 98.69 324 VAL A C 1
ATOM 2491 O O . VAL A 1 324 ? -22.719 18.031 0.627 1 98.69 324 VAL A O 1
ATOM 2494 N N . THR A 1 325 ? -21.656 18.984 -1 1 98.56 325 THR A N 1
ATOM 2495 C CA . THR A 1 325 ? -22.594 20.094 -1.142 1 98.56 325 THR A CA 1
ATOM 2496 C C . THR A 1 325 ? -24.016 19.578 -1.261 1 98.56 325 THR A C 1
ATOM 2498 O O . THR A 1 325 ? -24.953 20.172 -0.708 1 98.56 325 THR A O 1
ATOM 2501 N N . ASN A 1 326 ? -24.219 18.5 -1.915 1 97.25 326 ASN A N 1
ATOM 2502 C CA . ASN A 1 326 ? -25.562 18 -2.219 1 97.25 326 ASN A CA 1
ATOM 2503 C C . ASN A 1 326 ? -25.984 16.906 -1.259 1 97.25 326 ASN A C 1
ATOM 2505 O O . ASN A 1 326 ? -27.047 16.297 -1.435 1 97.25 326 ASN A O 1
ATOM 2509 N N . VAL A 1 327 ? -25.219 16.609 -0.341 1 97.81 327 VAL A N 1
ATOM 2510 C CA . VAL A 1 327 ? -25.562 15.594 0.643 1 97.81 327 VAL A CA 1
ATOM 2511 C C . VAL A 1 327 ? -26.344 16.234 1.791 1 97.81 327 VAL A C 1
ATOM 2513 O O . VAL A 1 327 ? -25.75 16.781 2.721 1 97.81 327 VAL A O 1
ATOM 2516 N N . LYS A 1 328 ? -27.609 16.031 1.849 1 96.62 328 LYS A N 1
ATOM 2517 C CA . LYS A 1 328 ? -28.484 16.672 2.828 1 96.62 328 LYS A CA 1
ATOM 2518 C C . LYS A 1 328 ? -28.219 16.125 4.23 1 96.62 328 LYS A C 1
ATOM 2520 O O . LYS A 1 328 ? -28.141 14.914 4.43 1 96.62 328 LYS A O 1
ATOM 2525 N N . GLY A 1 329 ? -28.016 17.016 5.098 1 97.31 329 GLY A N 1
ATOM 2526 C CA . GLY A 1 329 ? -27.953 16.656 6.504 1 97.31 329 GLY A CA 1
ATOM 2527 C C . GLY A 1 329 ? -26.578 16.141 6.922 1 97.31 329 GLY A C 1
ATOM 2528 O O . GLY A 1 329 ? -26.406 15.664 8.039 1 97.31 329 GLY A O 1
ATOM 2529 N N . VAL A 1 330 ? -25.641 16.234 6.07 1 98.31 330 VAL A N 1
ATOM 2530 C CA . VAL A 1 330 ? -24.297 15.742 6.383 1 98.31 330 VAL A CA 1
ATOM 2531 C C . VAL A 1 330 ? -23.766 16.453 7.629 1 98.31 330 VAL A C 1
ATOM 2533 O O . VAL A 1 330 ? -23.984 17.641 7.812 1 98.31 330 VAL A O 1
ATOM 2536 N N . ALA A 1 331 ? -23.141 15.664 8.492 1 97.81 331 ALA A N 1
ATOM 2537 C CA . ALA A 1 331 ? -22.594 16.188 9.742 1 97.81 331 ALA A CA 1
ATOM 2538 C C . ALA A 1 331 ? -21.25 15.539 10.07 1 97.81 331 ALA A C 1
ATOM 2540 O O . ALA A 1 331 ? -20.938 14.469 9.562 1 97.81 331 ALA A O 1
ATOM 2541 N N . VAL A 1 332 ? -20.5 16.234 10.867 1 97 332 VAL A N 1
ATOM 2542 C CA . VAL A 1 332 ? -19.281 15.641 11.406 1 97 332 VAL A CA 1
ATOM 2543 C C . VAL A 1 332 ? -19.609 14.352 12.156 1 97 332 VAL A C 1
ATOM 2545 O O . VAL A 1 332 ? -20.562 14.305 12.93 1 97 332 VAL A O 1
ATOM 2548 N N . GLY A 1 333 ? -18.875 13.312 11.859 1 96.31 333 GLY A N 1
ATOM 2549 C CA . GLY A 1 333 ? -19.125 12.031 12.508 1 96.31 333 GLY A CA 1
ATOM 2550 C C . GLY A 1 333 ? -19.875 11.062 11.617 1 96.31 333 GLY A C 1
ATOM 2551 O O . GLY A 1 333 ? -19.906 9.859 11.891 1 96.31 333 GLY A O 1
ATOM 2552 N N . ASP A 1 334 ? -20.422 11.578 10.531 1 97.69 334 ASP A N 1
ATOM 2553 C CA . ASP A 1 334 ? -21.141 10.695 9.617 1 97.69 334 ASP A CA 1
ATOM 2554 C C . ASP A 1 334 ? -20.219 9.641 9.031 1 97.69 334 ASP A C 1
ATOM 2556 O O . ASP A 1 334 ? -19.047 9.93 8.734 1 97.69 334 ASP A O 1
ATOM 2560 N N . ASP A 1 335 ? -20.812 8.469 8.805 1 97.62 335 ASP A N 1
ATOM 2561 C CA . ASP A 1 335 ? -20.078 7.387 8.156 1 97.62 335 ASP A CA 1
ATOM 2562 C C . ASP A 1 335 ? -19.828 7.703 6.684 1 97.62 335 ASP A C 1
ATOM 2564 O O . ASP A 1 335 ? -20.688 8.258 6 1 97.62 335 ASP A O 1
ATOM 2568 N N . VAL A 1 336 ? -18.688 7.375 6.289 1 98.62 336 VAL A N 1
ATOM 2569 C CA . VAL A 1 336 ? -18.281 7.492 4.891 1 98.62 336 VAL A CA 1
ATOM 2570 C C . VAL A 1 336 ? -17.828 6.129 4.367 1 98.62 336 VAL A C 1
ATOM 2572 O O . VAL A 1 336 ? -16.891 5.535 4.891 1 98.62 336 VAL A O 1
ATOM 2575 N N . THR A 1 337 ? -18.469 5.574 3.385 1 98.75 337 THR A N 1
ATOM 2576 C CA . THR A 1 337 ? -18.047 4.336 2.746 1 98.75 337 THR A CA 1
ATOM 2577 C C . THR A 1 337 ? -17.172 4.625 1.523 1 98.75 337 THR A C 1
ATOM 2579 O O . THR A 1 337 ? -17.625 5.289 0.585 1 98.75 337 THR A O 1
ATOM 2582 N N . LEU A 1 338 ? -16.016 4.105 1.559 1 98.69 338 LEU A 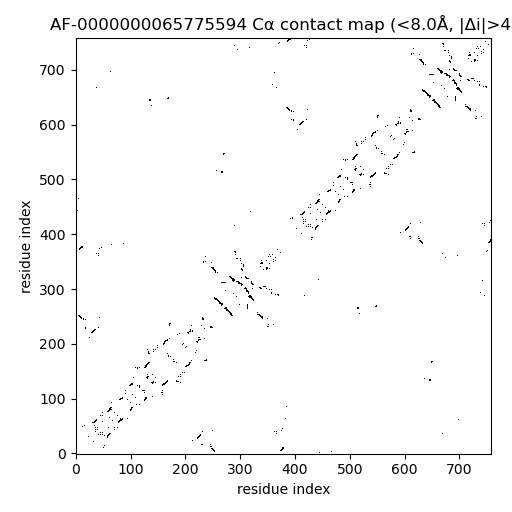N 1
ATOM 2583 C CA . LEU A 1 338 ? -15.055 4.379 0.492 1 98.69 338 LEU A CA 1
ATOM 2584 C C . LEU A 1 338 ? -14.961 3.199 -0.471 1 98.69 338 LEU A C 1
ATOM 2586 O O . LEU A 1 338 ? -14.562 3.367 -1.626 1 98.69 338 LEU A O 1
ATOM 2590 N N . LEU A 1 339 ? -15.188 2.018 -0.031 1 98.75 339 LEU A N 1
ATOM 2591 C CA . LEU A 1 339 ? -15.172 0.757 -0.765 1 98.75 339 LEU A CA 1
ATOM 2592 C C . LEU A 1 339 ? -16.188 -0.224 -0.177 1 98.75 339 LEU A C 1
ATOM 2594 O O . LEU A 1 339 ? -16.281 -0.37 1.044 1 98.75 339 LEU A O 1
ATOM 2598 N N . GLY A 1 340 ? -16.875 -0.896 -1.067 1 98.25 340 GLY A N 1
ATOM 2599 C CA . GLY A 1 340 ? -17.859 -1.862 -0.599 1 98.25 340 GLY A CA 1
ATOM 2600 C C . GLY A 1 340 ? -19.266 -1.286 -0.49 1 98.25 340 GLY A C 1
ATOM 2601 O O . GLY A 1 340 ? -19.516 -0.171 -0.95 1 98.25 340 GLY A O 1
ATOM 2602 N N . PRO A 1 341 ? -20.172 -2.051 0.04 1 96.44 341 PRO A N 1
ATOM 2603 C CA . PRO A 1 341 ? -21.578 -1.634 0.143 1 96.44 341 PRO A CA 1
ATOM 2604 C C . PRO A 1 341 ? -21.828 -0.68 1.31 1 96.44 341 PRO A C 1
ATOM 2606 O O . PRO A 1 341 ? -21.219 -0.825 2.371 1 96.44 341 PRO A O 1
ATOM 2609 N N . ASP A 1 342 ? -22.625 0.268 1.049 1 94.69 342 ASP A N 1
ATOM 2610 C CA . ASP A 1 342 ? -23.109 1.113 2.131 1 94.69 342 ASP A CA 1
ATOM 2611 C C . ASP A 1 342 ? -24.406 0.545 2.729 1 94.69 342 ASP A C 1
ATOM 2613 O O . ASP A 1 342 ? -25.141 -0.185 2.057 1 94.69 342 ASP A O 1
ATOM 2617 N N . PRO A 1 343 ? -24.719 0.857 3.936 1 89.12 343 PRO A N 1
ATOM 2618 C CA . PRO A 1 343 ? -25.906 0.315 4.574 1 89.12 343 PRO A CA 1
ATOM 2619 C C . PRO A 1 343 ? -27.203 0.755 3.877 1 89.12 343 PRO A C 1
ATOM 2621 O O . PRO A 1 343 ? -28.25 0.153 4.086 1 89.12 343 PRO A O 1
ATOM 2624 N N . MET A 1 344 ? -27.141 1.71 3.1 1 91.44 344 MET A N 1
ATOM 2625 C CA . MET A 1 344 ? -28.344 2.246 2.477 1 91.44 344 MET A CA 1
ATOM 2626 C C . MET A 1 344 ? -28.562 1.628 1.1 1 91.44 344 MET A C 1
ATOM 2628 O O . MET A 1 344 ? -29.562 1.916 0.439 1 91.44 344 MET A O 1
ATOM 2632 N N . GLY A 1 345 ? -27.672 0.779 0.649 1 89.44 345 GLY A N 1
ATOM 2633 C CA . GLY A 1 345 ? -27.984 -0.061 -0.497 1 89.44 345 GLY A CA 1
ATOM 2634 C C . GLY A 1 345 ? -27.062 0.176 -1.679 1 89.44 345 GLY A C 1
ATOM 2635 O O . GLY A 1 345 ? -27 -0.646 -2.594 1 89.44 345 GLY A O 1
ATOM 2636 N N . ASP A 1 346 ? -26.359 1.307 -1.759 1 96.12 346 ASP A N 1
ATOM 2637 C CA . ASP A 1 346 ? -25.406 1.54 -2.834 1 96.12 346 ASP A CA 1
ATOM 2638 C C . ASP A 1 346 ? -24.047 0.905 -2.514 1 96.12 346 ASP A C 1
ATOM 2640 O O . ASP A 1 346 ? -23.859 0.377 -1.419 1 96.12 346 ASP A O 1
ATOM 2644 N N . CYS A 1 347 ? -23.203 0.843 -3.551 1 97.31 347 CYS A N 1
ATOM 2645 C CA . CYS A 1 347 ? -21.922 0.165 -3.377 1 97.31 347 CYS A CA 1
ATOM 2646 C C . CYS A 1 347 ? -20.844 0.798 -4.25 1 97.31 347 CYS A C 1
ATOM 2648 O O . CYS A 1 347 ? -21.078 1.102 -5.418 1 97.31 347 CYS A O 1
ATOM 2650 N N . ILE A 1 348 ? -19.75 1.111 -3.658 1 98.19 348 ILE A N 1
ATOM 2651 C CA . ILE A 1 348 ? -18.531 1.373 -4.43 1 98.19 348 ILE A CA 1
ATOM 2652 C C . ILE A 1 348 ? -17.734 0.081 -4.59 1 98.19 348 ILE A C 1
ATOM 2654 O O . ILE A 1 348 ? -17.047 -0.344 -3.664 1 98.19 348 ILE A O 1
ATOM 2658 N N . SER A 1 349 ? -17.75 -0.517 -5.746 1 97.44 349 SER A N 1
ATOM 2659 C CA . SER A 1 349 ? -17.094 -1.805 -5.953 1 97.44 349 SER A CA 1
ATOM 2660 C C . SER A 1 349 ? -15.594 -1.636 -6.148 1 97.44 349 SER A C 1
ATOM 2662 O O . SER A 1 349 ? -15.125 -0.542 -6.469 1 97.44 349 SER A O 1
ATOM 2664 N N . ALA A 1 350 ? -14.891 -2.721 -5.922 1 98.12 350 ALA A N 1
ATOM 2665 C CA . ALA A 1 350 ? -13.453 -2.711 -6.195 1 98.12 350 ALA A CA 1
ATOM 2666 C C . ALA A 1 350 ? -13.18 -2.457 -7.676 1 98.12 350 ALA A C 1
ATOM 2668 O O . ALA A 1 350 ? -12.195 -1.812 -8.023 1 98.12 350 ALA A O 1
ATOM 2669 N N . GLU A 1 351 ? -14.062 -2.959 -8.562 1 97.75 351 GLU A N 1
ATOM 2670 C CA . GLU A 1 351 ? -13.93 -2.754 -10 1 97.75 351 GLU A CA 1
ATOM 2671 C C . GLU A 1 351 ? -14.031 -1.273 -10.359 1 97.75 351 GLU A C 1
ATOM 2673 O O . GLU A 1 351 ? -13.203 -0.752 -11.109 1 97.75 351 GLU A O 1
ATOM 2678 N N . GLU A 1 352 ? -15.023 -0.646 -9.797 1 97.12 352 GLU A N 1
ATOM 2679 C CA . GLU A 1 352 ? -15.234 0.773 -10.062 1 97.12 352 GLU A CA 1
ATOM 2680 C C . GLU A 1 352 ? -14.055 1.612 -9.586 1 97.12 352 GLU A C 1
ATOM 2682 O O . GLU A 1 352 ? -13.57 2.484 -10.305 1 97.12 352 GLU A O 1
ATOM 2687 N N . MET A 1 353 ? -13.633 1.378 -8.391 1 98.31 353 MET A N 1
ATOM 2688 C CA . MET A 1 353 ? -12.492 2.107 -7.84 1 98.31 353 MET A CA 1
ATOM 2689 C C . MET A 1 353 ? -11.234 1.86 -8.672 1 98.31 353 MET A C 1
ATOM 2691 O O . MET A 1 353 ? -10.484 2.793 -8.961 1 98.31 353 MET A O 1
ATOM 2695 N N . ALA A 1 354 ? -11 0.617 -9.039 1 98.44 354 ALA A N 1
ATOM 2696 C CA . ALA A 1 354 ? -9.828 0.247 -9.828 1 98.44 354 ALA A CA 1
ATOM 2697 C C . ALA A 1 354 ? -9.828 0.957 -11.18 1 98.44 354 ALA A C 1
ATOM 2699 O O . ALA A 1 354 ? -8.789 1.453 -11.625 1 98.44 354 ALA A O 1
ATOM 2700 N N . GLU A 1 355 ? -10.953 0.953 -11.797 1 97.81 355 GLU A N 1
ATOM 2701 C CA . GLU A 1 355 ? -11.07 1.628 -13.086 1 97.81 355 GLU A CA 1
ATOM 2702 C C . GLU A 1 355 ? -10.695 3.104 -12.969 1 97.81 355 GLU A C 1
ATOM 2704 O O . GLU A 1 355 ? -9.914 3.611 -13.773 1 97.81 355 GLU A O 1
ATOM 2709 N N . LYS A 1 356 ? -11.219 3.785 -11.984 1 98.12 356 LYS A N 1
ATOM 2710 C CA . LYS A 1 356 ? -10.93 5.199 -11.766 1 98.12 356 LYS A CA 1
ATOM 2711 C C . LYS A 1 356 ? -9.461 5.418 -11.43 1 98.12 356 LYS A C 1
ATOM 2713 O O . LYS A 1 356 ? -8.875 6.438 -11.797 1 98.12 356 LYS A O 1
ATOM 2718 N N . ALA A 1 357 ? -8.867 4.441 -10.773 1 98.06 357 ALA A N 1
ATOM 2719 C CA . ALA A 1 357 ? -7.484 4.555 -10.328 1 98.06 357 ALA A CA 1
ATOM 2720 C C . ALA A 1 357 ? -6.516 4.109 -11.422 1 98.06 357 ALA A C 1
ATOM 2722 O O . ALA A 1 357 ? -5.305 4.32 -11.312 1 98.06 357 ALA A O 1
ATOM 2723 N N . GLY A 1 358 ? -6.969 3.438 -12.453 1 97.44 358 GLY A N 1
ATOM 2724 C CA . GLY A 1 358 ? -6.117 2.928 -13.516 1 97.44 358 GLY A CA 1
ATOM 2725 C C . GLY A 1 358 ? -5.398 1.647 -13.141 1 97.44 358 GLY A C 1
ATOM 2726 O O . GLY A 1 358 ? -4.238 1.452 -13.508 1 97.44 358 GLY A O 1
ATOM 2727 N N . THR A 1 359 ? -6.035 0.804 -12.398 1 97.94 359 THR A N 1
ATOM 2728 C CA . THR A 1 359 ? -5.461 -0.465 -11.961 1 97.94 359 THR A CA 1
ATOM 2729 C C . THR A 1 359 ? -6.523 -1.56 -11.938 1 97.94 359 THR A C 1
ATOM 2731 O O . THR A 1 359 ? -7.469 -1.534 -12.727 1 97.94 359 THR A O 1
ATOM 2734 N N . ILE A 1 360 ? -6.305 -2.605 -11.094 1 98.12 360 ILE A N 1
ATOM 2735 C CA . ILE A 1 360 ? -7.227 -3.736 -11.039 1 98.12 360 ILE A CA 1
ATOM 2736 C C . ILE A 1 360 ? -7.707 -3.939 -9.602 1 98.12 360 ILE A C 1
ATOM 2738 O O . ILE A 1 360 ? -7.074 -3.467 -8.656 1 98.12 360 ILE A O 1
ATOM 2742 N N . PRO A 1 361 ? -8.82 -4.648 -9.43 1 98.38 361 PRO A N 1
ATOM 2743 C CA . PRO A 1 361 ? -9.359 -4.875 -8.086 1 98.38 361 PRO A CA 1
ATOM 2744 C C . PRO A 1 361 ? -8.359 -5.551 -7.156 1 98.38 361 PRO A C 1
ATOM 2746 O O . PRO A 1 361 ? -8.305 -5.234 -5.965 1 98.38 361 PRO A O 1
ATOM 2749 N N . TYR A 1 362 ? -7.555 -6.441 -7.715 1 98.38 362 TYR A N 1
ATOM 2750 C CA . TYR A 1 362 ? -6.559 -7.141 -6.906 1 98.38 362 TYR A CA 1
ATOM 2751 C C . TYR A 1 362 ? -5.68 -6.152 -6.152 1 98.38 362 TYR A C 1
ATOM 2753 O O . TYR A 1 362 ? -5.5 -6.273 -4.938 1 98.38 362 TYR A O 1
ATOM 2761 N N . GLU A 1 363 ? -5.164 -5.172 -6.883 1 98.44 363 GLU A N 1
ATOM 2762 C CA . GLU A 1 363 ? -4.238 -4.215 -6.281 1 98.44 363 GLU A CA 1
ATOM 2763 C C . GLU A 1 363 ? -4.949 -3.314 -5.277 1 98.44 363 GLU A C 1
ATOM 2765 O O . GLU A 1 363 ? -4.387 -2.969 -4.238 1 98.44 363 GLU A O 1
ATOM 2770 N N . VAL A 1 364 ? -6.215 -2.926 -5.586 1 98.44 364 VAL A N 1
ATOM 2771 C CA . VAL A 1 364 ? -7.012 -2.109 -4.672 1 98.44 364 VAL A CA 1
ATOM 2772 C C . VAL A 1 364 ? -7.164 -2.826 -3.336 1 98.44 364 VAL A C 1
ATOM 2774 O O . VAL A 1 364 ? -6.914 -2.244 -2.277 1 98.44 364 VAL A O 1
ATOM 2777 N N . LEU A 1 365 ? -7.469 -4.086 -3.373 1 98.38 365 LEU A N 1
ATOM 2778 C CA . LEU A 1 365 ? -7.766 -4.859 -2.17 1 98.38 365 LEU A CA 1
ATOM 2779 C C . LEU A 1 365 ? -6.488 -5.148 -1.385 1 98.38 365 LEU A C 1
ATOM 2781 O O . LEU A 1 365 ? -6.453 -4.965 -0.166 1 98.38 365 LEU A O 1
ATOM 2785 N N . CYS A 1 366 ? -5.445 -5.465 -2.076 1 96.88 366 CYS A N 1
ATOM 2786 C CA . CYS A 1 366 ? -4.176 -5.789 -1.438 1 96.88 366 CYS A CA 1
ATOM 2787 C C . CYS A 1 366 ? -3.5 -4.535 -0.899 1 96.88 366 CYS A C 1
ATOM 2789 O O . CYS A 1 366 ? -2.652 -4.613 -0.007 1 96.88 366 CYS A O 1
ATOM 2791 N N . GLY A 1 367 ? -3.92 -3.404 -1.403 1 96.81 367 GLY A N 1
ATOM 2792 C CA . GLY A 1 367 ? -3.193 -2.17 -1.152 1 96.81 367 GLY A CA 1
ATOM 2793 C C . GLY A 1 367 ? -3.6 -1.492 0.143 1 96.81 367 GLY A C 1
ATOM 2794 O O . GLY A 1 367 ? -2.914 -0.582 0.614 1 96.81 367 GLY A O 1
ATOM 2795 N N . ILE A 1 368 ? -4.68 -1.944 0.772 1 97.25 368 ILE A N 1
ATOM 2796 C CA . ILE A 1 368 ? -5.113 -1.334 2.023 1 97.25 368 ILE A CA 1
ATOM 2797 C C . ILE A 1 368 ? -4.145 -1.702 3.143 1 97.25 368 ILE A C 1
ATOM 2799 O O . ILE A 1 368 ? -3.936 -2.885 3.428 1 97.25 368 ILE A O 1
ATOM 2803 N N . ALA A 1 369 ? -3.578 -0.696 3.701 1 94.88 369 ALA A N 1
ATOM 2804 C CA . ALA A 1 369 ? -2.486 -0.878 4.656 1 94.88 369 ALA A CA 1
ATOM 2805 C C . ALA A 1 369 ? -2.965 -1.615 5.902 1 94.88 369 ALA A C 1
ATOM 2807 O O . ALA A 1 369 ? -3.797 -1.102 6.652 1 94.88 369 ALA A O 1
ATOM 2808 N N . THR A 1 370 ? -2.365 -2.713 6.184 1 90 370 THR A N 1
ATOM 2809 C CA . THR A 1 370 ? -2.816 -3.58 7.266 1 90 370 THR A CA 1
ATOM 2810 C C . THR A 1 370 ? -2.342 -3.051 8.617 1 90 370 THR A C 1
ATOM 2812 O O . THR A 1 370 ? -2.939 -3.355 9.648 1 90 370 THR A O 1
ATOM 2815 N N . ARG A 1 371 ? -1.321 -2.262 8.641 1 88.62 371 ARG A N 1
ATOM 2816 C CA . ARG A 1 371 ? -0.79 -1.759 9.898 1 88.62 371 ARG A CA 1
ATOM 2817 C C . ARG A 1 371 ? -1.492 -0.471 10.32 1 88.62 371 ARG A C 1
ATOM 2819 O O . ARG A 1 371 ? -1.501 -0.116 11.5 1 88.62 371 ARG A O 1
ATOM 2826 N N . ARG A 1 372 ? -2.105 0.18 9.375 1 93.44 372 ARG A N 1
ATOM 2827 C CA . ARG A 1 372 ? -2.674 1.494 9.656 1 93.44 372 ARG A CA 1
ATOM 2828 C C . ARG A 1 372 ? -4.195 1.428 9.734 1 93.44 372 ARG A C 1
ATOM 2830 O O . ARG A 1 372 ? -4.824 2.236 10.422 1 93.44 372 ARG A O 1
ATOM 2837 N N . VAL A 1 373 ? -4.773 0.467 9 1 96.06 373 VAL A N 1
ATOM 2838 C CA . VAL A 1 373 ? -6.227 0.337 8.938 1 96.06 373 VAL A CA 1
ATOM 2839 C C . VAL A 1 373 ? -6.656 -0.981 9.57 1 96.06 373 VAL A C 1
ATOM 2841 O O . VAL A 1 373 ? -6.41 -2.057 9.023 1 96.06 373 VAL A O 1
ATOM 2844 N N . ARG A 1 374 ? -7.324 -0.914 10.648 1 94.69 374 ARG A N 1
ATOM 2845 C CA . ARG A 1 374 ? -7.727 -2.1 11.398 1 94.69 374 ARG A CA 1
ATOM 2846 C C . ARG A 1 374 ? -8.812 -2.869 10.656 1 94.69 374 ARG A C 1
ATOM 2848 O O . ARG A 1 374 ? -9.695 -2.27 10.039 1 94.69 374 ARG A O 1
ATOM 2855 N N . ARG A 1 375 ? -8.742 -4.207 10.742 1 96.38 375 ARG A N 1
ATOM 2856 C CA . ARG A 1 375 ? -9.781 -5.082 10.195 1 96.38 375 ARG A CA 1
ATOM 2857 C C . ARG A 1 375 ? -10.734 -5.547 11.289 1 96.38 375 ARG A C 1
ATOM 2859 O O . ARG A 1 375 ? -10.305 -5.914 12.383 1 96.38 375 ARG A O 1
ATOM 2866 N N . VAL A 1 376 ? -11.953 -5.414 11.039 1 96.62 376 VAL A N 1
ATOM 2867 C CA . VAL A 1 376 ? -13.016 -5.922 11.898 1 96.62 376 VAL A CA 1
ATOM 2868 C C . VAL A 1 376 ? -13.812 -6.996 11.164 1 96.62 376 VAL A C 1
ATOM 2870 O O . VAL A 1 376 ? -14.234 -6.789 10.023 1 96.62 376 VAL A O 1
ATOM 2873 N N . TYR A 1 377 ? -14.031 -8.148 11.742 1 97.25 377 TYR A N 1
ATOM 2874 C CA . TYR A 1 377 ? -14.695 -9.273 11.094 1 97.25 377 TYR A CA 1
ATOM 2875 C C . TYR A 1 377 ? -16.141 -9.391 11.555 1 97.25 377 TYR A C 1
ATOM 2877 O O . TYR A 1 377 ? -16.422 -9.391 12.758 1 97.25 377 TYR A O 1
ATOM 2885 N N . LEU A 1 378 ? -16.906 -9.406 10.609 1 95.44 378 LEU A N 1
ATOM 2886 C CA . LEU A 1 378 ? -18.344 -9.523 10.867 1 95.44 378 LEU A CA 1
ATOM 2887 C C . LEU A 1 378 ? -18.859 -10.898 10.469 1 95.44 378 LEU A C 1
ATOM 2889 O O . LEU A 1 378 ? -18.391 -11.484 9.484 1 95.44 378 LEU A O 1
ATOM 2893 N N . GLY A 1 379 ? -19.938 -11.492 11.305 1 84.44 379 GLY A N 1
ATOM 2894 C CA . GLY A 1 379 ? -20.656 -12.68 10.898 1 84.44 379 GLY A CA 1
ATOM 2895 C C . GLY A 1 379 ? -20.094 -13.961 11.477 1 84.44 379 GLY A C 1
ATOM 2896 O O . GLY A 1 379 ? -18.984 -13.961 12.016 1 84.44 379 GLY A O 1
ATOM 2897 N N . MET B 1 1 ? 14.328 -16.328 8.617 1 49.84 1 MET B N 1
ATOM 2898 C CA . MET B 1 1 ? 14.562 -15.977 7.219 1 49.84 1 MET B CA 1
ATOM 2899 C C . MET B 1 1 ? 13.516 -16.625 6.32 1 49.84 1 MET B C 1
ATOM 2901 O O . MET B 1 1 ? 13.844 -17.188 5.273 1 49.84 1 MET B O 1
ATOM 2905 N N . ASP B 1 2 ? 12.352 -16.797 6.613 1 66.38 2 ASP B N 1
ATOM 2906 C CA . ASP B 1 2 ? 11.312 -17.594 5.953 1 66.38 2 ASP B CA 1
ATOM 2907 C C . ASP B 1 2 ? 10.547 -16.75 4.938 1 66.38 2 ASP B C 1
ATOM 2909 O O . ASP B 1 2 ? 9.445 -17.125 4.527 1 66.38 2 ASP B O 1
ATOM 2913 N N . SER B 1 3 ? 11.266 -15.578 4.555 1 76.25 3 SER B N 1
ATOM 2914 C CA . SER B 1 3 ? 10.555 -14.742 3.584 1 76.25 3 SER B CA 1
ATOM 2915 C C . SER B 1 3 ? 11.297 -14.688 2.256 1 76.25 3 SER B C 1
ATOM 2917 O O . SER B 1 3 ? 12.32 -15.359 2.078 1 76.25 3 SER B O 1
ATOM 2919 N N . ARG B 1 4 ? 10.719 -14.148 1.237 1 88.56 4 ARG B N 1
ATOM 2920 C CA . ARG B 1 4 ? 11.281 -13.883 -0.08 1 88.56 4 ARG B CA 1
ATOM 2921 C C . ARG B 1 4 ? 12.539 -13.016 0.026 1 88.56 4 ARG B C 1
ATOM 2923 O O . ARG B 1 4 ? 12.742 -12.344 1.037 1 88.56 4 ARG B O 1
ATOM 2930 N N . PRO B 1 5 ? 13.422 -13.219 -0.944 1 94.62 5 PRO B N 1
ATOM 2931 C CA . PRO B 1 5 ? 14.641 -12.422 -0.931 1 94.62 5 PRO B CA 1
ATOM 2932 C C . PRO B 1 5 ? 14.391 -10.953 -1.262 1 94.62 5 PRO B C 1
ATOM 2934 O O . PRO B 1 5 ? 15.297 -10.25 -1.724 1 94.62 5 PRO B O 1
ATOM 2937 N N . THR B 1 6 ? 13.289 -10.453 -1.096 1 97.19 6 THR B N 1
ATOM 2938 C CA . THR B 1 6 ? 12.922 -9.055 -1.257 1 97.19 6 THR B CA 1
ATOM 2939 C C . THR B 1 6 ? 13 -8.312 0.078 1 97.19 6 THR B C 1
ATOM 2941 O O . THR B 1 6 ? 12.305 -8.672 1.03 1 97.19 6 THR B O 1
ATOM 2944 N N . VAL B 1 7 ? 13.852 -7.312 0.143 1 96.94 7 VAL B N 1
ATOM 2945 C CA . VAL B 1 7 ? 14.117 -6.625 1.402 1 96.94 7 VAL B CA 1
ATOM 2946 C C . VAL B 1 7 ? 14.25 -5.125 1.155 1 96.94 7 VAL B C 1
ATOM 2948 O O . VAL B 1 7 ? 14.57 -4.699 0.045 1 96.94 7 VAL B O 1
ATOM 2951 N N . VAL B 1 8 ? 13.898 -4.383 2.195 1 97.75 8 VAL B N 1
ATOM 2952 C CA . VAL B 1 8 ? 14.188 -2.953 2.225 1 97.75 8 VAL B CA 1
ATOM 2953 C C . VAL B 1 8 ? 15.383 -2.684 3.139 1 97.75 8 VAL B C 1
ATOM 2955 O O . VAL B 1 8 ? 15.383 -3.09 4.305 1 97.75 8 VAL B O 1
ATOM 2958 N N . GLU B 1 9 ? 16.344 -2.104 2.6 1 97.88 9 GLU B N 1
ATOM 2959 C CA . GLU B 1 9 ? 17.453 -1.627 3.42 1 97.88 9 GLU B CA 1
ATOM 2960 C C . GLU B 1 9 ? 17.312 -0.14 3.729 1 97.88 9 GLU B C 1
ATOM 2962 O O . GLU B 1 9 ? 17.016 0.661 2.838 1 97.88 9 GLU B O 1
ATOM 2967 N N . ILE B 1 10 ? 17.453 0.222 4.988 1 98.5 10 ILE B N 1
ATOM 2968 C CA . ILE B 1 10 ? 17.391 1.605 5.449 1 98.5 10 ILE B CA 1
ATOM 2969 C C . ILE B 1 10 ? 18.781 2.084 5.859 1 98.5 10 ILE B C 1
ATOM 2971 O O . ILE B 1 10 ? 19.375 1.542 6.789 1 98.5 10 ILE B O 1
ATOM 2975 N N . ASP B 1 11 ? 19.266 3.045 5.207 1 98.19 11 ASP B N 1
ATOM 2976 C CA . ASP B 1 11 ? 20.594 3.594 5.461 1 98.19 11 ASP B CA 1
ATOM 2977 C C . ASP B 1 11 ? 20.531 4.742 6.469 1 98.19 11 ASP B C 1
ATOM 2979 O O . ASP B 1 11 ? 20.25 5.883 6.098 1 98.19 11 ASP B O 1
ATOM 2983 N N . LEU B 1 12 ? 20.938 4.508 7.711 1 98.25 12 LEU B N 1
ATOM 2984 C CA . LEU B 1 12 ? 20.859 5.512 8.766 1 98.25 12 LEU B CA 1
ATOM 2985 C C . LEU B 1 12 ? 21.906 6.594 8.57 1 98.25 12 LEU B C 1
ATOM 2987 O O . LEU B 1 12 ? 21.734 7.727 9.031 1 98.25 12 LEU B O 1
ATOM 2991 N N . ALA B 1 13 ? 23 6.266 7.887 1 98.19 13 ALA B N 1
ATOM 2992 C CA . ALA B 1 13 ? 23.984 7.293 7.562 1 98.19 13 ALA B CA 1
ATOM 2993 C C . ALA B 1 13 ? 23.406 8.344 6.625 1 98.19 13 ALA B C 1
ATOM 2995 O O . ALA B 1 13 ? 23.672 9.539 6.766 1 98.19 13 ALA B O 1
ATOM 2996 N N . ALA B 1 14 ? 22.641 7.844 5.656 1 98.44 14 ALA B N 1
ATOM 2997 C CA . ALA B 1 14 ? 21.953 8.766 4.754 1 98.44 14 ALA B CA 1
ATOM 2998 C C . ALA B 1 14 ? 20.969 9.641 5.512 1 98.44 14 ALA B C 1
ATOM 3000 O O . ALA B 1 14 ? 20.859 10.844 5.242 1 98.44 14 ALA B O 1
ATOM 3001 N N . LEU B 1 15 ? 20.281 9.07 6.453 1 98.69 15 LEU B N 1
ATOM 3002 C CA . LEU B 1 15 ? 19.344 9.828 7.289 1 98.69 15 LEU B CA 1
ATOM 3003 C C . LEU B 1 15 ? 20.078 10.922 8.062 1 98.69 15 LEU B C 1
ATOM 3005 O O . LEU B 1 15 ? 19.609 12.062 8.117 1 98.69 15 LEU B O 1
ATOM 3009 N N . ARG B 1 16 ? 21.234 10.609 8.633 1 98.5 16 ARG B N 1
ATOM 3010 C CA . ARG B 1 16 ? 22.047 11.586 9.359 1 98.5 16 ARG B CA 1
ATOM 3011 C C . ARG B 1 16 ? 22.484 12.719 8.445 1 98.5 16 ARG B C 1
ATOM 3013 O O . ARG B 1 16 ? 22.438 13.891 8.828 1 98.5 16 ARG B O 1
ATOM 3020 N N . HIS B 1 17 ? 22.906 12.289 7.301 1 98.44 17 HIS B N 1
ATOM 3021 C CA . HIS B 1 17 ? 23.312 13.273 6.312 1 98.44 17 HIS B CA 1
ATOM 3022 C C . HIS B 1 17 ? 22.188 14.242 5.992 1 98.44 17 HIS B C 1
ATOM 3024 O O . HIS B 1 17 ? 22.375 15.461 6.004 1 98.44 17 HIS B O 1
ATOM 3030 N N . ASN B 1 18 ? 21.031 13.703 5.684 1 98.5 18 ASN B N 1
ATOM 3031 C CA . ASN B 1 18 ? 19.875 14.523 5.324 1 98.5 18 ASN B CA 1
ATOM 3032 C C . ASN B 1 18 ? 19.453 15.43 6.477 1 98.5 18 ASN B C 1
ATOM 3034 O O . ASN B 1 18 ? 19.062 16.578 6.262 1 98.5 18 ASN B O 1
ATOM 3038 N N . PHE B 1 19 ? 19.484 14.922 7.719 1 98.44 19 PHE B N 1
ATOM 3039 C CA . PHE B 1 19 ? 19.172 15.711 8.898 1 98.44 19 PHE B CA 1
ATOM 3040 C C . PHE B 1 19 ? 20.109 16.906 9.016 1 98.44 19 PHE B C 1
ATOM 3042 O O . PHE B 1 19 ? 19.656 18.031 9.297 1 98.44 19 PHE B O 1
ATOM 3049 N N . SER B 1 20 ? 21.328 16.672 8.789 1 97.69 20 SER B N 1
ATOM 3050 C CA . SER B 1 20 ? 22.328 17.734 8.844 1 97.69 20 SER B CA 1
ATOM 3051 C C . SER B 1 20 ? 22.062 18.781 7.773 1 97.69 20 SER B C 1
ATOM 3053 O O . SER B 1 20 ? 22.25 19.984 8.008 1 97.69 20 SER B O 1
ATOM 3055 N N . LEU B 1 21 ? 21.672 18.312 6.598 1 96.81 21 LEU B N 1
ATOM 3056 C CA . LEU B 1 21 ? 21.328 19.234 5.523 1 96.81 21 LEU B CA 1
ATOM 3057 C C . LEU B 1 21 ? 20.188 20.156 5.941 1 96.81 21 LEU B C 1
ATOM 3059 O O . LEU B 1 21 ? 20.219 21.359 5.695 1 96.81 21 LEU B O 1
ATOM 3063 N N . VAL B 1 22 ? 19.188 19.609 6.582 1 97.19 22 VAL B N 1
ATOM 3064 C CA . VAL B 1 22 ? 18.031 20.375 7.023 1 97.19 22 VAL B CA 1
ATOM 3065 C C . VAL B 1 22 ? 18.438 21.375 8.109 1 97.19 22 VAL B C 1
ATOM 3067 O O . VAL B 1 22 ? 18.047 22.531 8.086 1 97.19 22 VAL B O 1
ATOM 3070 N N . GLN B 1 23 ? 19.25 20.938 9.023 1 96.25 23 GLN B N 1
ATOM 3071 C CA . GLN B 1 23 ? 19.719 21.781 10.109 1 96.25 23 GLN B CA 1
ATOM 3072 C C . GLN B 1 23 ? 20.438 23.016 9.57 1 96.25 23 GLN B C 1
ATOM 3074 O O . GLN B 1 23 ? 20.281 24.109 10.109 1 96.25 23 GLN B O 1
ATOM 3079 N N . LYS B 1 24 ? 21.188 22.797 8.531 1 94.62 24 LYS B N 1
ATOM 3080 C CA . LYS B 1 24 ? 21.953 23.891 7.949 1 94.62 24 LYS B CA 1
ATOM 3081 C C . LYS B 1 24 ? 21.047 24.875 7.203 1 94.62 24 LYS B C 1
ATOM 3083 O O . LYS B 1 24 ? 21.406 26.031 7.008 1 94.62 24 LYS B O 1
ATOM 3088 N N . ARG B 1 25 ? 19.938 24.406 6.828 1 93.62 25 ARG B N 1
ATOM 3089 C CA . ARG B 1 25 ? 19.047 25.219 5.996 1 93.62 25 ARG B CA 1
ATOM 3090 C C . ARG B 1 25 ? 18.125 26.094 6.855 1 93.62 25 ARG B C 1
ATOM 3092 O O . ARG B 1 25 ? 17.703 27.172 6.434 1 93.62 25 ARG B O 1
ATOM 3099 N N . VAL B 1 26 ? 17.797 25.641 8.031 1 94.44 26 VAL B N 1
ATOM 3100 C CA . VAL B 1 26 ? 16.875 26.391 8.875 1 94.44 26 VAL B CA 1
ATOM 3101 C C . VAL B 1 26 ? 17.641 27.469 9.648 1 94.44 26 VAL B C 1
ATOM 3103 O O . VAL B 1 26 ? 18.828 27.312 9.922 1 94.44 26 VAL B O 1
ATOM 3106 N N . PRO B 1 27 ? 17 28.594 9.945 1 92.06 27 PRO B N 1
ATOM 3107 C CA . PRO B 1 27 ? 17.672 29.641 10.711 1 92.06 27 PRO B CA 1
ATOM 3108 C C . PRO B 1 27 ? 18.156 29.156 12.07 1 92.06 27 PRO B C 1
ATOM 3110 O O . PRO B 1 27 ? 17.594 28.203 12.633 1 92.06 27 PRO B O 1
ATOM 3113 N N . GLU B 1 28 ? 19.156 29.875 12.531 1 90.94 28 GLU B N 1
ATOM 3114 C CA . GLU B 1 28 ? 19.656 29.562 13.859 1 90.94 28 GLU B CA 1
ATOM 3115 C C . GLU B 1 28 ? 18.578 29.703 14.922 1 90.94 28 GLU B C 1
ATOM 3117 O O . GLU B 1 28 ? 17.812 30.672 14.898 1 90.94 28 GLU B O 1
ATOM 3122 N N . GLY B 1 29 ? 18.516 28.719 15.742 1 91.62 29 GLY B N 1
ATOM 3123 C CA . GLY B 1 29 ? 17.531 28.766 16.812 1 91.62 29 GLY B CA 1
ATOM 3124 C C . GLY B 1 29 ? 16.203 28.141 16.438 1 91.62 29 GLY B C 1
ATOM 3125 O O . GLY B 1 29 ? 15.391 27.812 17.297 1 91.62 29 GLY B O 1
ATOM 3126 N N . CYS B 1 30 ? 15.984 28.016 15.117 1 96.06 30 CYS B N 1
ATOM 3127 C CA . CYS B 1 30 ? 14.773 27.328 14.672 1 96.06 30 CYS B CA 1
ATOM 3128 C C . CYS B 1 30 ? 14.867 25.844 14.938 1 96.06 30 CYS B C 1
ATOM 3130 O O . CYS B 1 30 ? 15.844 25.188 14.562 1 96.06 30 CYS B O 1
ATOM 3132 N N . GLY B 1 31 ? 13.867 25.281 15.672 1 97.81 31 GLY B N 1
ATOM 3133 C CA . GLY B 1 31 ? 13.859 23.859 15.961 1 97.81 31 GLY B CA 1
ATOM 3134 C C . GLY B 1 31 ? 13.367 23.016 14.805 1 97.81 31 GLY B C 1
ATOM 3135 O O . GLY B 1 31 ? 12.922 23.547 13.781 1 97.81 31 GLY B O 1
ATOM 3136 N N . LEU B 1 32 ? 13.547 21.688 15 1 98.44 32 LEU B N 1
ATOM 3137 C CA . LEU B 1 32 ? 13.102 20.75 13.984 1 98.44 32 LEU B CA 1
ATOM 3138 C C . LEU B 1 32 ? 12.062 19.781 14.555 1 98.44 32 LEU B C 1
ATOM 3140 O O . LEU B 1 32 ? 12.305 19.125 15.578 1 98.44 32 LEU B O 1
ATOM 3144 N N . LEU B 1 33 ? 10.922 19.797 13.992 1 98.75 33 LEU B N 1
ATOM 3145 C CA . LEU B 1 33 ? 9.867 18.812 14.227 1 98.75 33 LEU B CA 1
ATOM 3146 C C . LEU B 1 33 ? 9.867 17.75 13.133 1 98.75 33 LEU B C 1
ATOM 3148 O O . LEU B 1 33 ? 9.281 17.938 12.07 1 98.75 33 LEU B O 1
ATOM 3152 N N . ALA B 1 34 ? 10.469 16.594 13.406 1 98.75 34 ALA B N 1
ATOM 3153 C CA . ALA B 1 34 ? 10.602 15.547 12.391 1 98.75 34 ALA B CA 1
ATOM 3154 C C . ALA B 1 34 ? 9.273 14.836 12.164 1 98.75 34 ALA B C 1
ATOM 3156 O O . ALA B 1 34 ? 8.664 14.312 13.102 1 98.75 34 ALA B O 1
ATOM 3157 N N . VAL B 1 35 ? 8.891 14.828 10.969 1 98.75 35 VAL B N 1
ATOM 3158 C CA . VAL B 1 35 ? 7.652 14.125 10.641 1 98.75 35 VAL B CA 1
ATOM 3159 C C . VAL B 1 35 ? 7.941 12.641 10.414 1 98.75 35 VAL B C 1
ATOM 3161 O O . VAL B 1 35 ? 8.68 12.281 9.492 1 98.75 35 VAL B O 1
ATOM 3164 N N . VAL B 1 36 ? 7.281 11.773 11.25 1 98.31 36 VAL B N 1
ATOM 3165 C CA . VAL B 1 36 ? 7.555 10.344 11.164 1 98.31 36 VAL B CA 1
ATOM 3166 C C . VAL B 1 36 ? 6.246 9.578 11.008 1 98.31 36 VAL B C 1
ATOM 3168 O O . VAL B 1 36 ? 6.18 8.383 11.312 1 98.31 36 VAL B O 1
ATOM 3171 N N . LYS B 1 37 ? 5.223 10.297 10.586 1 97.31 37 LYS B N 1
ATOM 3172 C CA . LYS B 1 37 ? 3.947 9.617 10.367 1 97.31 37 LYS B CA 1
ATOM 3173 C C . LYS B 1 37 ? 4.066 8.555 9.281 1 97.31 37 LYS B C 1
ATOM 3175 O O . LYS B 1 37 ? 5.055 8.516 8.547 1 97.31 37 LYS B O 1
ATOM 3180 N N . ALA B 1 38 ? 3.047 7.617 9.234 1 96.44 38 ALA B N 1
ATOM 3181 C CA . ALA B 1 38 ? 3.008 6.543 8.242 1 96.44 38 ALA B CA 1
ATOM 3182 C C . ALA B 1 38 ? 4.266 5.684 8.312 1 96.44 38 ALA B C 1
ATOM 3184 O O . ALA B 1 38 ? 4.902 5.422 7.289 1 96.44 38 ALA B O 1
ATOM 3185 N N . ASP B 1 39 ? 4.684 5.328 9.531 1 95.69 39 ASP B N 1
ATOM 3186 C CA . ASP B 1 39 ? 5.855 4.488 9.758 1 95.69 39 ASP B CA 1
ATOM 3187 C C . ASP B 1 39 ? 7.121 5.145 9.211 1 95.69 39 ASP B C 1
ATOM 3189 O O . ASP B 1 39 ? 7.906 4.504 8.516 1 95.69 39 ASP B O 1
ATOM 3193 N N . ALA B 1 40 ? 7.254 6.426 9.539 1 97.06 40 ALA B N 1
ATOM 3194 C CA . ALA B 1 40 ? 8.359 7.223 9.008 1 97.06 40 ALA B CA 1
ATOM 3195 C C . ALA B 1 40 ? 8.422 7.117 7.484 1 97.06 40 ALA B C 1
ATOM 3197 O O . ALA B 1 40 ? 9.469 6.793 6.922 1 97.06 40 ALA B O 1
ATOM 3198 N N . TYR B 1 41 ? 7.277 7.348 6.887 1 97.19 41 TYR B N 1
ATOM 3199 C CA . TYR B 1 41 ? 7.121 7.281 5.438 1 97.19 41 TYR B CA 1
ATOM 3200 C C . TYR B 1 41 ? 7.574 5.93 4.902 1 97.19 41 TYR B C 1
ATOM 3202 O O . TYR B 1 41 ? 8.172 5.848 3.828 1 97.19 41 TYR B O 1
ATOM 3210 N N . GLY B 1 42 ? 7.402 4.895 5.637 1 96.5 42 GLY B N 1
ATOM 3211 C CA . GLY B 1 42 ? 7.719 3.547 5.203 1 96.5 42 GLY B CA 1
ATOM 3212 C C . GLY B 1 42 ? 9.109 3.102 5.609 1 96.5 42 GLY B C 1
ATOM 3213 O O . GLY B 1 42 ? 9.523 1.982 5.297 1 96.5 42 GLY B O 1
ATOM 3214 N N . HIS B 1 43 ? 9.844 3.896 6.395 1 97.88 43 HIS B N 1
ATOM 3215 C CA . HIS B 1 43 ? 11.25 3.607 6.684 1 97.88 43 HIS B CA 1
ATOM 3216 C C . HIS B 1 43 ? 11.398 2.926 8.039 1 97.88 43 HIS B C 1
ATOM 3218 O O . HIS B 1 43 ? 12.508 2.531 8.414 1 97.88 43 HIS B O 1
ATOM 3224 N N . GLY B 1 44 ? 10.281 2.74 8.812 1 93.5 44 GLY B N 1
ATOM 3225 C CA . GLY B 1 44 ? 10.352 2.123 10.125 1 93.5 44 GLY B CA 1
ATOM 3226 C C . GLY B 1 44 ? 10.406 3.131 11.258 1 93.5 44 GLY B C 1
ATOM 3227 O O . GLY B 1 44 ? 11.461 3.709 11.523 1 93.5 44 GLY B O 1
ATOM 3228 N N . PHE B 1 45 ? 9.375 3.158 12.055 1 89.19 45 PHE B N 1
ATOM 3229 C CA . PHE B 1 45 ? 9.094 4.176 13.062 1 89.19 45 PHE B CA 1
ATOM 3230 C C . PHE B 1 45 ? 10.156 4.172 14.156 1 89.19 45 PHE B C 1
ATOM 3232 O O . PHE B 1 45 ? 10.695 5.223 14.5 1 89.19 45 PHE B O 1
ATOM 3239 N N . GLN B 1 46 ? 10.461 3.137 14.578 1 91.19 46 GLN B N 1
ATOM 3240 C CA . GLN B 1 46 ? 11.227 3.012 15.805 1 91.19 46 GLN B CA 1
ATOM 3241 C C . GLN B 1 46 ? 12.688 3.404 15.586 1 91.19 46 GLN B C 1
ATOM 3243 O O . GLN B 1 46 ? 13.188 4.344 16.203 1 91.19 46 GLN B O 1
ATOM 3248 N N . TYR B 1 47 ? 13.32 2.799 14.594 1 93.88 47 TYR B N 1
ATOM 3249 C CA . TYR B 1 47 ? 14.742 3.018 14.383 1 93.88 47 TYR B CA 1
ATOM 3250 C C . TYR B 1 47 ? 15.008 4.422 13.844 1 93.88 47 TYR B C 1
ATOM 3252 O O . TYR B 1 47 ? 15.984 5.066 14.234 1 93.88 47 TYR B O 1
ATOM 3260 N N . VAL B 1 48 ? 14.109 4.887 13.031 1 97.06 48 VAL B N 1
ATOM 3261 C CA . VAL B 1 48 ? 14.25 6.219 12.453 1 97.06 48 VAL B CA 1
ATOM 3262 C C . VAL B 1 48 ? 14.102 7.273 13.547 1 97.06 48 VAL B C 1
ATOM 3264 O O . VAL B 1 48 ? 14.914 8.188 13.656 1 97.06 48 VAL B O 1
ATOM 3267 N N . SER B 1 49 ? 13.117 7.098 14.406 1 97.56 49 SER B N 1
ATOM 3268 C CA . SER B 1 49 ? 12.859 8.078 15.453 1 97.56 49 SER B CA 1
ATOM 3269 C C . SER B 1 49 ? 13.969 8.086 16.5 1 97.56 49 SER B C 1
ATOM 3271 O O . SER B 1 49 ? 14.359 9.141 16.984 1 97.56 49 SER B O 1
ATOM 3273 N N . GLU B 1 50 ? 14.438 6.934 16.812 1 96.88 50 GLU B N 1
ATOM 3274 C CA . GLU B 1 50 ? 15.555 6.836 17.766 1 96.88 50 GLU B CA 1
ATOM 3275 C C . GLU B 1 50 ? 16.797 7.547 17.234 1 96.88 50 GLU B C 1
ATOM 3277 O O . GLU B 1 50 ? 17.453 8.281 17.969 1 96.88 50 GLU B O 1
ATOM 3282 N N . GLU B 1 51 ? 17.062 7.293 15.977 1 97.25 51 GLU B N 1
ATOM 3283 C CA . GLU B 1 51 ? 18.219 7.934 15.359 1 97.25 51 GLU B CA 1
ATOM 3284 C C . GLU B 1 51 ? 18.062 9.453 15.344 1 97.25 51 GLU B C 1
ATOM 3286 O O . GLU B 1 51 ? 19.016 10.18 15.641 1 97.25 51 GLU B O 1
ATOM 3291 N N . LEU B 1 52 ? 16.906 9.906 15 1 98 52 LEU B N 1
ATOM 3292 C CA . LEU B 1 52 ? 16.656 11.344 14.945 1 98 52 LEU B CA 1
ATOM 3293 C C . LEU B 1 52 ? 16.75 11.961 16.328 1 98 52 LEU B C 1
ATOM 3295 O O . LEU B 1 52 ? 17.234 13.094 16.484 1 98 52 LEU B O 1
ATOM 3299 N N . GLU B 1 53 ? 16.297 11.266 17.312 1 97.25 53 GLU B N 1
ATOM 3300 C CA . GLU B 1 53 ? 16.422 11.742 18.688 1 97.25 53 GLU B CA 1
ATOM 3301 C C . GLU B 1 53 ? 17.875 11.914 19.078 1 97.25 53 GLU B C 1
ATOM 3303 O O . GLU B 1 53 ? 18.25 12.922 19.688 1 97.25 53 GLU B O 1
ATOM 3308 N N . LYS B 1 54 ? 18.703 10.945 18.734 1 96.62 54 LYS B N 1
ATOM 3309 C CA . LYS B 1 54 ? 20.141 11.016 19 1 96.62 54 LYS B CA 1
ATOM 3310 C C . LYS B 1 54 ? 20.766 12.227 18.312 1 96.62 54 LYS B C 1
ATOM 3312 O O . LYS B 1 54 ? 21.734 12.805 18.828 1 96.62 54 LYS B O 1
ATOM 3317 N N . LEU B 1 55 ? 20.188 12.578 17.203 1 97.31 55 LEU B N 1
ATOM 3318 C CA . LEU B 1 55 ? 20.734 13.672 16.406 1 97.31 55 LEU B CA 1
ATOM 3319 C C . LEU B 1 55 ? 20.281 15.023 16.953 1 97.31 55 LEU B C 1
ATOM 3321 O O . LEU B 1 55 ? 20.734 16.062 16.484 1 97.31 55 LEU B O 1
ATOM 3325 N N . GLY B 1 56 ? 19.312 15 17.875 1 96.19 56 GLY B N 1
ATOM 3326 C CA . GLY B 1 56 ? 18.938 16.234 18.547 1 96.19 56 GLY B CA 1
ATOM 3327 C C . GLY B 1 56 ? 17.672 16.859 18 1 96.19 56 GLY B C 1
ATOM 3328 O O . GLY B 1 56 ? 17.469 18.078 18.125 1 96.19 56 GLY B O 1
ATOM 3329 N N . VAL B 1 57 ? 16.859 16.094 17.359 1 97.94 57 VAL B N 1
ATOM 3330 C CA . VAL B 1 57 ? 15.57 16.609 16.891 1 97.94 57 VAL B CA 1
ATOM 3331 C C . VAL B 1 57 ? 14.789 17.188 18.078 1 97.94 57 VAL B C 1
ATOM 3333 O O . VAL B 1 57 ? 14.93 16.703 19.203 1 97.94 57 VAL B O 1
ATOM 3336 N N . ASP B 1 58 ? 13.953 18.156 17.844 1 98.25 58 ASP B N 1
ATOM 3337 C CA . ASP B 1 58 ? 13.273 18.844 18.938 1 98.25 58 ASP B CA 1
ATOM 3338 C C . ASP B 1 58 ? 11.93 18.172 19.25 1 98.25 58 ASP B C 1
ATOM 3340 O O . ASP B 1 58 ? 11.469 18.203 20.391 1 98.25 58 ASP B O 1
ATOM 3344 N N . ALA B 1 59 ? 11.328 17.656 18.266 1 98.44 59 ALA B N 1
ATOM 3345 C CA . ALA B 1 59 ? 9.992 17.078 18.391 1 98.44 59 ALA B CA 1
ATOM 3346 C C . ALA B 1 59 ? 9.68 16.141 17.234 1 98.44 59 ALA B C 1
ATOM 3348 O O . ALA B 1 59 ? 10.422 16.094 16.25 1 98.44 59 ALA B O 1
ATOM 3349 N N . PHE B 1 60 ? 8.641 15.352 17.422 1 98.62 60 PHE B N 1
ATOM 3350 C CA . PHE B 1 60 ? 8.164 14.445 16.391 1 98.62 60 PHE B CA 1
ATOM 3351 C C . PHE B 1 60 ? 6.715 14.734 16.031 1 98.62 60 PHE B C 1
ATOM 3353 O O . PHE B 1 60 ? 5.941 15.188 16.875 1 98.62 60 PHE B O 1
ATOM 3360 N N . ALA B 1 61 ? 6.402 14.539 14.812 1 98.69 61 ALA B N 1
ATOM 3361 C CA . ALA B 1 61 ? 5.02 14.664 14.359 1 98.69 61 ALA B CA 1
ATOM 3362 C C . ALA B 1 61 ? 4.504 13.344 13.805 1 98.69 61 ALA B C 1
ATOM 3364 O O . ALA B 1 61 ? 5.219 12.641 13.086 1 98.69 61 ALA B O 1
ATOM 3365 N N . VAL B 1 62 ? 3.24 13.023 14.133 1 98 62 VAL B N 1
ATOM 3366 C CA . VAL B 1 62 ? 2.572 11.812 13.664 1 98 62 VAL B CA 1
ATOM 3367 C C . VAL B 1 62 ? 1.183 12.156 13.133 1 98 62 VAL B C 1
ATOM 3369 O O . VAL B 1 62 ? 0.738 13.305 13.25 1 98 62 VAL B O 1
ATOM 3372 N N . ALA B 1 63 ? 0.533 11.18 12.539 1 97.12 63 ALA B N 1
ATOM 3373 C CA . ALA B 1 63 ? -0.746 11.438 11.883 1 97.12 63 ALA B CA 1
ATOM 3374 C C . ALA B 1 63 ? -1.905 11.281 12.859 1 97.12 63 ALA B C 1
ATOM 3376 O O . ALA B 1 63 ? -2.887 12.031 12.797 1 97.12 63 ALA B O 1
ATOM 3377 N N . PHE B 1 64 ? -1.872 10.305 13.734 1 96.38 64 PHE B N 1
ATOM 3378 C CA . PHE B 1 64 ? -2.951 10.016 14.672 1 96.38 64 PHE B CA 1
ATOM 3379 C C . PHE B 1 64 ? -2.406 9.391 15.945 1 96.38 64 PHE B C 1
ATOM 3381 O O . PHE B 1 64 ? -1.217 9.086 16.031 1 96.38 64 PHE B O 1
ATOM 3388 N N . LEU B 1 65 ? -3.182 9.234 16.953 1 97.19 65 LEU B N 1
ATOM 3389 C CA . LEU B 1 65 ? -2.766 8.969 18.328 1 97.19 65 LEU B CA 1
ATOM 3390 C C . LEU B 1 65 ? -2.016 7.641 18.422 1 97.19 65 LEU B C 1
ATOM 3392 O O . LEU B 1 65 ? -1.015 7.539 19.125 1 97.19 65 LEU B O 1
ATOM 3396 N N .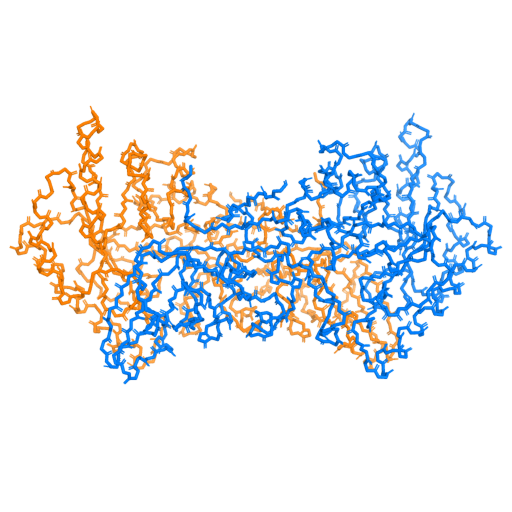 ALA B 1 66 ? -2.43 6.633 17.703 1 95.94 66 ALA B N 1
ATOM 3397 C CA . ALA B 1 66 ? -1.79 5.324 17.781 1 95.94 66 ALA B CA 1
ATOM 3398 C C . ALA B 1 66 ? -0.302 5.418 17.453 1 95.94 66 ALA B C 1
ATOM 3400 O O . ALA B 1 66 ? 0.515 4.711 18.047 1 95.94 66 ALA B O 1
ATOM 3401 N N . GLU B 1 67 ? 0.037 6.23 16.547 1 96.12 67 GLU B N 1
ATOM 3402 C CA . GLU B 1 67 ? 1.442 6.426 16.203 1 96.12 67 GLU B CA 1
ATOM 3403 C C . GLU B 1 67 ? 2.193 7.129 17.328 1 96.12 67 GLU B C 1
ATOM 3405 O O . GLU B 1 67 ? 3.361 6.832 17.594 1 96.12 67 GLU B O 1
ATOM 3410 N N . GLY B 1 68 ? 1.524 8.094 17.969 1 96.56 68 GLY B N 1
ATOM 3411 C CA . GLY B 1 68 ? 2.119 8.727 19.141 1 96.56 68 GLY B CA 1
ATOM 3412 C C . GLY B 1 68 ? 2.379 7.762 20.281 1 96.56 68 GLY B C 1
ATOM 3413 O O . GLY B 1 68 ? 3.426 7.824 20.922 1 96.56 68 GLY B O 1
ATOM 3414 N N . VAL B 1 69 ? 1.424 6.902 20.5 1 96 69 VAL B N 1
ATOM 3415 C CA . VAL B 1 69 ? 1.556 5.875 21.531 1 96 69 VAL B CA 1
ATOM 3416 C C . VAL B 1 69 ? 2.762 4.988 21.234 1 96 69 VAL B C 1
ATOM 3418 O O . VAL B 1 69 ? 3.543 4.664 22.125 1 96 69 VAL B O 1
ATOM 3421 N N . GLN B 1 70 ? 2.889 4.664 19.969 1 93.88 70 GLN B N 1
ATOM 3422 C CA . GLN B 1 70 ? 4.02 3.838 19.547 1 93.88 70 GLN B CA 1
ATOM 3423 C C . GLN B 1 70 ? 5.344 4.527 19.859 1 93.88 70 GLN B C 1
ATOM 3425 O O . GLN B 1 70 ? 6.301 3.881 20.281 1 93.88 70 GLN B O 1
ATOM 3430 N N . LEU B 1 71 ? 5.41 5.789 19.594 1 95.19 71 LEU B N 1
ATOM 3431 C CA . LEU B 1 71 ? 6.621 6.539 19.891 1 95.19 71 LEU B CA 1
ATOM 3432 C C . LEU B 1 71 ? 6.926 6.492 21.391 1 95.19 71 LEU B C 1
ATOM 3434 O O . LEU B 1 71 ? 8.062 6.238 21.781 1 95.19 71 LEU B O 1
ATOM 3438 N N . ARG B 1 72 ? 5.902 6.691 22.188 1 95.94 72 ARG B N 1
ATOM 3439 C CA . ARG B 1 72 ? 6.082 6.648 23.641 1 95.94 72 ARG B CA 1
ATOM 3440 C C . ARG B 1 72 ? 6.551 5.27 24.094 1 95.94 72 ARG B C 1
ATOM 3442 O O . ARG B 1 72 ? 7.453 5.156 24.922 1 95.94 72 ARG B O 1
ATOM 3449 N N . MET B 1 73 ? 5.965 4.281 23.5 1 93 73 MET B N 1
ATOM 3450 C CA . MET B 1 73 ? 6.309 2.908 23.859 1 93 73 MET B CA 1
ATOM 3451 C C . MET B 1 73 ? 7.742 2.584 23.453 1 93 73 MET B C 1
ATOM 3453 O O . MET B 1 73 ? 8.375 1.699 24.031 1 93 73 MET B O 1
ATOM 3457 N N . SER B 1 74 ? 8.188 3.324 22.516 1 91.94 74 SER B N 1
ATOM 3458 C CA . SER B 1 74 ? 9.547 3.111 22.047 1 91.94 74 SER B CA 1
ATOM 3459 C C . SER B 1 74 ? 10.555 3.875 22.906 1 91.94 74 SER B C 1
ATOM 3461 O O . SER B 1 74 ? 11.758 3.857 22.625 1 91.94 74 SER B O 1
ATOM 3463 N N . GLY B 1 75 ? 10.094 4.656 23.875 1 93.06 75 GLY B N 1
ATOM 3464 C CA . GLY B 1 75 ? 10.961 5.344 24.812 1 93.06 75 GLY B CA 1
ATOM 3465 C C . GLY B 1 75 ? 11.211 6.793 24.453 1 93.06 75 GLY B C 1
ATOM 3466 O O . GLY B 1 75 ? 12.016 7.473 25.094 1 93.06 75 GLY B O 1
ATOM 3467 N N . ILE B 1 76 ? 10.531 7.266 23.453 1 95 76 ILE B N 1
ATOM 3468 C CA . ILE B 1 76 ? 10.688 8.656 23.031 1 95 76 ILE B CA 1
ATOM 3469 C C . ILE B 1 76 ? 9.969 9.578 24.016 1 95 76 ILE B C 1
ATOM 3471 O O . ILE B 1 76 ? 8.766 9.438 24.234 1 95 76 ILE B O 1
ATOM 3475 N N . THR B 1 77 ? 10.688 10.5 24.531 1 93.81 77 THR B N 1
ATOM 3476 C CA . THR B 1 77 ? 10.094 11.391 25.516 1 93.81 77 THR B CA 1
ATOM 3477 C C . THR B 1 77 ? 9.977 12.805 24.969 1 93.81 77 THR B C 1
ATOM 3479 O O . THR B 1 77 ? 9.32 13.664 25.578 1 93.81 77 THR B O 1
ATOM 3482 N N . ARG B 1 78 ? 10.609 13.062 23.812 1 96.5 78 ARG B N 1
ATOM 3483 C CA . ARG B 1 78 ? 10.516 14.367 23.172 1 96.5 78 ARG B CA 1
ATOM 3484 C C . ARG B 1 78 ? 9.062 14.727 22.859 1 96.5 78 ARG B C 1
ATOM 3486 O O . ARG B 1 78 ? 8.195 13.852 22.828 1 96.5 78 ARG B O 1
ATOM 3493 N N . PRO B 1 79 ? 8.828 16.016 22.734 1 98 79 PRO B N 1
ATOM 3494 C CA . PRO B 1 79 ? 7.469 16.406 22.359 1 98 79 PRO B CA 1
ATOM 3495 C C . PRO B 1 79 ? 6.984 15.695 21.094 1 98 79 PRO B C 1
ATOM 3497 O O . PRO B 1 79 ? 7.77 15.477 20.172 1 98 79 PRO B O 1
ATOM 3500 N N . VAL B 1 80 ? 5.734 15.266 21.125 1 98.31 80 VAL B N 1
ATOM 3501 C CA . VAL B 1 80 ? 5.066 14.648 19.984 1 98.31 80 VAL B CA 1
ATOM 3502 C C . VAL B 1 80 ? 3.801 15.43 19.641 1 98.31 80 VAL B C 1
ATOM 3504 O O . VAL B 1 80 ? 3.023 15.781 20.531 1 98.31 80 VAL B O 1
ATOM 3507 N N . LEU B 1 81 ? 3.637 15.719 18.391 1 98.75 81 LEU B N 1
ATOM 3508 C CA . LEU B 1 81 ? 2.443 16.406 17.906 1 98.75 81 LEU B CA 1
ATOM 3509 C C . LEU B 1 81 ? 1.647 15.523 16.969 1 98.75 81 LEU B C 1
ATOM 3511 O O . LEU B 1 81 ? 2.205 14.969 16.016 1 98.75 81 LEU B O 1
ATOM 3515 N N . ILE B 1 82 ? 0.367 15.375 17.219 1 98.38 82 ILE B N 1
ATOM 3516 C CA . ILE B 1 82 ? -0.541 14.719 16.281 1 98.38 82 ILE B CA 1
ATOM 3517 C C . ILE B 1 82 ? -1.071 15.742 15.281 1 98.38 82 ILE B C 1
ATOM 3519 O O . ILE B 1 82 ? -1.893 16.594 15.633 1 98.38 82 ILE B O 1
ATOM 3523 N N . LEU B 1 83 ? -0.706 15.562 14.062 1 98.31 83 LEU B N 1
ATOM 3524 C CA . LEU B 1 83 ? -1.037 16.531 13.031 1 98.31 83 LEU B CA 1
ATOM 3525 C C . LEU B 1 83 ? -2.516 16.469 12.664 1 98.31 83 LEU B C 1
ATOM 3527 O O . LEU B 1 83 ? -3.115 17.469 12.273 1 98.31 83 LEU B O 1
ATOM 3531 N N . GLY B 1 84 ? -3.088 15.281 12.75 1 96.38 84 GLY B N 1
ATOM 3532 C CA . GLY B 1 84 ? -4.461 15.086 12.305 1 96.38 84 GLY B CA 1
ATOM 3533 C C . GLY B 1 84 ? -5.477 15.289 13.406 1 96.38 84 GLY B C 1
ATOM 3534 O O . GLY B 1 84 ? -6.68 15.109 13.188 1 96.38 84 GLY B O 1
ATOM 3535 N N . GLY B 1 85 ? -5.016 15.617 14.625 1 96.38 85 GLY B N 1
ATOM 3536 C CA . GLY B 1 85 ? -5.938 15.734 15.742 1 96.38 85 GLY B CA 1
ATOM 3537 C C . GLY B 1 85 ? -6.32 14.391 16.344 1 96.38 85 GLY B C 1
ATOM 3538 O O . GLY B 1 85 ? -5.816 13.352 15.914 1 96.38 85 GLY B O 1
ATOM 3539 N N . ILE B 1 86 ? -7.129 14.484 17.344 1 95.94 86 ILE B N 1
ATOM 3540 C CA . ILE B 1 86 ? -7.594 13.266 18 1 95.94 86 ILE B CA 1
ATOM 3541 C C . ILE B 1 86 ? -9.094 13.094 17.766 1 95.94 86 ILE B C 1
ATOM 3543 O O . ILE B 1 86 ? -9.773 14.039 17.359 1 95.94 86 ILE B O 1
ATOM 3547 N N . TYR B 1 87 ? -9.531 11.992 17.938 1 94.75 87 TYR B N 1
ATOM 3548 C CA . TYR B 1 87 ? -10.93 11.648 17.75 1 94.75 87 TYR B CA 1
ATOM 3549 C C . TYR B 1 87 ? -11.617 11.398 19.094 1 94.75 87 TYR B C 1
ATOM 3551 O O . TYR B 1 87 ? -10.953 11.141 20.094 1 94.75 87 TYR B O 1
ATOM 3559 N N . PRO B 1 88 ? -12.992 11.578 19.109 1 93.5 88 PRO B N 1
ATOM 3560 C CA . PRO B 1 88 ? -13.734 11.406 20.359 1 93.5 88 PRO B CA 1
ATOM 3561 C C . PRO B 1 88 ? -13.344 10.133 21.109 1 93.5 88 PRO B C 1
ATOM 3563 O O . PRO B 1 88 ? -13.266 9.062 20.5 1 93.5 88 PRO B O 1
ATOM 3566 N N . GLY B 1 89 ? -13.055 10.289 22.375 1 93.69 89 GLY B N 1
ATOM 3567 C CA . GLY B 1 89 ? -12.695 9.156 23.219 1 93.69 89 GLY B CA 1
ATOM 3568 C C . GLY B 1 89 ? -11.195 9.023 23.422 1 93.69 89 GLY B C 1
ATOM 3569 O O . GLY B 1 89 ? -10.75 8.289 24.297 1 93.69 89 GLY B O 1
ATOM 3570 N N . GLU B 1 90 ? -10.414 9.844 22.688 1 96.31 90 GLU B N 1
ATOM 3571 C CA . GLU B 1 90 ? -8.961 9.711 22.734 1 96.31 90 GLU B CA 1
ATOM 3572 C C . GLU B 1 90 ? -8.336 10.758 23.656 1 96.31 90 GLU B C 1
ATOM 3574 O O . GLU B 1 90 ? -7.129 10.734 23.906 1 96.31 90 GLU B O 1
ATOM 3579 N N . GLU B 1 91 ? -9.164 11.633 24.219 1 96.06 91 GLU B N 1
ATOM 3580 C CA . GLU B 1 91 ? -8.68 12.812 24.922 1 96.06 91 GLU B CA 1
ATOM 3581 C C . GLU B 1 91 ? -7.855 12.438 26.141 1 96.06 91 GLU B C 1
ATOM 3583 O O . GLU B 1 91 ? -6.742 12.93 26.328 1 96.06 91 GLU B O 1
ATOM 3588 N N . ARG B 1 92 ? -8.359 11.531 26.953 1 95.06 92 ARG B N 1
ATOM 3589 C CA . ARG B 1 92 ? -7.688 11.164 28.203 1 95.06 92 ARG B CA 1
ATOM 3590 C C . ARG B 1 92 ? -6.328 10.531 27.922 1 95.06 92 ARG B C 1
ATOM 3592 O O . ARG B 1 92 ? -5.344 10.844 28.609 1 95.06 92 ARG B O 1
ATOM 3599 N N . ARG B 1 93 ? -6.324 9.68 27.016 1 94.56 93 ARG B N 1
ATOM 3600 C CA . ARG B 1 93 ? -5.078 8.992 26.672 1 94.56 93 ARG B CA 1
ATOM 3601 C C . ARG B 1 93 ? -4.055 9.977 26.109 1 94.56 93 ARG B C 1
ATOM 3603 O O . ARG B 1 93 ? -2.871 9.906 26.438 1 94.56 93 ARG B O 1
ATOM 3610 N N . CYS B 1 94 ? -4.496 10.812 25.219 1 96.19 94 CYS B N 1
ATOM 3611 C CA . CYS B 1 94 ? -3.639 11.828 24.625 1 96.19 94 CYS B CA 1
ATOM 3612 C C . CYS B 1 94 ? -2.986 12.688 25.703 1 96.19 94 CYS B C 1
ATOM 3614 O O . CYS B 1 94 ? -1.764 12.844 25.734 1 96.19 94 CYS B O 1
ATOM 3616 N N . ILE B 1 95 ? -3.785 13.188 26.641 1 96.25 95 ILE B N 1
ATOM 3617 C CA . ILE B 1 95 ? -3.316 14.047 27.719 1 96.25 95 ILE B CA 1
ATOM 3618 C C . ILE B 1 95 ? -2.396 13.25 28.656 1 96.25 95 ILE B C 1
ATOM 3620 O O . ILE B 1 95 ? -1.324 13.727 29.031 1 96.25 95 ILE B O 1
ATOM 3624 N N . GLY B 1 96 ? -2.803 12 28.953 1 94.06 96 GLY B N 1
ATOM 3625 C CA . GLY B 1 96 ? -2.041 11.156 29.859 1 94.06 96 GLY B CA 1
ATOM 3626 C C . GLY B 1 96 ? -0.649 10.836 29.359 1 94.06 96 GLY B C 1
ATOM 3627 O O . GLY B 1 96 ? 0.286 10.68 30.141 1 94.06 96 GLY B O 1
ATOM 3628 N N . LEU B 1 97 ? -0.47 10.789 28.078 1 94.56 97 LEU B N 1
ATOM 3629 C CA . LEU B 1 97 ? 0.81 10.445 27.469 1 94.56 97 LEU B CA 1
ATOM 3630 C C . LEU B 1 97 ? 1.611 11.695 27.141 1 94.56 97 LEU B C 1
ATOM 3632 O O . LEU B 1 97 ? 2.689 11.609 26.547 1 94.56 97 LEU B O 1
ATOM 3636 N N . ASN B 1 98 ? 1.059 12.844 27.484 1 95.62 98 ASN B N 1
ATOM 3637 C CA . ASN B 1 98 ? 1.692 14.125 27.219 1 95.62 98 ASN B CA 1
ATOM 3638 C C . ASN B 1 98 ? 1.983 14.32 25.734 1 95.62 98 ASN B C 1
ATOM 3640 O O . ASN B 1 98 ? 3.107 14.648 25.344 1 95.62 98 ASN B O 1
ATOM 3644 N N . ILE B 1 99 ? 1.028 14.008 24.938 1 97.25 99 ILE B N 1
ATOM 3645 C CA . ILE B 1 99 ? 1.099 14.195 23.5 1 97.25 99 ILE B CA 1
ATOM 3646 C C . ILE B 1 99 ? 0.261 15.406 23.094 1 97.25 99 ILE B C 1
ATOM 3648 O O . ILE B 1 99 ? -0.866 15.57 23.562 1 97.25 99 ILE B O 1
ATOM 3652 N N . SER B 1 100 ? 0.874 16.312 22.328 1 98.44 100 SER B N 1
ATOM 3653 C CA . SER B 1 100 ? 0.15 17.469 21.828 1 98.44 100 SER B CA 1
ATOM 3654 C C . SER B 1 100 ? -0.707 17.109 20.609 1 98.44 100 SER B C 1
ATOM 3656 O O . SER B 1 100 ? -0.394 16.172 19.891 1 98.44 100 SER B O 1
ATOM 3658 N N . THR B 1 101 ? -1.776 17.859 20.422 1 98.44 101 THR B N 1
ATOM 3659 C CA . THR B 1 101 ? -2.67 17.547 19.312 1 98.44 101 THR B CA 1
ATOM 3660 C C . THR B 1 101 ? -3.07 18.828 18.562 1 98.44 101 THR B C 1
ATOM 3662 O O . THR B 1 101 ? -3.186 19.891 19.172 1 98.44 101 THR B O 1
ATOM 3665 N N . ALA B 1 102 ? -3.26 18.688 17.297 1 98.62 102 ALA B N 1
ATOM 3666 C CA . ALA B 1 102 ? -3.863 19.766 16.516 1 98.62 102 ALA B CA 1
ATOM 3667 C C . ALA B 1 102 ? -5.281 20.062 16.984 1 98.62 102 ALA B C 1
ATOM 3669 O O . ALA B 1 102 ? -6.027 19.156 17.344 1 98.62 102 ALA B O 1
ATOM 3670 N N . LEU B 1 103 ? -5.621 21.297 16.984 1 98.44 103 LEU B N 1
ATOM 3671 C CA . LEU B 1 103 ? -6.961 21.766 17.328 1 98.44 103 LEU B CA 1
ATOM 3672 C C . LEU B 1 103 ? -7.543 22.609 16.188 1 98.44 103 LEU B C 1
ATOM 3674 O O . LEU B 1 103 ? -6.895 23.531 15.711 1 98.44 103 LEU B O 1
ATOM 3678 N N . PHE B 1 104 ? -8.82 22.266 15.805 1 96.56 104 PHE B N 1
ATOM 3679 C CA . PHE B 1 104 ? -9.406 23.047 14.727 1 96.56 104 PHE B CA 1
ATOM 3680 C C . PHE B 1 104 ? -10.914 23.156 14.891 1 96.56 104 PHE B C 1
ATOM 3682 O O . PHE B 1 104 ? -11.625 23.484 13.945 1 96.56 104 PHE B O 1
ATOM 3689 N N . SER B 1 105 ? -11.438 22.844 16.109 1 96.31 105 SER B N 1
ATOM 3690 C CA . SER B 1 105 ? -12.844 23.078 16.422 1 96.31 105 SER B CA 1
ATOM 3691 C C . SER B 1 105 ? -13.039 23.328 17.922 1 96.31 105 SER B C 1
ATOM 3693 O O . SER B 1 105 ? -12.242 22.859 18.734 1 96.31 105 SER B O 1
ATOM 3695 N N . LEU B 1 106 ? -14.109 24.094 18.219 1 97.31 106 LEU B N 1
ATOM 3696 C CA . LEU B 1 106 ? -14.414 24.375 19.625 1 97.31 106 LEU B CA 1
ATOM 3697 C C . LEU B 1 106 ? -14.969 23.156 20.328 1 97.31 106 LEU B C 1
ATOM 3699 O O . LEU B 1 106 ? -14.789 22.984 21.531 1 97.31 106 LEU B O 1
ATOM 3703 N N . GLU B 1 107 ? -15.586 22.266 19.562 1 96.56 107 GLU B N 1
ATOM 3704 C CA . GLU B 1 107 ? -16.078 21.016 20.125 1 96.56 107 GLU B CA 1
ATOM 3705 C C . GLU B 1 107 ? -14.914 20.156 20.641 1 96.56 107 GLU B C 1
ATOM 3707 O O . GLU B 1 107 ? -14.992 19.578 21.719 1 96.56 107 GLU B O 1
ATOM 3712 N N . GLN B 1 108 ? -13.891 20.125 19.859 1 96.38 108 GLN B N 1
ATOM 3713 C CA . GLN B 1 108 ? -12.688 19.422 20.281 1 96.38 108 GLN B CA 1
ATOM 3714 C C . GLN B 1 108 ? -12.078 20.062 21.531 1 96.38 108 GLN B C 1
ATOM 3716 O O . GLN B 1 108 ? -11.633 19.359 22.438 1 96.38 108 GLN B O 1
ATOM 3721 N N . ALA B 1 109 ? -12.055 21.391 21.5 1 98.06 109 ALA B N 1
ATOM 3722 C CA . ALA B 1 109 ? -11.531 22.125 22.656 1 98.06 109 ALA B CA 1
ATOM 3723 C C . ALA B 1 109 ? -12.305 21.781 23.922 1 98.06 109 ALA B C 1
ATOM 3725 O O . ALA B 1 109 ? -11.711 21.531 24.969 1 98.06 109 ALA B O 1
ATOM 3726 N N . ALA B 1 110 ? -13.602 21.766 23.781 1 97.94 110 ALA B N 1
ATOM 3727 C CA . ALA 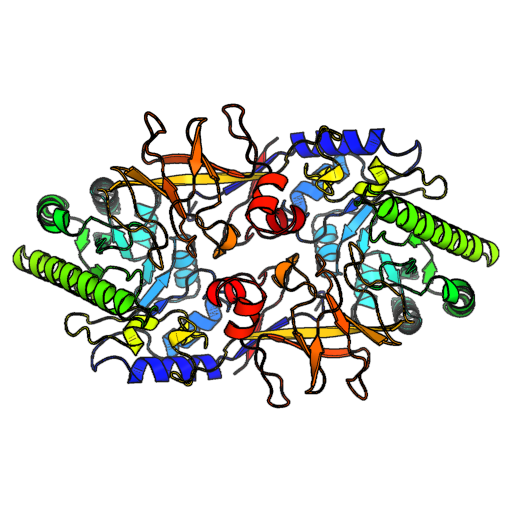B 1 110 ? -14.469 21.469 24.906 1 97.94 110 ALA B CA 1
ATOM 3728 C C . ALA B 1 110 ? -14.219 20.062 25.438 1 97.94 110 ALA B C 1
ATOM 3730 O O . ALA B 1 110 ? -14.164 19.844 26.656 1 97.94 110 ALA B O 1
ATOM 3731 N N . ALA B 1 111 ? -14.078 19.125 24.562 1 96.88 111 ALA B N 1
ATOM 3732 C CA . ALA B 1 111 ? -13.836 17.734 24.953 1 96.88 111 ALA B CA 1
ATOM 3733 C C . ALA B 1 111 ? -12.5 17.578 25.672 1 96.88 111 ALA B C 1
ATOM 3735 O O . ALA B 1 111 ? -12.406 16.875 26.672 1 96.88 111 ALA B O 1
ATOM 3736 N N . LEU B 1 112 ? -11.5 18.234 25.141 1 97.31 112 LEU B N 1
ATOM 3737 C CA . LEU B 1 112 ? -10.18 18.188 25.75 1 97.31 112 LEU B CA 1
ATOM 3738 C C . LEU B 1 112 ? -10.195 18.859 27.125 1 97.31 112 LEU B C 1
ATOM 3740 O O . LEU B 1 112 ? -9.586 18.359 28.078 1 97.31 112 LEU B O 1
ATOM 3744 N N . ASP B 1 113 ? -10.859 19.984 27.172 1 96.88 113 ASP B N 1
ATOM 3745 C CA . ASP B 1 113 ? -10.977 20.719 28.438 1 96.88 113 ASP B CA 1
ATOM 3746 C C . ASP B 1 113 ? -11.617 19.844 29.516 1 96.88 113 ASP B C 1
ATOM 3748 O O . ASP B 1 113 ? -11.117 19.766 30.641 1 96.88 113 ASP B O 1
ATOM 3752 N N . GLN B 1 114 ? -12.695 19.219 29.141 1 95.69 114 GLN B N 1
ATOM 3753 C CA . GLN B 1 114 ? -13.406 18.344 30.078 1 95.69 114 GLN B CA 1
ATOM 3754 C C . GLN B 1 114 ? -12.539 17.172 30.5 1 95.69 114 GLN B C 1
ATOM 3756 O O . GLN B 1 114 ? -12.508 16.812 31.672 1 95.69 114 GLN B O 1
ATOM 3761 N N . ALA B 1 115 ? -11.867 16.578 29.578 1 95.56 115 ALA B N 1
ATOM 3762 C CA . ALA B 1 115 ? -11.016 15.43 29.859 1 95.56 115 ALA B CA 1
ATOM 3763 C C . ALA B 1 115 ? -9.883 15.82 30.812 1 95.56 115 ALA B C 1
ATOM 3765 O O . ALA B 1 115 ? -9.523 15.047 31.703 1 95.56 115 ALA B O 1
ATOM 3766 N N . ALA B 1 116 ? -9.312 16.969 30.547 1 95.12 116 ALA B N 1
ATOM 3767 C CA . ALA B 1 116 ? -8.227 17.453 31.391 1 95.12 116 ALA B CA 1
ATOM 3768 C C . ALA B 1 116 ? -8.695 17.625 32.844 1 95.12 116 ALA B C 1
ATOM 3770 O O . ALA B 1 116 ? -7.949 17.359 33.781 1 95.12 116 ALA B O 1
ATOM 3771 N N . LEU B 1 117 ? -9.859 18.094 33 1 91.19 117 LEU B N 1
ATOM 3772 C CA . LEU B 1 117 ? -10.445 18.281 34.312 1 91.19 117 LEU B CA 1
ATOM 3773 C C . LEU B 1 117 ? -10.633 16.938 35.031 1 91.19 117 LEU B C 1
ATOM 3775 O O . LEU B 1 117 ? -10.492 16.844 36.25 1 91.19 117 LEU B O 1
ATOM 3779 N N . GLU B 1 118 ? -10.859 16.031 34.281 1 90.56 118 GLU B N 1
ATOM 3780 C CA . GLU B 1 118 ? -11.18 14.727 34.812 1 90.56 118 GLU B CA 1
ATOM 3781 C C . GLU B 1 118 ? -9.922 13.953 35.188 1 90.56 118 GLU B C 1
ATOM 3783 O O . GLU B 1 118 ? -9.938 13.125 36.094 1 90.56 118 GLU B O 1
ATOM 3788 N N . ILE B 1 119 ? -8.945 14.297 34.406 1 84.19 119 ILE B N 1
ATOM 3789 C CA . ILE B 1 119 ? -7.703 13.578 34.656 1 84.19 119 ILE B CA 1
ATOM 3790 C C . ILE B 1 119 ? -7.016 14.164 35.875 1 84.19 119 ILE B C 1
ATOM 3792 O O . ILE B 1 119 ? -6.926 15.391 36.031 1 84.19 119 ILE B O 1
ATOM 3796 N N . LYS B 1 120 ? -7.047 13.703 36.969 1 69.69 120 LYS B N 1
ATOM 3797 C CA . LYS B 1 120 ? -6.562 14.086 38.281 1 69.69 120 LYS B CA 1
ATOM 3798 C C . LYS B 1 120 ? -5.078 14.43 38.25 1 69.69 120 LYS B C 1
ATOM 3800 O O . LYS B 1 120 ? -4.418 14.469 39.312 1 69.69 120 LYS B O 1
ATOM 3805 N N . CYS B 1 121 ? -4.516 14.57 37.125 1 65.5 121 CYS B N 1
ATOM 3806 C CA . CYS B 1 121 ? -3.066 14.734 37.125 1 65.5 121 CYS B CA 1
ATOM 3807 C C . CYS B 1 121 ? -2.688 16.203 36.938 1 65.5 121 CYS B C 1
ATOM 3809 O O . CYS B 1 121 ? -1.504 16.531 36.875 1 65.5 121 CYS B O 1
ATOM 3811 N N . TYR B 1 122 ? -3.619 17.109 37.094 1 69.44 122 TYR B N 1
ATOM 3812 C CA . TYR B 1 122 ? -3.391 18.547 37.031 1 69.44 122 TYR B CA 1
ATOM 3813 C C . TYR B 1 122 ? -2.592 18.922 35.781 1 69.44 122 TYR B C 1
ATOM 3815 O O . TYR B 1 122 ? -1.65 19.719 35.875 1 69.44 122 TYR B O 1
ATOM 3823 N N . ARG B 1 123 ? -2.684 18.156 34.688 1 86.25 123 ARG B N 1
ATOM 3824 C CA . ARG B 1 123 ? -2.021 18.453 33.438 1 86.25 123 ARG B CA 1
ATOM 3825 C C . ARG B 1 123 ? -2.986 19.094 32.438 1 86.25 123 ARG B C 1
ATOM 3827 O O . ARG B 1 123 ? -4.145 18.688 32.344 1 86.25 123 ARG B O 1
ATOM 3834 N N . LYS B 1 124 ? -2.521 20.188 31.859 1 93.75 124 LYS B N 1
ATOM 3835 C CA . LYS B 1 124 ? -3.301 20.812 30.797 1 93.75 124 LYS B CA 1
ATOM 3836 C C . LYS B 1 124 ? -3.141 20.047 29.484 1 93.75 124 LYS B C 1
ATOM 3838 O O . LYS B 1 124 ? -2.137 19.359 29.281 1 93.75 124 LYS B O 1
ATOM 3843 N N . ALA B 1 125 ? -4.168 20.078 28.672 1 96.81 125 ALA B N 1
ATOM 3844 C CA . ALA B 1 125 ? -4.055 19.562 27.312 1 96.81 125 ALA B CA 1
ATOM 3845 C C . ALA B 1 125 ? -3.248 20.516 26.438 1 96.81 125 ALA B C 1
ATOM 3847 O O . ALA B 1 125 ? -3.531 21.703 26.375 1 96.81 125 ALA B O 1
ATOM 3848 N N . HIS B 1 126 ? -2.219 19.969 25.875 1 97.94 126 HIS B N 1
ATOM 3849 C CA . HIS B 1 126 ? -1.402 20.766 24.969 1 97.94 126 HIS B CA 1
ATOM 3850 C C . HIS B 1 126 ? -1.959 20.734 23.547 1 97.94 126 HIS B C 1
ATOM 3852 O O . HIS B 1 126 ? -2.135 19.656 22.969 1 97.94 126 HIS B O 1
ATOM 3858 N N . ILE B 1 127 ? -2.229 21.938 23 1 98.62 127 ILE B N 1
ATOM 3859 C CA . ILE B 1 127 ? -2.854 21.984 21.688 1 98.62 127 ILE B CA 1
ATOM 3860 C C . ILE B 1 127 ? -2.051 22.906 20.766 1 98.62 127 ILE B C 1
ATOM 3862 O O . ILE B 1 127 ? -1.408 23.844 21.234 1 98.62 127 ILE B O 1
ATOM 3866 N N . HIS B 1 128 ? -1.971 22.562 19.516 1 98.88 128 HIS B N 1
ATOM 3867 C CA . HIS B 1 128 ? -1.543 23.453 18.438 1 98.88 128 HIS B CA 1
ATOM 3868 C C . HIS B 1 128 ? -2.725 23.875 17.578 1 98.88 128 HIS B C 1
ATOM 3870 O O . HIS B 1 128 ? -3.406 23.031 16.984 1 98.88 128 HIS B O 1
ATOM 3876 N N . LEU B 1 129 ? -2.975 25.156 17.484 1 98.81 129 LEU B N 1
ATOM 3877 C CA . LEU B 1 129 ? -4.039 25.656 16.625 1 98.81 129 LEU B CA 1
ATOM 3878 C C . LEU B 1 129 ? -3.678 25.469 15.156 1 98.81 129 LEU B C 1
ATOM 3880 O O . LEU B 1 129 ? -2.658 25.984 14.695 1 98.81 129 LEU B O 1
ATOM 3884 N N . LYS B 1 130 ? -4.461 24.688 14.469 1 98.81 130 LYS B N 1
ATOM 3885 C CA . LYS B 1 130 ? -4.297 24.531 13.023 1 98.81 130 LYS B CA 1
ATOM 3886 C C . LYS B 1 130 ? -5.07 25.609 12.266 1 98.81 130 LYS B C 1
ATOM 3888 O O . LYS B 1 130 ? -6.297 25.688 12.375 1 98.81 130 LYS B O 1
ATOM 3893 N N . VAL B 1 131 ? -4.375 26.391 11.5 1 98.69 131 VAL B N 1
ATOM 3894 C CA . VAL B 1 131 ? -4.984 27.453 10.719 1 98.69 131 VAL B CA 1
ATOM 3895 C C . VAL B 1 131 ? -5.023 27.062 9.25 1 98.69 131 VAL B C 1
ATOM 3897 O O . VAL B 1 131 ? -4.008 26.656 8.68 1 98.69 131 VAL B O 1
ATOM 3900 N N . ASP B 1 132 ? -6.203 27.109 8.656 1 98.56 132 ASP B N 1
ATOM 3901 C CA . ASP B 1 132 ? -6.309 26.906 7.211 1 98.56 132 ASP B CA 1
ATOM 3902 C C . ASP B 1 132 ? -6.039 28.203 6.457 1 98.56 132 ASP B C 1
ATOM 3904 O O . ASP B 1 132 ? -6.906 29.078 6.391 1 98.56 132 ASP B O 1
ATOM 3908 N N . THR B 1 133 ? -4.93 28.219 5.855 1 98.38 133 THR B N 1
ATOM 3909 C CA . THR B 1 133 ? -4.523 29.438 5.18 1 98.38 133 THR B CA 1
ATOM 3910 C C . THR B 1 133 ? -4.727 29.328 3.672 1 98.38 133 THR B C 1
ATOM 3912 O O . THR B 1 133 ? -4.406 30.25 2.924 1 98.38 133 THR B O 1
ATOM 3915 N N . GLY B 1 134 ? -5.258 28.141 3.287 1 97.5 134 GLY B N 1
ATOM 3916 C CA . GLY B 1 134 ? -5.492 28.031 1.857 1 97.5 134 GLY B CA 1
ATOM 3917 C C . GLY B 1 134 ? -5.508 26.594 1.373 1 97.5 134 GLY B C 1
ATOM 3918 O O . GLY B 1 134 ? -5.934 26.312 0.249 1 97.5 134 GLY B O 1
ATOM 3919 N N . MET B 1 135 ? -5.082 25.641 2.129 1 96.81 135 MET B N 1
ATOM 3920 C CA . MET B 1 135 ? -5.047 24.234 1.732 1 96.81 135 MET B CA 1
ATOM 3921 C C . MET B 1 135 ? -6.457 23.672 1.608 1 96.81 135 MET B C 1
ATOM 3923 O O . MET B 1 135 ? -6.703 22.781 0.788 1 96.81 135 MET B O 1
ATOM 3927 N N . GLY B 1 136 ? -7.363 24.125 2.475 1 96.5 136 GLY B N 1
ATOM 3928 C CA . GLY B 1 136 ? -8.75 23.688 2.412 1 96.5 136 GLY B CA 1
ATOM 3929 C C . GLY B 1 136 ? -8.953 22.281 2.918 1 96.5 136 GLY B C 1
ATOM 3930 O O . GLY B 1 136 ? -9.898 21.594 2.521 1 96.5 136 GLY B O 1
ATOM 3931 N N . ARG B 1 137 ? -8.117 21.719 3.787 1 96.75 137 ARG B N 1
ATOM 3932 C CA . ARG B 1 137 ? -8.18 20.375 4.324 1 96.75 137 ARG B CA 1
ATOM 3933 C C . ARG B 1 137 ? -8.594 20.375 5.793 1 96.75 137 ARG B C 1
ATOM 3935 O O . ARG B 1 137 ? -9.758 20.141 6.113 1 96.75 137 ARG B O 1
ATOM 3942 N N . LEU B 1 138 ? -7.77 20.75 6.691 1 97.44 138 LEU B N 1
ATOM 3943 C CA . LEU B 1 138 ? -8.047 20.906 8.117 1 97.44 138 LEU B CA 1
ATOM 3944 C C . LEU B 1 138 ? -7.723 22.312 8.578 1 97.44 138 LEU B C 1
ATOM 3946 O O . LEU B 1 138 ? -6.98 23.047 7.906 1 97.44 138 LEU B O 1
ATOM 3950 N N . GLY B 1 139 ? -8.359 22.703 9.68 1 98.31 139 GLY B N 1
ATOM 3951 C CA . GLY B 1 139 ? -7.957 23.953 10.32 1 98.31 139 GLY B CA 1
ATOM 3952 C C . GLY B 1 139 ? -9.07 24.984 10.367 1 98.31 139 GLY B C 1
ATOM 3953 O O . GLY B 1 139 ? -10.023 24.922 9.594 1 98.31 139 GLY B O 1
ATOM 3954 N N . VAL B 1 140 ? -8.883 25.922 11.203 1 98 140 VAL B N 1
ATOM 3955 C CA . VAL B 1 140 ? -9.758 27.094 11.281 1 98 140 VAL B CA 1
ATOM 3956 C C . VAL B 1 140 ? -9.453 28.047 10.133 1 98 140 VAL B C 1
ATOM 3958 O O . VAL B 1 140 ? -8.297 28.438 9.93 1 98 140 VAL B O 1
ATOM 3961 N N . PRO B 1 141 ? -10.484 28.375 9.383 1 97.56 141 PRO B N 1
ATOM 3962 C CA . PRO B 1 141 ? -10.219 29.359 8.344 1 97.56 141 PRO B CA 1
ATOM 3963 C C . PRO B 1 141 ? -9.531 30.625 8.883 1 97.56 141 PRO B C 1
ATOM 3965 O O . PRO B 1 141 ? -9.906 31.109 9.953 1 97.56 141 PRO B O 1
ATOM 3968 N N . TYR B 1 142 ? -8.562 31.109 8.156 1 97.81 142 TYR B N 1
ATOM 3969 C CA . TYR B 1 142 ? -7.699 32.188 8.625 1 97.81 142 TYR B CA 1
ATOM 3970 C C . TYR B 1 142 ? -8.523 33.375 9.07 1 97.81 142 TYR B C 1
ATOM 3972 O O . TYR B 1 142 ? -8.188 34.031 10.07 1 97.81 142 TYR B O 1
ATOM 3980 N N . HIS B 1 143 ? -9.641 33.688 8.422 1 97.06 143 HIS B N 1
ATOM 3981 C CA . HIS B 1 143 ? -10.438 34.875 8.719 1 97.06 143 HIS B CA 1
ATOM 3982 C C . HIS B 1 143 ? -11.305 34.656 9.953 1 97.06 143 HIS B C 1
ATOM 3984 O O . HIS B 1 143 ? -11.844 35.625 10.5 1 97.06 143 HIS B O 1
ATOM 3990 N N . GLU B 1 144 ? -11.383 33.438 10.43 1 97.75 144 GLU B N 1
ATOM 3991 C CA . GLU B 1 144 ? -12.188 33.156 11.609 1 97.75 144 GLU B CA 1
ATOM 3992 C C . GLU B 1 144 ? -11.312 33 12.852 1 97.75 144 GLU B C 1
ATOM 3994 O O . GLU B 1 144 ? -11.82 32.812 13.961 1 97.75 144 GLU B O 1
ATOM 3999 N N . VAL B 1 145 ? -10.023 33.125 12.719 1 98.44 145 VAL B N 1
ATOM 4000 C CA . VAL B 1 145 ? -9.062 32.844 13.789 1 98.44 145 VAL B CA 1
ATOM 4001 C C . VAL B 1 145 ? -9.297 33.812 14.953 1 98.44 145 VAL B C 1
ATOM 4003 O O . VAL B 1 145 ? -9.312 33.406 16.109 1 98.44 145 VAL B O 1
ATOM 4006 N N . PRO B 1 146 ? -9.531 35.156 14.703 1 98.5 146 PRO B N 1
ATOM 4007 C CA . PRO B 1 146 ? -9.742 36.062 15.828 1 98.5 146 PRO B CA 1
ATOM 4008 C C . PRO B 1 146 ? -10.906 35.625 16.719 1 98.5 146 PRO B C 1
ATOM 4010 O O . PRO B 1 146 ? -10.75 35.562 17.953 1 98.5 146 PRO B O 1
ATOM 4013 N N . GLU B 1 147 ? -12 35.344 16.125 1 98.44 147 GLU B N 1
ATOM 4014 C CA . GLU B 1 147 ? -13.172 34.906 16.875 1 98.44 147 GLU B CA 1
ATOM 4015 C C . GLU B 1 147 ? -12.914 33.562 17.578 1 98.44 147 GLU B C 1
ATOM 4017 O O . GLU B 1 147 ? -13.336 33.375 18.719 1 98.44 147 GLU B O 1
ATOM 4022 N N . PHE B 1 148 ? -12.297 32.688 16.906 1 98.38 148 PHE B N 1
ATOM 4023 C CA . PHE B 1 148 ? -11.984 31.359 17.453 1 98.38 148 PHE B CA 1
ATOM 4024 C C . PHE B 1 148 ? -11.133 31.5 18.719 1 98.38 148 PHE B C 1
ATOM 4026 O O . PHE B 1 148 ? -11.43 30.891 19.734 1 98.38 148 PHE B O 1
ATOM 4033 N N . LEU B 1 149 ? -10.086 32.312 18.609 1 98.62 149 LEU B N 1
ATOM 4034 C CA . LEU B 1 149 ? -9.172 32.531 19.734 1 98.62 149 LEU B CA 1
ATOM 4035 C C . LEU B 1 149 ? -9.898 33.156 20.906 1 98.62 149 LEU B C 1
ATOM 4037 O O . LEU B 1 149 ? -9.648 32.781 22.062 1 98.62 149 LEU B O 1
ATOM 4041 N N . ALA B 1 150 ? -10.773 34.094 20.609 1 98.56 150 ALA B N 1
ATOM 4042 C CA . ALA B 1 150 ? -11.555 34.719 21.656 1 98.56 150 ALA B CA 1
ATOM 4043 C C . ALA B 1 150 ? -12.398 33.688 22.406 1 98.56 150 ALA B C 1
ATOM 4045 O O . ALA B 1 150 ? -12.477 33.719 23.641 1 98.56 150 ALA B O 1
ATOM 4046 N N . LYS B 1 151 ? -12.984 32.781 21.672 1 98.44 151 LYS B N 1
ATOM 4047 C CA . LYS B 1 151 ? -13.828 31.734 22.266 1 98.44 151 LYS B CA 1
ATOM 4048 C C . LYS B 1 151 ? -12.984 30.688 22.984 1 98.44 151 LYS B C 1
ATOM 4050 O O . LYS B 1 151 ? -13.438 30.094 23.969 1 98.44 151 LYS B O 1
ATOM 4055 N N . LEU B 1 152 ? -11.812 30.5 22.547 1 98.25 152 LEU B N 1
ATOM 4056 C CA . LEU B 1 152 ? -10.922 29.484 23.109 1 98.25 152 LEU B CA 1
ATOM 4057 C C . LEU B 1 152 ? -10.57 29.828 24.562 1 98.25 152 LEU B C 1
ATOM 4059 O O . LEU B 1 152 ? -10.273 28.938 25.359 1 98.25 152 LEU B O 1
ATOM 4063 N N . LYS B 1 153 ? -10.656 31.094 24.969 1 97.19 153 LYS B N 1
ATOM 4064 C CA . LYS B 1 153 ? -10.266 31.578 26.281 1 97.19 153 LYS B CA 1
ATOM 4065 C C . LYS B 1 153 ? -11.133 30.953 27.375 1 97.19 153 LYS B C 1
ATOM 4067 O O . LYS B 1 153 ? -10.727 30.891 28.547 1 97.19 153 LYS B O 1
ATOM 4072 N N . GLN B 1 154 ? -12.273 30.531 27.031 1 96.88 154 GLN B N 1
ATOM 4073 C CA . GLN B 1 154 ? -13.203 29.984 28.031 1 96.88 154 GLN B CA 1
ATOM 4074 C C . GLN B 1 154 ? -12.719 28.641 28.547 1 96.88 154 GLN B C 1
ATOM 4076 O O . GLN B 1 154 ? -13.141 28.188 29.625 1 96.88 154 GLN B O 1
ATOM 4081 N N . PHE B 1 155 ? -11.906 27.984 27.781 1 97.12 155 PHE B N 1
ATOM 4082 C CA . PHE B 1 155 ? -11.406 26.672 28.188 1 97.12 155 PHE B CA 1
ATOM 4083 C C . PHE B 1 155 ? -10.109 26.797 28.969 1 97.12 155 PHE B C 1
ATOM 4085 O O . PHE B 1 155 ? -9.039 26.969 28.375 1 97.12 155 PHE B O 1
ATOM 4092 N N . LYS B 1 156 ? -10.125 26.547 30.266 1 94.44 156 LYS B N 1
ATOM 4093 C CA . LYS B 1 156 ? -9.031 26.922 31.172 1 94.44 156 LYS B CA 1
ATOM 4094 C C . LYS B 1 156 ? -8.023 25.797 31.312 1 94.44 156 LYS B C 1
ATOM 4096 O O . LYS B 1 156 ? -6.91 26 31.812 1 94.44 156 LYS B O 1
ATOM 4101 N N . ASN B 1 157 ? -8.383 24.625 30.828 1 95.94 157 ASN B N 1
ATOM 4102 C CA . ASN B 1 157 ? -7.496 23.484 31.016 1 95.94 157 ASN B CA 1
ATOM 4103 C C . ASN B 1 157 ? -6.738 23.156 29.734 1 95.94 157 ASN B C 1
ATOM 4105 O O . ASN B 1 157 ? -6.227 22.047 29.578 1 95.94 157 ASN B O 1
ATOM 4109 N N . LEU B 1 158 ? -6.699 24.062 28.797 1 96.94 158 LEU B N 1
ATOM 4110 C CA . LEU B 1 158 ? -5.926 23.953 27.562 1 96.94 158 LEU B CA 1
ATOM 4111 C C . LEU B 1 158 ? -4.73 24.891 27.578 1 96.94 158 LEU B C 1
ATOM 4113 O O . LEU B 1 158 ? -4.789 25.969 28.172 1 96.94 158 LEU B O 1
ATOM 4117 N N . GLU B 1 159 ? -3.691 24.438 27.047 1 97.06 159 GLU B N 1
ATOM 4118 C CA . GLU B 1 159 ? -2.535 25.281 26.766 1 97.06 159 GLU B CA 1
ATOM 4119 C C . GLU B 1 159 ? -2.27 25.375 25.266 1 97.06 159 GLU B C 1
ATOM 4121 O O . GLU B 1 159 ? -2.016 24.375 24.609 1 97.06 159 GLU B O 1
ATOM 4126 N N . LEU B 1 160 ? -2.436 26.562 24.734 1 98.19 160 LEU B N 1
ATOM 4127 C CA . LEU B 1 160 ? -2.066 26.781 23.344 1 98.19 160 LEU B CA 1
ATOM 4128 C C . LEU B 1 160 ? -0.55 26.797 23.172 1 98.19 160 LEU B C 1
ATOM 4130 O O . LEU B 1 160 ? 0.066 27.859 23.188 1 98.19 160 LEU B O 1
ATOM 4134 N N . GLU B 1 161 ? -0.085 25.656 22.922 1 97.88 161 GLU B N 1
ATOM 4135 C CA . GLU B 1 161 ? 1.355 25.422 22.844 1 97.88 161 GLU B CA 1
ATOM 4136 C C . GLU B 1 161 ? 1.914 25.859 21.484 1 97.88 161 GLU B C 1
ATOM 4138 O O . GLU B 1 161 ? 3.072 26.266 21.391 1 97.88 161 GLU B O 1
ATOM 4143 N N . GLY B 1 162 ? 1.095 25.766 20.531 1 98.62 162 GLY B N 1
ATOM 4144 C CA . GLY B 1 162 ? 1.603 26.109 19.219 1 98.62 162 GLY B CA 1
ATOM 4145 C C . GLY B 1 162 ? 0.516 26.547 18.25 1 98.62 162 GLY B C 1
ATOM 4146 O O . GLY B 1 162 ? -0.673 26.422 18.547 1 98.62 162 GLY B O 1
ATOM 4147 N N . ILE B 1 163 ? 0.896 27.156 17.141 1 98.81 163 ILE B N 1
ATOM 4148 C CA . ILE B 1 163 ? 0.069 27.516 16 1 98.81 163 ILE B CA 1
ATOM 4149 C C . ILE B 1 163 ? 0.757 27.078 14.703 1 98.81 163 ILE B C 1
ATOM 4151 O O . ILE B 1 163 ? 1.972 27.234 14.562 1 98.81 163 ILE B O 1
ATOM 4155 N N . PHE B 1 164 ? -0.023 26.422 13.852 1 98.81 164 PHE B N 1
ATOM 4156 C CA . PHE B 1 164 ? 0.621 25.969 12.633 1 98.81 164 PHE B CA 1
ATOM 4157 C C . PHE B 1 164 ? -0.367 25.953 11.469 1 98.81 164 PHE B C 1
ATOM 4159 O O . PHE B 1 164 ? -1.569 26.141 11.672 1 98.81 164 PHE B O 1
ATOM 4166 N N . SER B 1 165 ? 0.131 25.891 10.289 1 98.69 165 SER B N 1
ATOM 4167 C CA . SER B 1 165 ? -0.582 25.734 9.031 1 98.69 165 SER B CA 1
ATOM 4168 C C . SER B 1 165 ? 0.157 24.781 8.094 1 98.69 165 SER B C 1
ATOM 4170 O O . SER B 1 165 ? 1.021 24.016 8.531 1 98.69 165 SER B O 1
ATOM 4172 N N . HIS B 1 166 ? -0.328 24.641 6.922 1 98.44 166 HIS B N 1
ATOM 4173 C CA . HIS B 1 166 ? 0.32 23.812 5.914 1 98.44 166 HIS B CA 1
ATOM 4174 C C . HIS B 1 166 ? 0.168 24.422 4.52 1 98.44 166 HIS B C 1
ATOM 4176 O O . HIS B 1 166 ? -0.925 24.844 4.141 1 98.44 166 HIS B O 1
ATOM 4182 N N . PHE B 1 167 ? 1.236 24.422 3.814 1 98.38 167 PHE B N 1
ATOM 4183 C CA . PHE B 1 167 ? 1.227 25.016 2.479 1 98.38 167 PHE B CA 1
ATOM 4184 C C . PHE B 1 167 ? 0.626 24.031 1.469 1 98.38 167 PHE B C 1
ATOM 4186 O O . PHE B 1 167 ? 0.893 22.828 1.522 1 98.38 167 PHE B O 1
ATOM 4193 N N . ALA B 1 168 ? -0.118 24.562 0.513 1 97.88 168 ALA B N 1
ATOM 4194 C CA . ALA B 1 168 ? -0.715 23.781 -0.569 1 97.88 168 ALA B CA 1
ATOM 4195 C C . ALA B 1 168 ? 0.239 23.672 -1.754 1 97.88 168 ALA B C 1
ATOM 4197 O O . ALA B 1 168 ? 0.179 22.703 -2.514 1 97.88 168 ALA B O 1
ATOM 4198 N N . SER B 1 169 ? 1.156 24.656 -1.856 1 97.5 169 SER B N 1
ATOM 4199 C CA . SER B 1 169 ? 1.852 24.75 -3.137 1 97.5 169 SER B CA 1
ATOM 4200 C C . SER B 1 169 ? 3.322 25.094 -2.941 1 97.5 169 SER B C 1
ATOM 4202 O O . SER B 1 169 ? 3.963 25.641 -3.85 1 97.5 169 SER B O 1
ATOM 4204 N N . ALA B 1 170 ? 3.791 24.844 -1.764 1 97.44 170 ALA B N 1
ATOM 4205 C CA . ALA B 1 170 ? 5.184 25.203 -1.509 1 97.44 170 ALA B CA 1
ATOM 4206 C C . ALA B 1 170 ? 6.129 24.438 -2.42 1 97.44 170 ALA B C 1
ATOM 4208 O O . ALA B 1 170 ? 7.273 24.828 -2.627 1 97.44 170 ALA B O 1
ATOM 4209 N N . ASP B 1 171 ? 5.66 23.266 -2.951 1 97.06 171 ASP B N 1
ATOM 4210 C CA . ASP B 1 171 ? 6.504 22.438 -3.799 1 97.06 171 ASP B CA 1
ATOM 4211 C C . ASP B 1 171 ? 6.34 22.812 -5.273 1 97.06 171 ASP B C 1
ATOM 4213 O O . ASP B 1 171 ? 6.867 22.125 -6.152 1 97.06 171 ASP B O 1
ATOM 4217 N N . GLU B 1 172 ? 5.555 23.812 -5.539 1 97.81 172 GLU B N 1
ATOM 4218 C CA . GLU B 1 172 ? 5.406 24.375 -6.875 1 97.81 172 GLU B CA 1
ATOM 4219 C C . GLU B 1 172 ? 6.195 25.688 -7.012 1 97.81 172 GLU B C 1
ATOM 4221 O O . GLU B 1 172 ? 5.809 26.703 -6.449 1 97.81 172 GLU B O 1
ATOM 4226 N N . LEU B 1 173 ? 7.223 25.703 -7.871 1 97.19 173 LEU B N 1
ATOM 4227 C CA . LEU B 1 173 ? 8.133 26.844 -7.926 1 97.19 173 LEU B CA 1
ATOM 4228 C C . LEU B 1 173 ? 7.824 27.734 -9.133 1 97.19 173 LEU B C 1
ATOM 4230 O O . LEU B 1 173 ? 8.602 28.625 -9.453 1 97.19 173 LEU B O 1
ATOM 4234 N N . ASP B 1 174 ? 6.719 27.469 -9.836 1 97.5 174 ASP B N 1
ATOM 4235 C CA . ASP B 1 174 ? 6.254 28.406 -10.852 1 97.5 174 ASP B CA 1
ATOM 4236 C C . ASP B 1 174 ? 5.66 29.656 -10.219 1 97.5 174 ASP B C 1
ATOM 4238 O O . ASP B 1 174 ? 5.43 29.703 -9.008 1 97.5 174 ASP B O 1
ATOM 4242 N N . PRO B 1 175 ? 5.457 30.688 -10.953 1 97.94 175 PRO B N 1
ATOM 4243 C CA . PRO B 1 175 ? 5.02 31.969 -10.391 1 97.94 175 PRO B CA 1
ATOM 4244 C C . PRO B 1 175 ? 3.719 31.844 -9.594 1 97.94 175 PRO B C 1
ATOM 4246 O O . PRO B 1 175 ? 3.582 32.469 -8.531 1 97.94 175 PRO B O 1
ATOM 4249 N N . GLU B 1 176 ? 2.811 31.094 -10.07 1 97.81 176 GLU B N 1
ATOM 4250 C CA . GLU B 1 176 ? 1.53 30.938 -9.383 1 97.81 176 GLU B CA 1
ATOM 4251 C C . GLU B 1 176 ? 1.697 30.234 -8.047 1 97.81 176 GLU B C 1
ATOM 4253 O O . GLU B 1 176 ? 1.093 30.625 -7.047 1 97.81 176 GLU B O 1
ATOM 4258 N N . GLY B 1 177 ? 2.486 29.188 -8.062 1 97.75 177 GLY B N 1
ATOM 4259 C CA . GLY B 1 177 ? 2.766 28.469 -6.828 1 97.75 177 GLY B CA 1
ATOM 4260 C C . GLY B 1 177 ? 3.484 29.328 -5.801 1 97.75 177 GLY B C 1
ATOM 4261 O O . GLY B 1 177 ? 3.119 29.328 -4.621 1 97.75 177 GLY B O 1
ATOM 4262 N N . ILE B 1 178 ? 4.402 30.047 -6.266 1 97.88 178 ILE B N 1
ATOM 4263 C CA . ILE B 1 178 ? 5.168 30.938 -5.395 1 97.88 178 ILE B CA 1
ATOM 4264 C C . ILE B 1 178 ? 4.246 32 -4.801 1 97.88 178 ILE B C 1
ATOM 4266 O O . ILE B 1 178 ? 4.285 32.25 -3.596 1 97.88 178 ILE B O 1
ATOM 4270 N N . ALA B 1 179 ? 3.451 32.562 -5.648 1 98.12 179 ALA B N 1
ATOM 4271 C CA . ALA B 1 179 ? 2.531 33.625 -5.203 1 98.12 179 ALA B CA 1
ATOM 4272 C C . ALA B 1 179 ? 1.555 33.062 -4.16 1 98.12 179 ALA B C 1
ATOM 4274 O O . ALA B 1 179 ? 1.246 33.75 -3.178 1 98.12 179 ALA B O 1
ATOM 4275 N N . PHE B 1 180 ? 1.1 31.953 -4.391 1 98.44 180 PHE B N 1
ATOM 4276 C CA . PHE B 1 180 ? 0.128 31.375 -3.473 1 98.44 180 PHE B CA 1
ATOM 4277 C C . PHE B 1 180 ? 0.778 31.047 -2.133 1 98.44 180 PHE B C 1
ATOM 4279 O O . PHE B 1 180 ? 0.166 31.219 -1.079 1 98.44 180 PHE B O 1
ATOM 4286 N N . THR B 1 181 ? 1.943 30.5 -2.148 1 98.38 181 THR B N 1
ATOM 4287 C CA . THR B 1 181 ? 2.682 30.219 -0.924 1 98.38 181 THR B CA 1
ATOM 4288 C C . THR B 1 181 ? 2.908 31.5 -0.119 1 98.38 181 THR B C 1
ATOM 4290 O O . THR B 1 181 ? 2.752 31.5 1.104 1 98.38 181 THR B O 1
ATOM 4293 N N . LYS B 1 182 ? 3.244 32.562 -0.787 1 98.06 182 LYS B N 1
ATOM 4294 C CA . LYS B 1 182 ? 3.422 33.844 -0.129 1 98.06 182 LYS B CA 1
ATOM 4295 C C . LYS B 1 182 ? 2.119 34.312 0.514 1 98.06 182 LYS B C 1
ATOM 4297 O O . LYS B 1 182 ? 2.123 34.812 1.638 1 98.06 182 LYS B O 1
ATOM 4302 N N . LEU B 1 183 ? 1.085 34.125 -0.238 1 98.25 183 LEU B N 1
ATOM 4303 C CA . LEU B 1 183 ? -0.229 34.5 0.28 1 98.25 183 LEU B CA 1
ATOM 4304 C C . LEU B 1 183 ? -0.544 33.719 1.556 1 98.25 183 LEU B C 1
ATOM 4306 O O . LEU B 1 183 ? -1.006 34.312 2.541 1 98.25 183 LEU B O 1
ATOM 4310 N N . GLN B 1 184 ? -0.3 32.438 1.573 1 98.56 184 GLN B N 1
ATOM 4311 C CA . GLN B 1 184 ? -0.548 31.625 2.752 1 98.56 184 GLN B CA 1
ATOM 4312 C C . GLN B 1 184 ? 0.327 32.062 3.922 1 98.56 184 GLN B C 1
ATOM 4314 O O . GLN B 1 184 ? -0.119 32.062 5.07 1 98.56 184 GLN B O 1
ATOM 4319 N N . ALA B 1 185 ? 1.54 32.375 3.598 1 98.25 185 ALA B N 1
ATOM 4320 C CA . ALA B 1 185 ? 2.455 32.844 4.641 1 98.25 185 ALA B CA 1
ATOM 4321 C C . ALA B 1 185 ? 1.946 34.125 5.301 1 98.25 185 ALA B C 1
ATOM 4323 O O . ALA B 1 185 ? 2.016 34.25 6.523 1 98.25 185 ALA B O 1
ATOM 4324 N N . GLU B 1 186 ? 1.45 35 4.523 1 98.25 186 GLU B N 1
ATOM 4325 C CA . GLU B 1 186 ? 0.903 36.25 5.035 1 98.25 186 GLU B CA 1
ATOM 4326 C C . GLU B 1 186 ? -0.309 36 5.93 1 98.25 186 GLU B C 1
ATOM 4328 O O . GLU B 1 186 ? -0.42 36.594 7.012 1 98.25 186 GLU B O 1
ATOM 4333 N N . ARG B 1 187 ? -1.162 35.156 5.477 1 98.5 187 ARG B N 1
ATOM 4334 C CA . ARG B 1 187 ? -2.346 34.812 6.254 1 98.5 187 ARG B CA 1
ATOM 4335 C C . ARG B 1 187 ? -1.96 34.156 7.574 1 98.5 187 ARG B C 1
ATOM 4337 O O . ARG B 1 187 ? -2.562 34.438 8.609 1 98.5 187 ARG B O 1
ATOM 4344 N N . PHE B 1 188 ? -0.944 33.375 7.508 1 98.56 188 PHE B N 1
ATOM 4345 C CA . PHE B 1 188 ? -0.477 32.688 8.703 1 98.56 188 PHE B CA 1
ATOM 4346 C C . PHE B 1 188 ? 0.118 33.656 9.703 1 98.56 188 PHE B C 1
ATOM 4348 O O . PHE B 1 188 ? -0.181 33.594 10.898 1 98.56 188 PHE B O 1
ATOM 4355 N N . ASN B 1 189 ? 0.952 34.469 9.172 1 98.06 189 ASN B N 1
ATOM 4356 C CA . ASN B 1 189 ? 1.546 35.5 10.031 1 98.06 189 ASN B CA 1
ATOM 4357 C C . ASN B 1 189 ? 0.479 36.344 10.719 1 98.06 189 ASN B C 1
ATOM 4359 O O . ASN B 1 189 ? 0.602 36.656 11.906 1 98.06 189 ASN B O 1
ATOM 4363 N N . ALA B 1 190 ? -0.519 36.719 9.992 1 98.38 190 ALA B N 1
ATOM 4364 C CA . ALA B 1 190 ? -1.613 37.5 10.562 1 98.38 190 ALA B CA 1
ATOM 4365 C C . ALA B 1 190 ? -2.295 36.719 11.695 1 98.38 190 ALA B C 1
ATOM 4367 O O . ALA B 1 190 ? -2.672 37.312 12.711 1 98.38 190 ALA B O 1
ATOM 4368 N N . ALA B 1 191 ? -2.459 35.438 11.547 1 98.44 191 ALA B N 1
ATOM 4369 C CA . ALA B 1 191 ? -3.064 34.625 12.578 1 98.44 191 ALA B CA 1
ATOM 4370 C C . ALA B 1 191 ? -2.197 34.562 13.828 1 98.44 191 ALA B C 1
ATOM 4372 O O . ALA B 1 191 ? -2.711 34.625 14.945 1 98.44 191 ALA B O 1
ATOM 4373 N N . VAL B 1 192 ? -0.927 34.438 13.648 1 98.38 192 VAL B N 1
ATOM 4374 C CA . VAL B 1 192 ? 0.017 34.406 14.758 1 98.38 192 VAL B CA 1
ATOM 4375 C C . VAL B 1 192 ? -0.022 35.719 15.523 1 98.38 192 VAL B C 1
ATOM 4377 O O . VAL B 1 192 ? -0.073 35.75 16.75 1 98.38 192 VAL B O 1
ATOM 4380 N N . GLU B 1 193 ? -0.011 36.812 14.75 1 98.31 193 GLU B N 1
ATOM 4381 C CA . GLU B 1 193 ? -0.069 38.125 15.375 1 98.31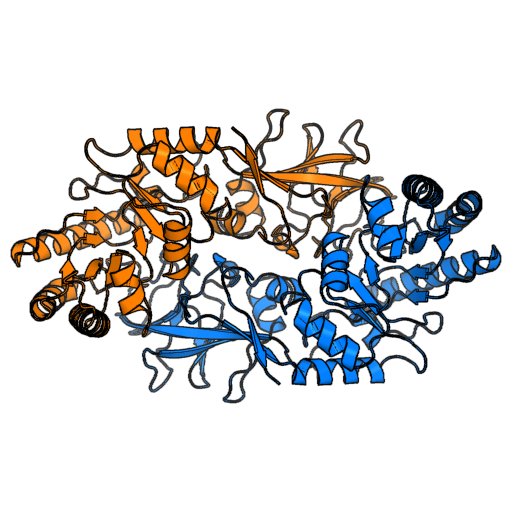 193 GLU B CA 1
ATOM 4382 C C . GLU B 1 193 ? -1.367 38.312 16.156 1 98.31 193 GLU B C 1
ATOM 4384 O O . GLU B 1 193 ? -1.368 38.906 17.234 1 98.31 193 GLU B O 1
ATOM 4389 N N . GLU B 1 194 ? -2.41 37.875 15.555 1 98.31 194 GLU B N 1
ATOM 4390 C CA . GLU B 1 194 ? -3.699 37.938 16.234 1 98.31 194 GLU B CA 1
ATOM 4391 C C . GLU B 1 194 ? -3.67 37.188 17.562 1 98.31 194 GLU B C 1
ATOM 4393 O O . GLU B 1 194 ? -4.211 37.625 18.562 1 98.31 194 GLU B O 1
ATOM 4398 N N . ALA B 1 195 ? -3.092 36 17.578 1 98.31 195 ALA B N 1
ATOM 4399 C CA . ALA B 1 195 ? -2.967 35.188 18.797 1 98.31 195 ALA B CA 1
ATOM 4400 C C . ALA B 1 195 ? -2.201 35.969 19.875 1 98.31 195 ALA B C 1
ATOM 4402 O O . ALA B 1 195 ? -2.631 36 21.031 1 98.31 195 ALA B O 1
ATOM 4403 N N . ARG B 1 196 ? -1.151 36.562 19.484 1 97.94 196 ARG B N 1
ATOM 4404 C CA . ARG B 1 196 ? -0.346 37.344 20.422 1 97.94 196 ARG B CA 1
ATOM 4405 C C . ARG B 1 196 ? -1.123 38.531 20.953 1 97.94 196 ARG B C 1
ATOM 4407 O O . ARG B 1 196 ? -1.087 38.844 22.141 1 97.94 196 ARG B O 1
ATOM 4414 N N . ARG B 1 197 ? -1.77 39.188 20.047 1 98.12 197 ARG B N 1
ATOM 4415 C CA . ARG B 1 197 ? -2.57 40.375 20.422 1 98.12 197 ARG B CA 1
ATOM 4416 C C . ARG B 1 197 ? -3.613 40 21.469 1 98.12 197 ARG B C 1
ATOM 4418 O O . ARG B 1 197 ? -3.918 40.812 22.344 1 98.12 197 ARG B O 1
ATOM 4425 N N . GLN B 1 198 ? -4.098 38.812 21.391 1 98.12 198 GLN B N 1
ATOM 4426 C CA . GLN B 1 198 ? -5.141 38.375 22.312 1 98.12 198 GLN B CA 1
ATOM 4427 C C . GLN B 1 198 ? -4.543 37.781 23.578 1 98.12 198 GLN B C 1
ATOM 4429 O O . GLN B 1 198 ? -5.266 37.219 24.406 1 98.12 198 GLN B O 1
ATOM 4434 N N . GLY B 1 199 ? -3.277 37.75 23.688 1 97.56 199 GLY B N 1
ATOM 4435 C CA . GLY B 1 199 ? -2.633 37.406 24.938 1 97.56 199 GLY B CA 1
ATOM 4436 C C . GLY B 1 199 ? -2.027 36.031 24.938 1 97.56 199 GLY B C 1
ATOM 4437 O O . GLY B 1 199 ? -1.467 35.594 25.953 1 97.56 199 GLY B O 1
ATOM 4438 N N . TYR B 1 200 ? -2.182 35.312 23.828 1 97.56 200 TYR B N 1
ATOM 4439 C CA . TYR B 1 200 ? -1.538 34 23.734 1 97.56 200 TYR B CA 1
ATOM 4440 C C . TYR B 1 200 ? -0.052 34.156 23.438 1 97.56 200 TYR B C 1
ATOM 4442 O O . TYR B 1 200 ? 0.377 35.156 22.875 1 97.56 200 TYR B O 1
ATOM 4450 N N . ALA B 1 201 ? 0.731 33.219 23.891 1 96.38 201 ALA B N 1
ATOM 4451 C CA . ALA B 1 201 ? 2.166 33.156 23.625 1 96.38 201 ALA B CA 1
ATOM 4452 C C . ALA B 1 201 ? 2.572 31.75 23.203 1 96.38 201 ALA B C 1
ATOM 4454 O O . ALA B 1 201 ? 3.24 31.031 23.953 1 96.38 201 ALA B O 1
ATOM 4455 N N . PRO B 1 202 ? 2.191 31.375 22.062 1 97.38 202 PRO B N 1
ATOM 4456 C CA . PRO B 1 202 ? 2.533 30.016 21.609 1 97.38 202 PRO B CA 1
ATOM 4457 C C . PRO B 1 202 ? 4.039 29.766 21.594 1 97.38 202 PRO B C 1
ATOM 4459 O O . PRO B 1 202 ? 4.797 30.594 21.078 1 97.38 202 PRO B O 1
ATOM 4462 N N . THR B 1 203 ? 4.445 28.672 22.156 1 97.5 203 THR B N 1
ATOM 4463 C CA . THR B 1 203 ? 5.844 28.25 22.172 1 97.5 203 THR B CA 1
ATOM 4464 C C . THR B 1 203 ? 6.332 27.891 20.781 1 97.5 203 THR B C 1
ATOM 4466 O O . THR B 1 203 ? 7.488 28.156 20.438 1 97.5 203 THR B O 1
ATOM 4469 N N . TYR B 1 204 ? 5.469 27.312 20 1 98.44 204 TYR B N 1
ATOM 4470 C CA . TYR B 1 204 ? 5.836 26.812 18.672 1 98.44 204 TYR B CA 1
ATOM 4471 C C . TYR B 1 204 ? 5.023 27.516 17.594 1 98.44 204 TYR B C 1
ATOM 4473 O O . TYR B 1 204 ? 3.791 27.547 17.656 1 98.44 204 TYR B O 1
ATOM 4481 N N . VAL B 1 205 ? 5.641 28.062 16.641 1 98.62 205 VAL B N 1
ATOM 4482 C CA . VAL B 1 205 ? 5.059 28.625 15.422 1 98.62 205 VAL B CA 1
ATOM 4483 C C . VAL B 1 205 ? 5.691 27.953 14.195 1 98.62 205 VAL B C 1
ATOM 4485 O O . VAL B 1 205 ? 6.891 28.094 13.961 1 98.62 205 VAL B O 1
ATOM 4488 N N . HIS B 1 206 ? 4.84 27.172 13.477 1 98.62 206 HIS B N 1
ATOM 4489 C CA . HIS B 1 206 ? 5.484 26.375 12.445 1 98.62 206 HIS B CA 1
ATOM 4490 C C . HIS B 1 206 ? 4.562 26.172 11.242 1 98.62 206 HIS B C 1
ATOM 4492 O O . HIS B 1 206 ? 3.363 25.953 11.406 1 98.62 206 HIS B O 1
ATOM 4498 N N . VAL B 1 207 ? 5.137 26.266 10.016 1 98.06 207 VAL B N 1
ATOM 4499 C CA . VAL B 1 207 ? 4.387 26.047 8.789 1 98.06 207 VAL B CA 1
ATOM 4500 C C . VAL B 1 207 ? 5.297 25.438 7.727 1 98.06 207 VAL B C 1
ATOM 4502 O O . VAL B 1 207 ? 4.82 24.844 6.758 1 98.06 207 VAL B O 1
ATOM 4505 N N . ALA B 1 208 ? 6.605 25.484 7.934 1 97.19 208 ALA B N 1
ATOM 4506 C CA . ALA B 1 208 ? 7.57 25.094 6.906 1 97.19 208 ALA B CA 1
ATOM 4507 C C . ALA B 1 208 ? 7.66 23.578 6.773 1 97.19 208 ALA B C 1
ATOM 4509 O O . ALA B 1 208 ? 8.219 22.906 7.645 1 97.19 208 ALA B O 1
ATOM 4510 N N . ASN B 1 209 ? 7.09 23.125 5.715 1 97.38 209 ASN B N 1
ATOM 4511 C CA . ASN B 1 209 ? 7.352 21.75 5.309 1 97.38 209 ASN B CA 1
ATOM 4512 C C . ASN B 1 209 ? 8.672 21.641 4.555 1 97.38 209 ASN B C 1
ATOM 4514 O O . ASN B 1 209 ? 9.43 22.609 4.453 1 97.38 209 ASN B O 1
ATOM 4518 N N . SER B 1 210 ? 8.992 20.453 4.07 1 97.88 210 SER B N 1
ATOM 4519 C CA . SER B 1 210 ? 10.273 20.219 3.398 1 97.88 210 SER B CA 1
ATOM 4520 C C . SER B 1 210 ? 10.5 21.25 2.285 1 97.88 210 SER B C 1
ATOM 4522 O O . SER B 1 210 ? 11.57 21.844 2.195 1 97.88 210 SER B O 1
ATOM 4524 N N . ALA B 1 211 ? 9.484 21.453 1.43 1 97.56 211 ALA B N 1
ATOM 4525 C CA . ALA B 1 211 ? 9.617 22.375 0.307 1 97.56 211 ALA B CA 1
ATOM 4526 C C . ALA B 1 211 ? 9.891 23.797 0.796 1 97.56 211 ALA B C 1
ATOM 4528 O O . ALA B 1 211 ? 10.773 24.484 0.271 1 97.56 211 ALA B O 1
ATOM 4529 N N . ALA B 1 212 ? 9.18 24.234 1.813 1 97.31 212 ALA B N 1
ATOM 4530 C CA . ALA B 1 212 ? 9.312 25.594 2.322 1 97.31 212 ALA B CA 1
ATOM 4531 C C . ALA B 1 212 ? 10.664 25.797 3.008 1 97.31 212 ALA B C 1
ATOM 4533 O O . ALA B 1 212 ? 11.242 26.891 2.941 1 97.31 212 ALA B O 1
ATOM 4534 N N . ILE B 1 213 ? 11.109 24.781 3.686 1 96.62 213 ILE B N 1
ATOM 4535 C CA . ILE B 1 213 ? 12.422 24.844 4.316 1 96.62 213 ILE B CA 1
ATOM 4536 C C . ILE B 1 213 ? 13.484 25.188 3.27 1 96.62 213 ILE B C 1
ATOM 4538 O O . ILE B 1 213 ? 14.414 25.938 3.547 1 96.62 213 ILE B O 1
ATOM 4542 N N . LEU B 1 214 ? 13.234 24.719 2.049 1 94.56 214 LEU B N 1
ATOM 4543 C CA . LEU B 1 214 ? 14.227 24.875 0.986 1 94.56 214 LEU B CA 1
ATOM 4544 C C . LEU B 1 214 ? 14.047 26.203 0.259 1 94.56 214 LEU B C 1
ATOM 4546 O O . LEU B 1 214 ? 14.961 26.656 -0.444 1 94.56 214 LEU B O 1
ATOM 4550 N N . THR B 1 215 ? 12.859 26.844 0.444 1 93.12 215 THR B N 1
ATOM 4551 C CA . THR B 1 215 ? 12.594 27.922 -0.502 1 93.12 215 THR B CA 1
ATOM 4552 C C . THR B 1 215 ? 12.18 29.188 0.23 1 93.12 215 THR B C 1
ATOM 4554 O O . THR B 1 215 ? 12.227 30.297 -0.335 1 93.12 215 THR B O 1
ATOM 4557 N N . GLN B 1 216 ? 11.711 29.047 1.45 1 88.56 216 GLN B N 1
ATOM 4558 C CA . GLN B 1 216 ? 11.047 30.188 2.078 1 88.56 216 GLN B CA 1
ATOM 4559 C C . GLN B 1 216 ? 11.867 30.719 3.254 1 88.56 216 GLN B C 1
ATOM 4561 O O . GLN B 1 216 ? 12.523 29.953 3.953 1 88.56 216 GLN B O 1
ATOM 4566 N N . ASP B 1 217 ? 11.797 32.031 3.324 1 89.62 217 ASP B N 1
ATOM 4567 C CA . ASP B 1 217 ? 12.195 32.688 4.562 1 89.62 217 ASP B CA 1
ATOM 4568 C C . ASP B 1 217 ? 10.984 33.031 5.418 1 89.62 217 ASP B C 1
ATOM 4570 O O . ASP B 1 217 ? 10.133 33.812 5.004 1 89.62 217 ASP B O 1
ATOM 4574 N N . LEU B 1 218 ? 10.867 32.344 6.488 1 89.75 218 LEU B N 1
ATOM 4575 C CA . LEU B 1 218 ? 9.742 32.5 7.406 1 89.75 218 LEU B CA 1
ATOM 4576 C C . LEU B 1 218 ? 10.227 32.906 8.797 1 89.75 218 LEU B C 1
ATOM 4578 O O . LEU B 1 218 ? 10.172 32.125 9.734 1 89.75 218 LEU B O 1
ATOM 4582 N N . PRO B 1 219 ? 10.555 34.125 8.977 1 86.75 219 PRO B N 1
ATOM 4583 C CA . PRO B 1 219 ? 11.219 34.594 10.195 1 86.75 219 PRO B CA 1
ATOM 4584 C C . PRO B 1 219 ? 10.328 34.5 11.43 1 86.75 219 PRO B C 1
ATOM 4586 O O . PRO B 1 219 ? 10.82 34.5 12.562 1 86.75 219 PRO B O 1
ATOM 4589 N N . TYR B 1 220 ? 9.062 34.406 11.219 1 90 220 TYR B N 1
ATOM 4590 C CA . TYR B 1 220 ? 8.148 34.344 12.352 1 90 220 TYR B CA 1
ATOM 4591 C C . TYR B 1 220 ? 7.992 32.938 12.867 1 90 220 TYR B C 1
ATOM 4593 O O . TYR B 1 220 ? 7.426 32.719 13.938 1 90 220 TYR B O 1
ATOM 4601 N N . CYS B 1 221 ? 8.492 31.969 12.133 1 95.88 221 CYS B N 1
ATOM 4602 C CA . CYS B 1 221 ? 8.422 30.578 12.547 1 95.88 221 CYS B CA 1
ATOM 4603 C C . CYS B 1 221 ? 9.664 30.188 13.336 1 95.88 221 CYS B C 1
ATOM 4605 O O . CYS B 1 221 ? 10.766 30.641 13.047 1 95.88 221 CYS B O 1
ATOM 4607 N N . ASN B 1 222 ? 9.469 29.375 14.359 1 97.88 222 ASN B N 1
ATOM 4608 C CA . ASN B 1 222 ? 10.602 28.953 15.172 1 97.88 222 ASN B CA 1
ATOM 4609 C C . ASN B 1 222 ? 10.734 27.422 15.188 1 97.88 222 ASN B C 1
ATOM 4611 O O . ASN B 1 222 ? 11.508 26.875 15.969 1 97.88 222 ASN B O 1
ATOM 4615 N N . LEU B 1 223 ? 9.984 26.75 14.43 1 98.31 223 LEU B N 1
ATOM 4616 C CA . LEU B 1 223 ? 10.008 25.312 14.25 1 98.31 223 LEU B CA 1
ATOM 4617 C C . LEU B 1 223 ? 9.75 24.938 12.797 1 98.31 223 LEU B C 1
ATOM 4619 O O . LEU B 1 223 ? 8.883 25.516 12.148 1 98.31 223 LEU B O 1
ATOM 4623 N N . ALA B 1 224 ? 10.555 24.062 12.227 1 98.19 224 ALA B N 1
ATOM 4624 C CA . ALA B 1 224 ? 10.367 23.562 10.867 1 98.19 224 ALA B CA 1
ATOM 4625 C C . ALA B 1 224 ? 10 22.078 10.875 1 98.19 224 ALA B C 1
ATOM 4627 O O . ALA B 1 224 ? 10.367 21.344 11.797 1 98.19 224 ALA B O 1
ATOM 4628 N N . ARG B 1 225 ? 9.266 21.641 9.867 1 98.62 225 ARG B N 1
ATOM 4629 C CA . ARG B 1 225 ? 8.727 20.281 9.859 1 98.62 225 ARG B CA 1
ATOM 4630 C C . ARG B 1 225 ? 9.234 19.5 8.656 1 98.62 225 ARG B C 1
ATOM 4632 O O . ARG B 1 225 ? 8.477 19.203 7.734 1 98.62 225 ARG B O 1
ATOM 4639 N N . PRO B 1 226 ? 10.5 19.078 8.695 1 98.38 226 PRO B N 1
ATOM 4640 C CA . PRO B 1 226 ? 10.984 18.25 7.59 1 98.38 226 PRO B CA 1
ATOM 4641 C C . PRO B 1 226 ? 10.336 16.875 7.555 1 98.38 226 PRO B C 1
ATOM 4643 O O . PRO B 1 226 ? 10.234 16.203 8.594 1 98.38 226 PRO B O 1
ATOM 4646 N N . GLY B 1 227 ? 9.859 16.5 6.398 1 98.06 227 GLY B N 1
ATOM 4647 C CA . GLY B 1 227 ? 9.352 15.172 6.113 1 98.06 227 GLY B CA 1
ATOM 4648 C C . GLY B 1 227 ? 10.156 14.438 5.051 1 98.06 227 GLY B C 1
ATOM 4649 O O . GLY B 1 227 ? 11.195 13.844 5.348 1 98.06 227 GLY B O 1
ATOM 4650 N N . ILE B 1 228 ? 9.844 14.656 3.775 1 98.19 228 ILE B N 1
ATOM 4651 C CA . ILE B 1 228 ? 10.344 13.875 2.656 1 98.19 228 ILE B CA 1
ATOM 4652 C C . ILE B 1 228 ? 11.844 14.094 2.502 1 98.19 228 ILE B C 1
ATOM 4654 O O . ILE B 1 228 ? 12.578 13.18 2.105 1 98.19 228 ILE B O 1
ATOM 4658 N N . ILE B 1 229 ? 12.336 15.234 2.822 1 97.81 229 ILE B N 1
ATOM 4659 C CA . ILE B 1 229 ? 13.742 15.531 2.613 1 97.81 229 ILE B CA 1
ATOM 4660 C C . ILE B 1 229 ? 14.594 14.75 3.615 1 97.81 229 ILE B C 1
ATOM 4662 O O . ILE B 1 229 ? 15.742 14.414 3.334 1 97.81 229 ILE B O 1
ATOM 4666 N N . LEU B 1 230 ? 14.047 14.477 4.797 1 98.25 230 LEU B N 1
ATOM 4667 C CA . LEU B 1 230 ? 14.75 13.633 5.758 1 98.25 230 LEU B CA 1
ATOM 4668 C C . LEU B 1 230 ? 15.047 12.258 5.164 1 98.25 230 LEU B C 1
ATOM 4670 O O . LEU B 1 230 ? 16.062 11.641 5.492 1 98.25 230 LEU B O 1
AT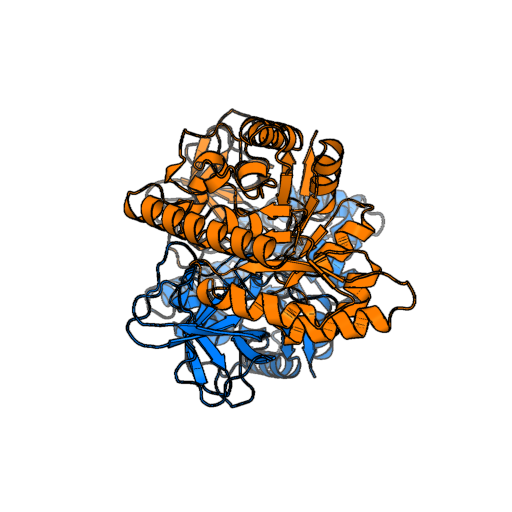OM 4674 N N . TYR B 1 231 ? 14.156 11.875 4.242 1 98.44 231 TYR B N 1
ATOM 4675 C CA . TYR B 1 231 ? 14.219 10.508 3.742 1 98.44 231 TYR B CA 1
ATOM 4676 C C . TYR B 1 231 ? 14.875 10.453 2.369 1 98.44 231 TYR B C 1
ATOM 4678 O O . TYR B 1 231 ? 14.906 9.406 1.725 1 98.44 231 TYR B O 1
ATOM 4686 N N . GLY B 1 232 ? 15.367 11.562 1.947 1 98.06 232 GLY B N 1
ATOM 4687 C CA . GLY B 1 232 ? 16.266 11.594 0.81 1 98.06 232 GLY B CA 1
ATOM 4688 C C . GLY B 1 232 ? 15.57 11.867 -0.506 1 98.06 232 GLY B C 1
ATOM 4689 O O . GLY B 1 232 ? 16.203 11.859 -1.566 1 98.06 232 GLY B O 1
ATOM 4690 N N . ALA B 1 233 ? 14.258 12.133 -0.488 1 97.88 233 ALA B N 1
ATOM 4691 C CA . ALA B 1 233 ? 13.516 12.43 -1.71 1 97.88 233 ALA B CA 1
ATOM 4692 C C . ALA B 1 233 ? 13.203 13.922 -1.81 1 97.88 233 ALA B C 1
ATOM 4694 O O . ALA B 1 233 ? 13.312 14.648 -0.823 1 97.88 233 ALA B O 1
ATOM 4695 N N . LEU B 1 234 ? 12.828 14.336 -2.984 1 97.56 234 LEU B N 1
ATOM 4696 C CA . LEU B 1 234 ? 12.555 15.742 -3.26 1 97.56 234 LEU B CA 1
ATOM 4697 C C . LEU B 1 234 ? 11.07 16.047 -3.109 1 97.56 234 LEU B C 1
ATOM 4699 O O . LEU B 1 234 ? 10.227 15.188 -3.373 1 97.56 234 LEU B O 1
ATOM 4703 N N . PRO B 1 235 ? 10.797 17.25 -2.703 1 96.81 235 PRO B N 1
ATOM 4704 C CA . PRO B 1 235 ? 9.391 17.641 -2.576 1 96.81 235 PRO B CA 1
ATOM 4705 C C . PRO B 1 235 ? 8.625 17.531 -3.896 1 96.81 235 PRO B C 1
ATOM 4707 O O . PRO B 1 235 ? 7.434 17.234 -3.904 1 96.81 235 PRO B O 1
ATOM 4710 N N . SER B 1 236 ? 9.234 17.859 -4.965 1 96.62 236 SER B N 1
ATOM 4711 C CA . SER B 1 236 ? 8.68 17.766 -6.312 1 96.62 236 SER B CA 1
ATOM 4712 C C . SER B 1 236 ? 9.789 17.828 -7.363 1 96.62 236 SER B C 1
ATOM 4714 O O . SER B 1 236 ? 10.961 17.984 -7.027 1 96.62 236 SER B O 1
ATOM 4716 N N . GLY B 1 237 ? 9.344 17.672 -8.609 1 94.94 237 GLY B N 1
ATOM 4717 C CA . GLY B 1 237 ? 10.297 17.75 -9.711 1 94.94 237 GLY B CA 1
ATOM 4718 C C . GLY B 1 237 ? 10.953 19.109 -9.836 1 94.94 237 GLY B C 1
ATOM 4719 O O . GLY B 1 237 ? 12.047 19.219 -10.391 1 94.94 237 GLY B O 1
ATOM 4720 N N . ASP B 1 238 ? 10.391 20.141 -9.281 1 96 238 ASP B N 1
ATOM 4721 C CA . ASP B 1 238 ? 10.906 21.5 -9.367 1 96 238 ASP B CA 1
ATOM 4722 C C . ASP B 1 238 ? 12.211 21.641 -8.578 1 96 238 ASP B C 1
ATOM 4724 O O . ASP B 1 238 ? 12.953 22.609 -8.758 1 96 238 ASP B O 1
ATOM 4728 N N . PHE B 1 239 ? 12.547 20.672 -7.742 1 96.62 239 PHE B N 1
ATOM 4729 C CA . PHE B 1 239 ? 13.703 20.766 -6.867 1 96.62 239 PHE B CA 1
ATOM 4730 C C . PHE B 1 239 ? 14.852 19.922 -7.402 1 96.62 239 PHE B C 1
ATOM 4732 O O . PHE B 1 239 ? 15.859 19.734 -6.715 1 96.62 239 PHE B O 1
ATOM 4739 N N . GLU B 1 240 ? 14.664 19.391 -8.562 1 94.31 240 GLU B N 1
ATOM 4740 C CA . GLU B 1 240 ? 15.703 18.547 -9.148 1 94.31 240 GLU B CA 1
ATOM 4741 C C . GLU B 1 240 ? 17.047 19.266 -9.203 1 94.31 240 GLU B C 1
ATOM 4743 O O . GLU B 1 240 ? 17.109 20.422 -9.656 1 94.31 240 GLU B O 1
ATOM 4748 N N . GLY B 1 241 ? 18.062 18.594 -8.688 1 91.94 241 GLY B N 1
ATOM 4749 C CA . GLY B 1 241 ? 19.406 19.125 -8.742 1 91.94 241 GLY B CA 1
ATOM 4750 C C . GLY B 1 241 ? 19.672 20.203 -7.711 1 91.94 241 GLY B C 1
ATOM 4751 O O . GLY B 1 241 ? 20.781 20.734 -7.637 1 91.94 241 GLY B O 1
ATOM 4752 N N . GLN B 1 242 ? 18.766 20.484 -6.793 1 90.38 242 GLN B N 1
ATOM 4753 C CA . GLN B 1 242 ? 18.891 21.609 -5.883 1 90.38 242 GLN B CA 1
ATOM 4754 C C . GLN B 1 242 ? 19.25 21.141 -4.473 1 90.38 242 GLN B C 1
ATOM 4756 O O . GLN B 1 242 ? 19.703 21.938 -3.648 1 90.38 242 GLN B O 1
ATOM 4761 N N . VAL B 1 243 ? 18.969 19.922 -4.258 1 90.19 243 VAL B N 1
ATOM 4762 C CA . VAL B 1 243 ? 19.141 19.406 -2.906 1 90.19 243 VAL B CA 1
ATOM 4763 C C . VAL B 1 243 ? 19.969 18.125 -2.941 1 90.19 243 VAL B C 1
ATOM 4765 O O . VAL B 1 243 ? 19.578 17.141 -3.561 1 90.19 243 VAL B O 1
ATOM 4768 N N . PRO B 1 244 ? 21.125 18.156 -2.348 1 94.12 244 PRO B N 1
ATOM 4769 C CA . PRO B 1 244 ? 21.953 16.953 -2.371 1 94.12 244 PRO B CA 1
ATOM 4770 C C . PRO B 1 244 ? 21.562 15.938 -1.308 1 94.12 244 PRO B C 1
ATOM 4772 O O . PRO B 1 244 ? 22.406 15.414 -0.592 1 94.12 244 PRO B O 1
ATOM 4775 N N . SER B 1 245 ? 20.312 15.664 -1.195 1 96.19 245 SER B N 1
ATOM 4776 C CA . SER B 1 245 ? 19.828 14.648 -0.264 1 96.19 245 SER B CA 1
ATOM 4777 C C . SER B 1 245 ? 20.188 13.242 -0.745 1 96.19 245 SER B C 1
ATOM 4779 O O . SER B 1 245 ? 20.406 13.031 -1.938 1 96.19 245 SER B O 1
ATOM 4781 N N . GLN B 1 246 ? 20.312 12.32 0.205 1 97.75 246 GLN B N 1
ATOM 4782 C CA . GLN B 1 246 ? 20.656 10.938 -0.099 1 97.75 246 GLN B CA 1
ATOM 4783 C C . GLN B 1 246 ? 19.484 9.992 0.175 1 97.75 246 GLN B C 1
ATOM 4785 O O . GLN B 1 246 ? 18.859 10.062 1.235 1 97.75 246 GLN B O 1
ATOM 4790 N N . PRO B 1 247 ? 19.203 9.125 -0.807 1 98.25 247 PRO B N 1
ATOM 4791 C CA . PRO B 1 247 ? 18.141 8.156 -0.561 1 98.25 247 PRO B CA 1
ATOM 4792 C C . PRO B 1 247 ? 18.406 7.285 0.664 1 98.25 247 PRO B C 1
ATOM 4794 O O . PRO B 1 247 ? 19.484 6.691 0.782 1 98.25 247 PRO B O 1
ATOM 4797 N N . VAL B 1 248 ? 17.438 7.215 1.524 1 98.62 248 VAL B N 1
ATOM 4798 C CA . VAL B 1 248 ? 17.578 6.465 2.77 1 98.62 248 VAL B CA 1
ATOM 4799 C C . VAL B 1 248 ? 17.125 5.023 2.557 1 98.62 248 VAL B C 1
ATOM 4801 O O . VAL B 1 248 ? 17.609 4.109 3.227 1 98.62 248 VAL B O 1
ATOM 4804 N N . MET B 1 249 ? 16.266 4.785 1.558 1 98.56 249 MET B N 1
ATOM 4805 C CA . MET B 1 249 ? 15.648 3.479 1.323 1 98.56 249 MET B CA 1
ATOM 4806 C C . MET B 1 249 ? 16.203 2.838 0.057 1 98.56 249 MET B C 1
ATOM 4808 O O . MET B 1 249 ? 16.344 3.502 -0.973 1 98.56 249 MET B O 1
ATOM 4812 N N . ARG B 1 250 ? 16.594 1.566 0.152 1 98.38 250 ARG B N 1
ATOM 4813 C CA . ARG B 1 250 ? 16.906 0.718 -0.995 1 98.38 250 ARG B CA 1
ATOM 4814 C C . ARG B 1 250 ? 16.031 -0.531 -1.003 1 98.38 250 ARG B C 1
ATOM 4816 O O . ARG B 1 250 ? 16.031 -1.304 -0.042 1 98.38 250 ARG B O 1
ATOM 4823 N N . LEU B 1 251 ? 15.18 -0.68 -1.983 1 98.5 251 LEU B N 1
ATOM 4824 C CA . LEU B 1 251 ? 14.422 -1.906 -2.199 1 98.5 251 LEU B CA 1
ATOM 4825 C C . LEU B 1 251 ? 15.172 -2.861 -3.117 1 98.5 251 LEU B C 1
ATOM 4827 O O . LEU B 1 251 ? 15.539 -2.494 -4.238 1 98.5 251 LEU B O 1
ATOM 4831 N N . LYS B 1 252 ? 15.391 -4.059 -2.672 1 97.69 252 LYS B N 1
ATOM 4832 C CA . LYS B 1 252 ? 16.141 -5.012 -3.479 1 97.69 252 LYS B CA 1
ATOM 4833 C C . LYS B 1 252 ? 15.5 -6.395 -3.441 1 97.69 252 LYS B C 1
ATOM 4835 O O . LYS B 1 252 ? 14.711 -6.695 -2.541 1 97.69 252 LYS B O 1
ATOM 4840 N N . SER B 1 253 ? 15.789 -7.152 -4.402 1 98.06 253 SER B N 1
ATOM 4841 C CA . SER B 1 253 ? 15.406 -8.555 -4.531 1 98.06 253 SER B CA 1
ATOM 4842 C C . SER B 1 253 ? 16.484 -9.359 -5.246 1 98.06 253 SER B C 1
ATOM 4844 O O . SER B 1 253 ? 17.672 -9.016 -5.184 1 98.06 253 SER B O 1
ATOM 4846 N N . ARG B 1 254 ? 16.094 -10.539 -5.758 1 97.81 254 ARG B N 1
ATOM 4847 C CA . ARG B 1 254 ? 17.047 -11.391 -6.469 1 97.81 254 ARG B CA 1
ATOM 4848 C C . ARG B 1 254 ? 16.375 -12.047 -7.676 1 97.81 254 ARG B C 1
ATOM 4850 O O . ARG B 1 254 ? 15.164 -12.219 -7.707 1 97.81 254 ARG B O 1
ATOM 4857 N N . VAL B 1 255 ? 17.234 -12.352 -8.633 1 98.12 255 VAL B N 1
ATOM 4858 C CA . VAL B 1 255 ? 16.75 -13.133 -9.766 1 98.12 255 VAL B CA 1
ATOM 4859 C C . VAL B 1 255 ? 16.375 -14.539 -9.297 1 98.12 255 VAL B C 1
ATOM 4861 O O . VAL B 1 255 ? 17.203 -15.25 -8.727 1 98.12 255 VAL B O 1
ATOM 4864 N N . ALA B 1 256 ? 15.148 -14.938 -9.539 1 97.12 256 ALA B N 1
ATOM 4865 C CA . ALA B 1 256 ? 14.688 -16.25 -9.102 1 97.12 256 ALA B CA 1
ATOM 4866 C C . ALA B 1 256 ? 14.773 -17.266 -10.242 1 97.12 256 ALA B C 1
ATOM 4868 O O . ALA B 1 256 ? 14.953 -18.469 -10 1 97.12 256 ALA B O 1
ATOM 4869 N N . MET B 1 257 ? 14.617 -16.781 -11.469 1 97.06 257 MET B N 1
ATOM 4870 C CA . MET B 1 257 ? 14.609 -17.656 -12.641 1 97.06 257 MET B CA 1
ATOM 4871 C C . MET B 1 257 ? 15.023 -16.875 -13.891 1 97.06 257 MET B C 1
ATOM 4873 O O . MET B 1 257 ? 14.75 -15.688 -14.008 1 97.06 257 MET B O 1
ATOM 4877 N N . LEU B 1 258 ? 15.727 -17.531 -14.727 1 97.5 258 LEU B N 1
ATOM 4878 C CA . LEU B 1 258 ? 16.078 -17.016 -16.047 1 97.5 258 LEU B CA 1
ATOM 4879 C C . LEU B 1 258 ? 15.539 -17.922 -17.141 1 97.5 258 LEU B C 1
ATOM 4881 O O . LEU B 1 258 ? 15.586 -19.141 -17.031 1 97.5 258 LEU B O 1
ATOM 4885 N N . LYS B 1 259 ? 14.945 -17.297 -18.203 1 96.25 259 LYS B N 1
ATOM 4886 C CA . LYS B 1 259 ? 14.438 -18.047 -19.344 1 96.25 259 LYS B CA 1
ATOM 4887 C C . LYS B 1 259 ? 14.734 -17.312 -20.656 1 96.25 259 LYS B C 1
ATOM 4889 O O . LYS B 1 259 ? 14.391 -16.141 -20.812 1 96.25 259 LYS B O 1
ATOM 4894 N N . TRP B 1 260 ? 15.406 -18.047 -21.516 1 97.06 260 TRP B N 1
ATOM 4895 C CA . TRP B 1 260 ? 15.438 -17.547 -22.891 1 97.06 260 TRP B CA 1
ATOM 4896 C C . TRP B 1 260 ? 14.102 -17.766 -23.578 1 97.06 260 TRP B C 1
ATOM 4898 O O . TRP B 1 260 ? 13.508 -18.844 -23.484 1 97.06 260 TRP B O 1
ATOM 4908 N N . VAL B 1 261 ? 13.617 -16.75 -24.281 1 97.62 261 VAL B N 1
ATOM 4909 C CA . VAL B 1 261 ? 12.352 -16.875 -25 1 97.62 261 VAL B CA 1
ATOM 4910 C C . VAL B 1 261 ? 12.547 -16.484 -26.469 1 97.62 261 VAL B C 1
ATOM 4912 O O . VAL B 1 261 ? 13.344 -15.609 -26.781 1 97.62 261 VAL B O 1
ATOM 4915 N N . GLU B 1 262 ? 11.844 -17.156 -27.281 1 97.19 262 GLU B N 1
ATOM 4916 C CA . GLU B 1 262 ? 11.922 -16.922 -28.719 1 97.19 262 GLU B CA 1
ATOM 4917 C C . GLU B 1 262 ? 11.055 -15.734 -29.125 1 97.19 262 GLU B C 1
ATOM 4919 O O . GLU B 1 262 ? 10.148 -15.344 -28.391 1 97.19 262 GLU B O 1
ATOM 4924 N N . PRO B 1 263 ? 11.383 -15.141 -30.344 1 97.88 263 PRO B N 1
ATOM 4925 C CA . PRO B 1 263 ? 10.508 -14.07 -30.828 1 97.88 263 PRO B CA 1
ATOM 4926 C C . PRO B 1 263 ? 9.047 -14.492 -30.906 1 97.88 263 PRO B C 1
ATOM 4928 O O . PRO B 1 263 ? 8.742 -15.625 -31.297 1 97.88 263 PRO B O 1
ATOM 4931 N N . GLY B 1 264 ? 8.203 -13.57 -30.469 1 97.44 264 GLY B N 1
ATOM 4932 C CA . GLY B 1 264 ? 6.781 -13.867 -30.5 1 97.44 264 GLY B CA 1
ATOM 4933 C C . GLY B 1 264 ? 6.234 -14.336 -29.172 1 97.44 264 GLY B C 1
ATOM 4934 O O . GLY B 1 264 ? 5.02 -14.375 -28.969 1 97.44 264 GLY B O 1
ATOM 4935 N N . THR B 1 265 ? 7.102 -14.617 -28.234 1 97.56 265 THR B N 1
ATOM 4936 C CA . THR B 1 265 ? 6.676 -15.086 -26.922 1 97.56 265 THR B CA 1
ATOM 4937 C C . THR B 1 265 ? 6.113 -13.93 -26.094 1 97.56 265 THR B C 1
ATOM 4939 O O . THR B 1 265 ? 6.746 -12.883 -25.969 1 97.56 265 THR B O 1
ATOM 4942 N N . SER B 1 266 ? 4.902 -14.133 -25.547 1 98.12 266 SER B N 1
ATOM 4943 C CA . SER B 1 266 ? 4.324 -13.141 -24.656 1 98.12 266 SER B CA 1
ATOM 4944 C C . SER B 1 266 ? 4.746 -13.391 -23.203 1 98.12 266 SER B C 1
ATOM 4946 O O . SER B 1 266 ? 5.086 -14.516 -22.844 1 98.12 266 SER B O 1
ATOM 4948 N N . ILE B 1 267 ? 4.82 -12.312 -22.453 1 98.56 267 ILE B N 1
ATOM 4949 C CA . ILE B 1 267 ? 5.254 -12.398 -21.062 1 98.56 267 ILE B CA 1
ATOM 4950 C C . ILE B 1 267 ? 4.168 -11.836 -20.156 1 98.56 267 ILE B C 1
ATOM 4952 O O . ILE B 1 267 ? 3.695 -10.711 -20.359 1 98.56 267 ILE B O 1
ATOM 4956 N N . SER B 1 268 ? 3.721 -12.609 -19.141 1 98.44 268 SER B N 1
ATOM 4957 C CA . SER B 1 268 ? 2.881 -12.18 -18.031 1 98.44 268 SER B CA 1
ATOM 4958 C C . SER B 1 268 ? 1.428 -12.023 -18.469 1 98.44 268 SER B C 1
ATOM 4960 O O . SER B 1 268 ? 1.028 -12.531 -19.516 1 98.44 268 SER B O 1
ATOM 4962 N N . TYR B 1 269 ? 0.613 -11.453 -17.609 1 98.38 269 TYR B N 1
ATOM 4963 C CA . TYR B 1 269 ? -0.826 -11.297 -17.797 1 98.38 269 TYR B CA 1
ATOM 4964 C C . TYR B 1 269 ? -1.128 -10.422 -19 1 98.38 269 TYR B C 1
ATOM 4966 O O . TYR B 1 269 ? -0.453 -9.422 -19.234 1 98.38 269 TYR B O 1
ATOM 4974 N N . GLY B 1 270 ? -2.18 -10.812 -19.672 1 97.31 270 GLY B N 1
ATOM 4975 C CA . GLY B 1 270 ? -2.715 -10.008 -20.75 1 97.31 270 GLY B CA 1
ATOM 4976 C C . GLY B 1 270 ? -1.816 -9.969 -21.969 1 97.31 270 GLY B C 1
ATOM 4977 O O . GLY B 1 270 ? -2.16 -9.359 -22.984 1 97.31 270 GLY B O 1
ATOM 4978 N N . ARG B 1 271 ? -0.669 -10.617 -21.828 1 97.69 271 ARG B N 1
ATOM 4979 C CA . ARG B 1 271 ? 0.27 -10.703 -22.953 1 97.69 271 ARG B CA 1
ATOM 4980 C C . ARG B 1 271 ? 0.617 -9.312 -23.469 1 97.69 271 ARG B C 1
ATOM 4982 O O . ARG B 1 271 ? 0.629 -9.086 -24.688 1 97.69 271 ARG B O 1
ATOM 4989 N N . ARG B 1 272 ? 0.87 -8.438 -22.547 1 96.75 272 ARG B N 1
ATOM 4990 C CA . ARG B 1 272 ? 1.06 -7.035 -22.891 1 96.75 272 ARG B CA 1
ATOM 4991 C C . ARG B 1 272 ? 2.484 -6.781 -23.375 1 96.75 272 ARG B C 1
ATOM 4993 O O . ARG B 1 272 ? 2.812 -5.668 -23.797 1 96.75 272 ARG B O 1
ATOM 5000 N N . TYR B 1 273 ? 3.361 -7.711 -23.172 1 98.06 273 TYR B N 1
ATOM 5001 C CA . TYR B 1 273 ? 4.719 -7.727 -23.719 1 98.06 273 TYR B CA 1
ATOM 5002 C C . TYR B 1 273 ? 4.93 -8.93 -24.625 1 98.06 273 TYR B C 1
ATOM 5004 O O . TYR B 1 273 ? 4.605 -10.062 -24.266 1 98.06 273 TYR B O 1
ATOM 5012 N N . VAL B 1 274 ? 5.438 -8.664 -25.781 1 98.25 274 VAL B N 1
ATOM 5013 C CA . VAL B 1 274 ? 5.809 -9.719 -26.719 1 98.25 274 VAL B CA 1
ATOM 5014 C C . VAL B 1 274 ? 7.254 -9.531 -27.172 1 98.25 274 VAL B C 1
ATOM 5016 O O . VAL B 1 274 ? 7.621 -8.453 -27.641 1 98.25 274 VAL B O 1
ATOM 5019 N N . ALA B 1 275 ? 8.031 -10.555 -27.031 1 97.94 275 ALA B N 1
ATOM 5020 C CA . ALA B 1 275 ? 9.438 -10.484 -27.422 1 97.94 275 ALA B CA 1
ATOM 5021 C C . ALA B 1 275 ? 9.57 -10.352 -28.938 1 97.94 275 ALA B C 1
ATOM 5023 O O . ALA B 1 275 ? 9.117 -11.219 -29.688 1 97.94 275 ALA B O 1
ATOM 5024 N N . ALA B 1 276 ? 10.219 -9.258 -29.344 1 97.31 276 ALA B N 1
ATOM 5025 C CA . ALA B 1 276 ? 10.43 -9.047 -30.781 1 97.31 276 ALA B CA 1
ATOM 5026 C C . ALA B 1 276 ? 11.617 -9.859 -31.281 1 97.31 276 ALA B C 1
ATOM 5028 O O . ALA B 1 276 ? 11.656 -10.266 -32.438 1 97.31 276 ALA B O 1
ATOM 5029 N N . GLU B 1 277 ? 12.609 -10.031 -30.516 1 97.81 277 GLU B N 1
ATOM 5030 C CA . GLU B 1 277 ? 13.797 -10.859 -30.719 1 97.81 277 GLU B CA 1
ATOM 5031 C C . GLU B 1 277 ? 13.992 -11.836 -29.562 1 97.81 277 GLU B C 1
ATOM 5033 O O . GLU B 1 277 ? 13.242 -11.805 -28.578 1 97.81 277 GLU B O 1
ATOM 5038 N N . ARG B 1 278 ? 14.961 -12.734 -29.859 1 97.81 278 ARG B N 1
ATOM 5039 C CA . ARG B 1 278 ? 15.297 -13.633 -28.75 1 97.81 278 ARG B CA 1
ATOM 5040 C C . ARG B 1 278 ? 15.703 -12.844 -27.516 1 97.81 278 ARG B C 1
ATOM 5042 O O . ARG B 1 278 ? 16.516 -11.922 -27.594 1 97.81 278 ARG B O 1
ATOM 5049 N N . ALA B 1 279 ? 15.047 -13.156 -26.359 1 98.25 279 ALA B N 1
ATOM 5050 C CA . ALA B 1 279 ? 15.242 -12.359 -25.156 1 98.25 279 ALA B CA 1
ATOM 5051 C C . ALA B 1 279 ? 15.492 -13.25 -23.938 1 98.25 279 ALA B C 1
ATOM 5053 O O . ALA B 1 279 ? 15.023 -14.391 -23.891 1 98.25 279 ALA B O 1
ATOM 5054 N N . LEU B 1 280 ? 16.297 -12.727 -23.062 1 98.62 280 LEU B N 1
ATOM 5055 C CA . LEU B 1 280 ? 16.484 -13.359 -21.75 1 98.62 280 LEU B CA 1
ATOM 5056 C C . LEU B 1 280 ? 15.641 -12.664 -20.688 1 98.62 280 LEU B C 1
ATOM 5058 O O . LEU B 1 280 ? 15.812 -11.461 -20.438 1 98.62 280 LEU B O 1
ATOM 5062 N N . ILE B 1 281 ? 14.727 -13.43 -20.094 1 98.69 281 ILE B N 1
ATOM 5063 C CA . ILE B 1 281 ? 13.781 -12.859 -19.141 1 98.69 281 ILE B CA 1
ATOM 5064 C C . ILE B 1 281 ? 14.117 -13.336 -17.734 1 98.69 281 ILE B C 1
ATOM 5066 O O . ILE B 1 281 ? 14.305 -14.531 -17.5 1 98.69 281 ILE B O 1
ATOM 5070 N N . ALA B 1 282 ? 14.219 -12.406 -16.797 1 98.81 282 ALA B N 1
ATOM 5071 C CA . ALA B 1 282 ? 14.43 -12.711 -15.391 1 98.81 282 ALA B CA 1
ATOM 5072 C C . ALA B 1 282 ? 13.148 -12.531 -14.594 1 98.81 282 ALA B C 1
ATOM 5074 O O . ALA B 1 282 ? 12.508 -11.477 -14.656 1 98.81 282 ALA B O 1
ATOM 5075 N N . SER B 1 283 ? 12.742 -13.57 -13.883 1 98.62 283 SER B N 1
ATOM 5076 C CA . SER B 1 283 ? 11.648 -13.445 -12.93 1 98.62 283 SER B CA 1
ATOM 5077 C C . SER B 1 283 ? 12.164 -13.031 -11.555 1 98.62 283 SER B C 1
ATOM 5079 O O . SER B 1 283 ? 13.109 -13.617 -11.039 1 98.62 283 SER B O 1
ATOM 5081 N N . VAL B 1 284 ? 11.586 -12.008 -10.984 1 98.75 284 VAL B N 1
ATOM 5082 C CA . VAL B 1 284 ? 12 -11.438 -9.711 1 98.75 284 VAL B CA 1
ATOM 5083 C C . VAL B 1 284 ? 10.82 -11.422 -8.742 1 98.75 284 VAL B C 1
ATOM 5085 O O . VAL B 1 284 ? 9.727 -10.961 -9.086 1 98.75 284 VAL B O 1
ATOM 5088 N N . PRO B 1 285 ? 11.031 -11.953 -7.512 1 98.12 285 PRO B N 1
ATOM 5089 C CA . PRO B 1 285 ? 9.914 -12.109 -6.578 1 98.12 285 PRO B CA 1
ATOM 5090 C C . PRO B 1 285 ? 9.547 -10.797 -5.883 1 98.12 285 PRO B C 1
ATOM 5092 O O . PRO B 1 285 ? 9.844 -10.609 -4.703 1 98.12 285 PRO B O 1
ATOM 5095 N N . VAL B 1 286 ? 8.867 -9.961 -6.508 1 98.19 286 VAL B N 1
ATOM 5096 C CA . VAL B 1 286 ? 8.297 -8.703 -6.023 1 98.19 286 VAL B CA 1
ATOM 5097 C C . VAL B 1 286 ? 7.113 -8.305 -6.898 1 98.19 286 VAL B C 1
ATOM 5099 O O . VAL B 1 286 ? 7.121 -8.531 -8.109 1 98.19 286 VAL B O 1
ATOM 5102 N N . GLY B 1 287 ? 6.098 -7.746 -6.32 1 98.38 287 GLY B N 1
ATOM 5103 C CA . GLY B 1 287 ? 4.934 -7.309 -7.07 1 98.38 287 GLY B CA 1
ATOM 5104 C C . GLY B 1 287 ? 4.121 -6.25 -6.352 1 98.38 287 GLY B C 1
ATOM 5105 O O . GLY B 1 287 ? 4.602 -5.637 -5.395 1 98.38 287 GLY B O 1
ATOM 5106 N N . TYR B 1 288 ? 2.885 -6.07 -6.871 1 98.38 288 TYR B N 1
ATOM 5107 C CA . TYR B 1 288 ? 2.127 -4.938 -6.352 1 98.38 288 TYR B CA 1
ATOM 5108 C C . TYR B 1 288 ? 1.661 -5.199 -4.922 1 98.38 288 TYR B C 1
ATOM 5110 O O . TYR B 1 288 ? 1.377 -4.266 -4.172 1 98.38 288 TYR B O 1
ATOM 5118 N N . ALA B 1 289 ? 1.576 -6.422 -4.477 1 97.75 289 ALA B N 1
ATOM 5119 C CA . ALA B 1 289 ? 1.228 -6.691 -3.084 1 97.75 289 ALA B CA 1
ATOM 5120 C C . ALA B 1 289 ? 2.373 -6.316 -2.148 1 97.75 289 ALA B C 1
ATOM 5122 O O . ALA B 1 289 ? 2.184 -6.207 -0.935 1 97.75 289 ALA B O 1
ATOM 5123 N N . ASP B 1 290 ? 3.547 -6.125 -2.73 1 97.25 290 ASP B N 1
ATOM 5124 C CA . ASP B 1 290 ? 4.715 -5.707 -1.958 1 97.25 290 ASP B CA 1
ATOM 5125 C C . ASP B 1 290 ? 4.902 -4.191 -2.023 1 97.25 290 ASP B C 1
ATOM 5127 O O . ASP B 1 290 ? 5.766 -3.637 -1.342 1 97.25 290 ASP B O 1
ATOM 5131 N N . GLY B 1 291 ? 4.164 -3.58 -2.811 1 97.12 291 GLY B N 1
ATOM 5132 C CA . GLY B 1 291 ? 4.277 -2.135 -2.932 1 97.12 291 GLY B CA 1
ATOM 5133 C C . GLY B 1 291 ? 4.887 -1.692 -4.246 1 97.12 291 GLY B C 1
ATOM 5134 O O . GLY B 1 291 ? 5.043 -0.494 -4.492 1 97.12 291 GLY B O 1
ATOM 5135 N N . TYR B 1 292 ? 5.32 -2.617 -5.16 1 98.44 292 TYR B N 1
ATOM 5136 C CA . TYR B 1 292 ? 5.773 -2.283 -6.508 1 98.44 292 TYR B CA 1
ATOM 5137 C C . TYR B 1 292 ? 4.594 -2.111 -7.453 1 98.44 292 TYR B C 1
ATOM 5139 O O . TYR B 1 292 ? 4.059 -3.094 -7.973 1 98.44 292 TYR B O 1
ATOM 5147 N N . CYS B 1 293 ? 4.242 -0.93 -7.777 1 97.75 293 CYS B N 1
ATOM 5148 C CA . CYS B 1 293 ? 2.965 -0.552 -8.367 1 97.75 293 CYS B CA 1
ATOM 5149 C C . CYS B 1 293 ? 2.748 -1.264 -9.695 1 97.75 293 CYS B C 1
ATOM 5151 O O . CYS B 1 293 ? 3.668 -1.367 -10.508 1 97.75 293 CYS B O 1
ATOM 5153 N N . ARG B 1 294 ? 1.545 -1.649 -9.898 1 98.56 294 ARG B N 1
ATOM 5154 C CA . ARG B 1 294 ? 1.179 -2.305 -11.156 1 98.56 294 ARG B CA 1
ATOM 5155 C C . ARG B 1 294 ? 1.355 -1.36 -12.336 1 98.56 294 ARG B C 1
ATOM 5157 O O . ARG B 1 294 ? 1.61 -1.804 -13.461 1 98.56 294 ARG B O 1
ATOM 5164 N N . SER B 1 295 ? 1.241 -0.043 -12.094 1 98.56 295 SER B N 1
ATOM 5165 C CA . SER B 1 295 ? 1.345 0.963 -13.148 1 98.56 295 SER B CA 1
ATOM 5166 C C . SER B 1 295 ? 2.748 0.994 -13.742 1 98.56 295 SER B C 1
ATOM 5168 O O . SER B 1 295 ? 2.971 1.617 -14.781 1 98.56 295 SER B O 1
ATOM 5170 N N . LEU B 1 296 ? 3.686 0.274 -13.188 1 98.75 296 LEU B N 1
ATOM 5171 C CA . LEU B 1 296 ? 5.051 0.207 -13.703 1 98.75 296 LEU B CA 1
ATOM 5172 C C . LEU B 1 296 ? 5.164 -0.851 -14.797 1 98.75 296 LEU B C 1
ATOM 5174 O O . LEU B 1 296 ? 6.25 -1.073 -15.336 1 98.75 296 LEU B O 1
ATOM 5178 N N . THR B 1 297 ? 4.062 -1.491 -15.164 1 98.81 297 THR B N 1
ATOM 5179 C CA . THR B 1 297 ? 3.994 -2.471 -16.25 1 98.81 297 THR B CA 1
ATOM 5180 C C . THR B 1 297 ? 4.648 -1.926 -17.516 1 98.81 297 THR B C 1
ATOM 5182 O O . THR B 1 297 ? 4.289 -0.845 -17.984 1 98.81 297 THR B O 1
ATOM 5185 N N . ASN B 1 298 ? 5.617 -2.598 -18.031 1 98.62 298 ASN B N 1
ATOM 5186 C CA . ASN B 1 298 ? 6.367 -2.277 -19.234 1 98.62 298 ASN B CA 1
ATOM 5187 C C . ASN B 1 298 ? 7.078 -0.933 -19.125 1 98.62 298 ASN B C 1
ATOM 5189 O O . ASN B 1 298 ? 7.578 -0.398 -20.109 1 98.62 298 ASN B O 1
ATOM 5193 N N . LYS B 1 299 ? 7.113 -0.266 -17.906 1 98.12 299 LYS B N 1
ATOM 5194 C CA . LYS B 1 299 ? 7.695 1.06 -17.703 1 98.12 299 LYS B CA 1
ATOM 5195 C C . LYS B 1 299 ? 8.812 1.019 -16.656 1 98.12 299 LYS B C 1
ATOM 5197 O O . LYS B 1 299 ? 9.797 1.75 -16.766 1 98.12 299 LYS B O 1
ATOM 5202 N N . GLY B 1 300 ? 8.664 0.162 -15.695 1 98.5 300 GLY B N 1
ATOM 5203 C CA . GLY B 1 300 ? 9.602 0.101 -14.586 1 98.5 300 GLY B CA 1
ATOM 5204 C C . GLY B 1 300 ? 10.984 -0.383 -15 1 98.5 300 GLY B C 1
ATOM 5205 O O . GLY B 1 300 ? 11.133 -1.001 -16.062 1 98.5 300 GLY B O 1
ATOM 5206 N N . GLU B 1 301 ? 11.953 -0.04 -14.203 1 98.38 301 GLU B N 1
ATOM 5207 C CA . GLU B 1 301 ? 13.328 -0.484 -14.406 1 98.38 301 GLU B CA 1
ATOM 5208 C C . GLU B 1 301 ? 13.953 -0.984 -13.109 1 98.38 301 GLU B C 1
ATOM 5210 O O . GLU B 1 301 ? 13.469 -0.659 -12.023 1 98.38 301 GLU B O 1
ATOM 5215 N N . ALA B 1 302 ? 14.945 -1.75 -13.258 1 98.62 302 ALA B N 1
ATOM 5216 C CA . ALA B 1 302 ? 15.758 -2.242 -12.148 1 98.62 302 ALA B CA 1
ATOM 5217 C C . ALA B 1 302 ? 17.234 -2.258 -12.523 1 98.62 302 ALA B C 1
ATOM 5219 O O . ALA B 1 302 ? 17.594 -2.133 -13.695 1 98.62 302 ALA B O 1
ATOM 5220 N N . LEU B 1 303 ? 18.047 -2.289 -11.492 1 98.69 303 LEU B N 1
ATOM 5221 C CA . LEU B 1 303 ? 19.484 -2.389 -11.703 1 98.69 303 LEU B CA 1
ATOM 5222 C C . LEU B 1 303 ? 19.984 -3.787 -11.352 1 98.69 303 LEU B C 1
ATOM 5224 O O . LEU B 1 303 ? 19.734 -4.293 -10.258 1 98.69 303 LEU B O 1
ATOM 5228 N N . ILE B 1 304 ? 20.641 -4.438 -12.305 1 98.19 304 ILE B N 1
ATOM 5229 C CA . ILE B 1 304 ? 21.266 -5.746 -12.133 1 98.19 304 ILE B CA 1
ATOM 5230 C C . ILE B 1 304 ? 22.688 -5.711 -12.68 1 98.19 304 ILE B C 1
ATOM 5232 O O . ILE B 1 304 ? 22.891 -5.426 -13.867 1 98.19 304 ILE B O 1
ATOM 5236 N N . ARG B 1 305 ? 23.641 -5.977 -11.828 1 96.94 305 ARG B N 1
ATOM 5237 C CA . ARG B 1 305 ? 25.047 -5.973 -12.219 1 96.94 305 ARG B CA 1
ATOM 5238 C C . ARG B 1 305 ? 25.438 -4.637 -12.844 1 96.94 305 ARG B C 1
ATOM 5240 O O . ARG B 1 305 ? 26.156 -4.598 -13.844 1 96.94 305 ARG B O 1
ATOM 5247 N N . GLY B 1 306 ? 24.906 -3.637 -12.328 1 95.06 306 GLY B N 1
ATOM 5248 C CA . GLY B 1 306 ? 25.266 -2.287 -12.727 1 95.06 306 GLY B CA 1
ATOM 5249 C C . GLY B 1 306 ? 24.562 -1.834 -14 1 95.06 306 GLY B C 1
ATOM 5250 O O . GLY B 1 306 ? 24.828 -0.734 -14.492 1 95.06 306 GLY B O 1
ATOM 5251 N N . GLN B 1 307 ? 23.688 -2.635 -14.477 1 96.94 307 GLN B N 1
ATOM 5252 C CA . GLN B 1 307 ? 22.984 -2.305 -15.719 1 96.94 307 GLN B CA 1
ATOM 5253 C C . GLN B 1 307 ? 21.484 -2.195 -15.492 1 96.94 307 GLN B C 1
ATOM 5255 O O . GLN B 1 307 ? 20.922 -2.928 -14.672 1 96.94 307 GLN B O 1
ATOM 5260 N N . ARG B 1 308 ? 20.875 -1.341 -16.25 1 97.5 308 ARG B N 1
ATOM 5261 C CA . ARG B 1 308 ? 19.422 -1.177 -16.141 1 97.5 308 ARG B CA 1
ATOM 5262 C C . ARG B 1 308 ? 18.688 -2.223 -16.984 1 97.5 308 ARG B C 1
ATOM 5264 O O . ARG B 1 308 ? 19.125 -2.557 -18.078 1 97.5 308 ARG B O 1
ATOM 5271 N N . ALA B 1 309 ? 17.75 -2.793 -16.453 1 98.5 309 ALA B N 1
ATOM 5272 C CA . ALA B 1 309 ? 16.844 -3.729 -17.125 1 98.5 309 ALA B CA 1
ATOM 5273 C C . ALA B 1 309 ? 15.398 -3.279 -17 1 98.5 309 ALA B C 1
ATOM 5275 O O . ALA B 1 309 ? 14.977 -2.816 -15.93 1 98.5 309 ALA B O 1
ATOM 5276 N N . LYS B 1 310 ? 14.617 -3.42 -18.031 1 98.38 310 LYS B N 1
ATOM 5277 C CA . LYS B 1 310 ? 13.234 -2.939 -18.047 1 98.38 310 LYS B CA 1
ATOM 5278 C C . LYS B 1 310 ? 12.266 -4.047 -17.656 1 98.38 310 LYS B C 1
ATOM 5280 O O . LYS B 1 310 ? 12.477 -5.215 -17.984 1 98.38 310 LYS B O 1
ATOM 5285 N N . VAL B 1 311 ? 11.234 -3.666 -17 1 98.88 311 VAL B N 1
ATOM 5286 C CA . VAL B 1 311 ? 10.133 -4.586 -16.734 1 98.88 311 VAL B CA 1
ATOM 5287 C C . VAL B 1 311 ? 9.5 -5.023 -18.047 1 98.88 311 VAL B C 1
ATOM 5289 O O . VAL B 1 311 ? 9.148 -4.188 -18.891 1 98.88 311 VAL B O 1
ATOM 5292 N N . ALA B 1 312 ? 9.438 -6.316 -18.203 1 98.62 312 ALA B N 1
ATOM 5293 C CA . ALA B 1 312 ? 8.828 -6.926 -19.391 1 98.62 312 ALA B CA 1
ATOM 5294 C C . ALA B 1 312 ? 7.492 -7.574 -19.031 1 98.62 312 ALA B C 1
ATOM 5296 O O . ALA B 1 312 ? 7.457 -8.695 -18.516 1 98.62 312 ALA B O 1
ATOM 5297 N N . GLY B 1 313 ? 6.402 -6.871 -19.469 1 98.62 313 GLY B N 1
ATOM 5298 C CA . GLY B 1 313 ? 5.086 -7.426 -19.203 1 98.62 313 GLY B CA 1
ATOM 5299 C C . GLY B 1 313 ? 4.438 -6.859 -17.953 1 98.62 313 GLY B C 1
ATOM 5300 O O . GLY B 1 313 ? 4.961 -5.918 -17.344 1 98.62 313 GLY B O 1
ATOM 5301 N N . THR B 1 314 ? 3.312 -7.402 -17.578 1 98.75 314 THR B N 1
ATOM 5302 C CA . THR B 1 314 ? 2.461 -6.91 -16.5 1 98.75 314 THR B CA 1
ATOM 5303 C C . THR B 1 314 ? 3.096 -7.188 -15.141 1 98.75 314 THR B C 1
ATOM 5305 O O . THR B 1 314 ? 3.588 -8.289 -14.891 1 98.75 314 THR B O 1
ATOM 5308 N N . VAL B 1 315 ? 3.15 -6.156 -14.312 1 98.81 315 VAL B N 1
ATOM 5309 C CA . VAL B 1 315 ? 3.506 -6.359 -12.914 1 98.81 315 VAL B CA 1
ATOM 5310 C C . VAL B 1 315 ? 2.443 -7.219 -12.227 1 98.81 315 VAL B C 1
ATOM 5312 O O . VAL B 1 315 ? 1.262 -6.867 -12.219 1 98.81 315 VAL B O 1
ATOM 5315 N N . CYS B 1 316 ? 2.857 -8.344 -11.664 1 98.62 316 CYS B N 1
ATOM 5316 C CA . CYS B 1 316 ? 1.94 -9.266 -11.008 1 98.62 316 CYS B CA 1
ATOM 5317 C C . CYS B 1 316 ? 1.865 -8.984 -9.508 1 98.62 316 CYS B C 1
ATOM 5319 O O . CYS B 1 316 ? 2.463 -8.016 -9.023 1 98.62 316 CYS B O 1
ATOM 5321 N N . MET B 1 317 ? 1.065 -9.805 -8.789 1 98.38 317 MET B N 1
ATOM 5322 C CA . MET B 1 317 ? 0.869 -9.625 -7.352 1 98.38 317 MET B CA 1
ATOM 5323 C C . MET B 1 317 ? 2.172 -9.852 -6.59 1 98.38 317 MET B C 1
ATOM 5325 O O . MET B 1 317 ? 2.506 -9.086 -5.684 1 98.38 317 MET B O 1
ATOM 5329 N N . ASP B 1 318 ? 2.953 -10.859 -7.148 1 98.19 318 ASP B N 1
ATOM 5330 C CA . ASP B 1 318 ? 4.121 -11.258 -6.371 1 98.19 318 ASP B CA 1
ATOM 5331 C C . ASP B 1 318 ? 5.367 -11.328 -7.25 1 98.19 318 ASP B C 1
ATOM 5333 O O . ASP B 1 318 ? 6.43 -11.758 -6.797 1 98.19 318 ASP B O 1
ATOM 5337 N N . TRP B 1 319 ? 5.215 -10.938 -8.531 1 98.62 319 TRP B N 1
ATOM 5338 C CA . TRP B 1 319 ? 6.324 -11.148 -9.461 1 98.62 319 TRP B CA 1
ATOM 5339 C C . TRP B 1 319 ? 6.418 -9.992 -10.453 1 98.62 319 TRP B C 1
ATOM 5341 O O . TRP B 1 319 ? 5.398 -9.438 -10.875 1 98.62 319 TRP B O 1
ATOM 5351 N N . ILE B 1 320 ? 7.633 -9.75 -10.836 1 98.81 320 ILE B N 1
ATOM 5352 C CA . ILE B 1 320 ? 7.871 -8.992 -12.062 1 98.81 320 ILE B CA 1
ATOM 5353 C C . ILE B 1 320 ? 8.836 -9.766 -12.961 1 98.81 320 ILE B C 1
ATOM 5355 O O . ILE B 1 320 ? 9.539 -10.664 -12.5 1 98.81 320 ILE B O 1
ATOM 5359 N N . MET B 1 321 ? 8.742 -9.484 -14.203 1 98.88 321 MET B N 1
ATOM 5360 C CA . MET B 1 321 ? 9.703 -9.992 -15.18 1 98.88 321 MET B CA 1
ATOM 5361 C C . MET B 1 321 ? 10.547 -8.859 -15.758 1 98.88 321 MET B C 1
ATOM 5363 O O . MET B 1 321 ? 10.023 -7.781 -16.047 1 98.88 321 MET B O 1
ATOM 5367 N N . LEU B 1 322 ? 11.805 -9.102 -15.867 1 98.88 322 LEU B N 1
ATOM 5368 C CA . LEU B 1 322 ? 12.734 -8.133 -16.438 1 98.88 322 LEU B CA 1
ATOM 5369 C C . LEU B 1 322 ? 13.375 -8.672 -17.703 1 98.88 322 LEU B C 1
ATOM 5371 O O . LEU B 1 322 ? 13.742 -9.844 -17.766 1 98.88 322 LEU B O 1
ATOM 5375 N N . ASP B 1 323 ? 13.43 -7.852 -18.719 1 98.81 323 ASP B N 1
ATOM 5376 C CA . ASP B 1 323 ? 14.266 -8.172 -19.875 1 98.81 323 ASP B CA 1
ATOM 5377 C C . ASP B 1 323 ? 15.742 -7.914 -19.578 1 98.81 323 ASP B C 1
ATOM 5379 O O . ASP B 1 323 ? 16.172 -6.762 -19.547 1 98.81 323 ASP B O 1
ATOM 5383 N N . VAL B 1 324 ? 16.5 -8.969 -19.453 1 98.69 324 VAL B N 1
ATOM 5384 C CA . VAL B 1 324 ? 17.891 -8.836 -19.062 1 98.69 324 VAL B CA 1
ATOM 5385 C C . VAL B 1 324 ? 18.797 -9.305 -20.188 1 98.69 324 VAL B C 1
ATOM 5387 O O . VAL B 1 324 ? 19.922 -9.758 -19.953 1 98.69 324 VAL B O 1
ATOM 5390 N N . THR B 1 325 ? 18.328 -9.289 -21.344 1 98.56 325 THR B N 1
ATOM 5391 C CA . THR B 1 325 ? 19.031 -9.773 -22.516 1 98.56 325 THR B CA 1
ATOM 5392 C C . THR B 1 325 ? 20.438 -9.164 -22.609 1 98.56 325 THR B C 1
ATOM 5394 O O . THR B 1 325 ? 21.391 -9.836 -22.984 1 98.56 325 THR B O 1
ATOM 5397 N N . ASN B 1 326 ? 20.578 -7.945 -22.234 1 97.25 326 ASN B N 1
ATOM 5398 C CA . ASN B 1 326 ? 21.828 -7.227 -22.422 1 97.25 326 ASN B CA 1
ATOM 5399 C C . ASN B 1 326 ? 22.656 -7.184 -21.141 1 97.25 326 ASN B C 1
ATOM 5401 O O . ASN B 1 326 ? 23.688 -6.516 -21.078 1 97.25 326 ASN B O 1
ATOM 5405 N N . VAL B 1 327 ? 22.219 -7.797 -20.156 1 97.81 327 VAL B N 1
ATOM 5406 C CA . VAL B 1 327 ? 22.953 -7.836 -18.906 1 97.81 327 VAL B CA 1
ATOM 5407 C C . VAL B 1 327 ? 23.938 -9.016 -18.922 1 97.81 327 VAL B C 1
ATOM 5409 O O . VAL B 1 327 ? 23.547 -10.141 -18.594 1 97.81 327 VAL B O 1
ATOM 5412 N N . LYS B 1 328 ? 25.188 -8.758 -19.094 1 96.69 328 LYS B N 1
ATOM 5413 C CA . LYS B 1 328 ? 26.203 -9.805 -19.234 1 96.69 328 LYS B CA 1
ATOM 5414 C C . LYS B 1 328 ? 26.422 -10.539 -17.922 1 96.69 328 LYS B C 1
ATOM 5416 O O . LYS B 1 328 ? 26.562 -9.922 -16.875 1 96.69 328 LYS B O 1
ATOM 5421 N N . GLY B 1 329 ? 26.328 -11.797 -18.016 1 97.38 329 GLY B N 1
ATOM 5422 C CA . GLY B 1 329 ? 26.719 -12.625 -16.875 1 97.38 329 GLY B CA 1
ATOM 5423 C C . GLY B 1 329 ? 25.594 -12.789 -15.867 1 97.38 329 GLY B C 1
ATOM 5424 O O . GLY B 1 329 ? 25.812 -13.344 -14.789 1 97.38 329 GLY B O 1
ATOM 5425 N N . VAL B 1 330 ? 24.453 -12.328 -16.172 1 98.38 330 VAL B N 1
ATOM 5426 C CA . VAL B 1 330 ? 23.328 -12.422 -15.242 1 98.38 330 VAL B CA 1
ATOM 5427 C C . VAL B 1 330 ? 23.078 -13.891 -14.883 1 98.38 330 VAL B C 1
ATOM 5429 O O . VAL B 1 330 ? 23.172 -14.766 -15.742 1 98.38 330 VAL B O 1
ATOM 5432 N N . ALA B 1 331 ? 22.828 -14.109 -13.594 1 97.88 331 ALA B N 1
ATOM 5433 C CA . ALA B 1 331 ? 22.594 -15.461 -13.094 1 97.88 331 ALA B CA 1
ATOM 5434 C C . ALA B 1 331 ? 21.5 -15.469 -12.031 1 97.88 331 ALA B C 1
ATOM 5436 O O . ALA B 1 331 ? 21.188 -14.43 -11.438 1 97.88 331 ALA B O 1
ATOM 5437 N N . VAL B 1 332 ? 20.906 -16.625 -11.867 1 97 332 VAL B N 1
ATOM 5438 C CA . VAL B 1 332 ? 19.984 -16.812 -10.766 1 97 332 VAL B CA 1
ATOM 5439 C C . VAL B 1 332 ? 20.672 -16.5 -9.438 1 97 332 VAL B C 1
ATOM 5441 O O . VAL B 1 332 ? 21.812 -16.922 -9.211 1 97 332 VAL B O 1
ATOM 5444 N N . GLY B 1 333 ? 20.031 -15.688 -8.633 1 96.38 333 GLY B N 1
ATOM 5445 C CA . GLY B 1 333 ? 20.609 -15.312 -7.355 1 96.38 333 GLY B CA 1
ATOM 5446 C C . GLY B 1 333 ? 21.219 -13.914 -7.359 1 96.38 333 GLY B C 1
ATOM 5447 O O . GLY B 1 333 ? 21.469 -13.344 -6.301 1 96.38 333 GLY B O 1
ATOM 5448 N N . ASP B 1 334 ? 21.375 -13.367 -8.555 1 97.69 334 ASP B N 1
ATOM 5449 C CA . ASP B 1 334 ? 21.922 -12.016 -8.633 1 97.69 334 ASP B CA 1
ATOM 5450 C C . ASP B 1 334 ? 21 -11.008 -7.93 1 97.69 334 ASP B C 1
ATOM 5452 O O . ASP B 1 334 ? 19.781 -11.125 -7.996 1 97.69 334 ASP B O 1
ATOM 5456 N N . ASP B 1 335 ? 21.656 -10.008 -7.352 1 97.62 335 ASP B N 1
ATOM 5457 C CA . ASP B 1 335 ? 20.922 -8.922 -6.719 1 97.62 335 ASP B CA 1
ATOM 5458 C C . ASP B 1 335 ? 20.219 -8.047 -7.762 1 97.62 335 ASP B C 1
ATOM 5460 O O . ASP B 1 335 ? 20.781 -7.777 -8.828 1 97.62 335 ASP B O 1
ATOM 5464 N N . VAL B 1 336 ? 19.062 -7.68 -7.43 1 98.62 336 VAL B N 1
ATOM 5465 C CA . VAL B 1 336 ? 18.281 -6.758 -8.242 1 98.62 336 VAL B CA 1
ATOM 5466 C C . VAL B 1 336 ? 17.891 -5.543 -7.402 1 98.62 336 VAL B C 1
ATOM 5468 O O . VAL B 1 336 ? 17.203 -5.676 -6.387 1 98.62 336 VAL B O 1
ATOM 5471 N N . THR B 1 337 ? 18.297 -4.363 -7.75 1 98.75 337 THR B N 1
ATOM 5472 C CA . THR B 1 337 ? 17.875 -3.139 -7.078 1 98.75 337 THR B CA 1
ATOM 5473 C C . THR B 1 337 ? 16.672 -2.52 -7.781 1 98.75 337 THR B C 1
ATOM 5475 O O . THR B 1 337 ? 16.75 -2.18 -8.961 1 98.75 337 THR B O 1
ATOM 5478 N N . LEU B 1 338 ? 15.648 -2.365 -7.039 1 98.69 338 LEU B N 1
ATOM 5479 C CA . LEU B 1 338 ? 14.398 -1.865 -7.609 1 98.69 338 LEU B CA 1
ATOM 5480 C C . LEU B 1 338 ? 14.203 -0.391 -7.27 1 98.69 338 LEU B C 1
ATOM 5482 O O . LEU B 1 338 ? 13.477 0.318 -7.973 1 98.69 338 LEU B O 1
ATOM 5486 N N . LEU B 1 339 ? 14.703 0.071 -6.18 1 98.75 339 LEU B N 1
ATOM 5487 C CA . LEU B 1 339 ? 14.648 1.436 -5.668 1 98.75 339 LEU B CA 1
ATOM 5488 C C . LEU B 1 339 ? 15.906 1.76 -4.859 1 98.75 339 LEU B C 1
ATOM 5490 O O . LEU B 1 339 ? 16.359 0.949 -4.047 1 98.75 339 LEU B O 1
ATOM 5494 N N . GLY B 1 340 ? 16.406 2.947 -5.09 1 98.25 340 GLY B N 1
ATOM 5495 C CA . GLY B 1 340 ? 17.609 3.348 -4.359 1 98.25 340 GLY B CA 1
ATOM 5496 C C . GLY B 1 340 ? 18.891 3.076 -5.121 1 98.25 340 GLY B C 1
ATOM 5497 O O . GLY B 1 340 ? 18.859 2.732 -6.305 1 98.25 340 GLY B O 1
ATOM 5498 N N . PRO B 1 341 ? 20 3.311 -4.484 1 96.44 341 PRO B N 1
ATOM 5499 C CA . PRO B 1 341 ? 21.312 3.143 -5.133 1 96.44 341 PRO B CA 1
ATOM 5500 C C . PRO B 1 341 ? 21.734 1.68 -5.219 1 96.44 341 PRO B C 1
ATOM 5502 O O . PRO B 1 341 ? 21.453 0.894 -4.312 1 96.44 341 PRO B O 1
ATOM 5505 N N . ASP B 1 342 ? 22.312 1.356 -6.305 1 94.69 342 ASP B N 1
ATOM 5506 C CA . ASP B 1 342 ? 22.969 0.059 -6.434 1 94.69 342 ASP B CA 1
ATOM 5507 C C . ASP B 1 342 ? 24.438 0.143 -6.02 1 94.69 342 ASP B C 1
ATOM 5509 O O . ASP B 1 342 ? 25.047 1.215 -6.082 1 94.69 342 ASP B O 1
ATOM 5513 N N . PRO B 1 343 ? 25.031 -0.923 -5.629 1 89.12 343 PRO B N 1
ATOM 5514 C CA . PRO B 1 343 ? 26.422 -0.898 -5.18 1 89.12 343 PRO B CA 1
ATOM 5515 C C . PRO B 1 343 ? 27.391 -0.487 -6.285 1 89.12 343 PRO B C 1
ATOM 5517 O O . PRO B 1 343 ? 28.531 -0.121 -6.004 1 89.12 343 PRO B O 1
ATOM 5520 N N . MET B 1 344 ? 26.984 -0.517 -7.449 1 91.31 344 MET B N 1
ATOM 5521 C CA . MET B 1 344 ? 27.875 -0.231 -8.562 1 91.31 344 MET B CA 1
ATOM 5522 C C . MET B 1 344 ? 27.797 1.235 -8.969 1 91.31 344 MET B C 1
ATOM 5524 O O . MET B 1 344 ? 28.531 1.683 -9.852 1 91.31 344 MET B O 1
ATOM 5528 N N . GLY B 1 345 ? 26.922 1.997 -8.352 1 89.25 345 GLY B N 1
ATOM 5529 C CA . GLY B 1 345 ? 27.016 3.443 -8.477 1 89.25 345 GLY B CA 1
ATOM 5530 C C . GLY B 1 345 ? 25.781 4.059 -9.109 1 89.25 345 GLY B C 1
ATOM 5531 O O . GLY B 1 345 ? 25.562 5.273 -9.023 1 89.25 345 GLY B O 1
ATOM 5532 N N . ASP B 1 346 ? 24.938 3.297 -9.805 1 96.19 346 ASP B N 1
ATOM 5533 C CA . ASP B 1 346 ? 23.688 3.83 -10.352 1 96.19 346 ASP B CA 1
ATOM 5534 C C . ASP B 1 346 ? 22.578 3.822 -9.305 1 96.19 346 ASP B C 1
ATOM 5536 O O . ASP B 1 346 ? 22.766 3.32 -8.195 1 96.19 346 ASP B O 1
ATOM 5540 N N . CYS B 1 347 ? 21.484 4.527 -9.641 1 97.31 347 CYS B N 1
ATOM 5541 C CA . CYS B 1 347 ? 20.406 4.672 -8.672 1 97.31 347 CYS B CA 1
ATOM 5542 C C . CYS B 1 347 ? 19.047 4.773 -9.367 1 97.31 347 CYS B C 1
ATOM 5544 O O . CYS B 1 347 ? 18.906 5.488 -10.359 1 97.31 347 CYS B O 1
ATOM 5546 N N . ILE B 1 348 ? 18.141 3.98 -8.945 1 98.25 348 ILE B N 1
ATOM 5547 C CA . ILE B 1 348 ? 16.734 4.23 -9.258 1 98.25 348 ILE B CA 1
ATOM 5548 C C . ILE B 1 348 ? 16.094 5.078 -8.156 1 98.25 348 ILE B C 1
ATOM 5550 O O . ILE B 1 348 ? 15.75 4.566 -7.09 1 98.25 348 ILE B O 1
ATOM 5554 N N . SER B 1 349 ? 15.875 6.34 -8.398 1 97.5 349 SER B N 1
ATOM 5555 C CA . SER B 1 349 ? 15.367 7.242 -7.371 1 97.5 349 SER B CA 1
ATOM 5556 C C . SER B 1 349 ? 13.859 7.086 -7.191 1 97.5 349 SER B C 1
ATOM 5558 O O . SER B 1 349 ? 13.172 6.562 -8.07 1 97.5 349 SER B O 1
ATOM 5560 N N . ALA B 1 350 ? 13.398 7.523 -6.047 1 98.12 350 ALA B N 1
ATOM 5561 C CA . ALA B 1 350 ? 11.961 7.539 -5.812 1 98.12 350 ALA B CA 1
ATOM 5562 C C . ALA B 1 350 ? 11.25 8.453 -6.809 1 98.12 350 ALA B C 1
ATOM 5564 O O . ALA B 1 350 ? 10.125 8.172 -7.227 1 98.12 350 ALA B O 1
ATOM 5565 N N . GLU B 1 351 ? 11.898 9.555 -7.203 1 97.81 351 GLU B N 1
ATOM 5566 C CA . GLU B 1 351 ? 11.352 10.492 -8.18 1 97.81 351 GLU B CA 1
ATOM 5567 C C . GLU B 1 351 ? 11.148 9.82 -9.531 1 97.81 351 GLU B C 1
ATOM 5569 O O . GLU B 1 351 ? 10.078 9.938 -10.141 1 97.81 351 GLU B O 1
ATOM 5574 N N . GLU B 1 352 ? 12.164 9.117 -9.953 1 97.19 352 GLU B N 1
ATOM 5575 C CA . GLU B 1 352 ? 12.102 8.438 -11.242 1 97.19 352 GLU B CA 1
ATOM 5576 C C . GLU B 1 352 ? 11 7.379 -11.25 1 97.19 352 GLU B C 1
ATOM 5578 O O . GLU B 1 352 ? 10.219 7.301 -12.203 1 97.19 352 GLU B O 1
ATOM 5583 N N . MET B 1 353 ? 10.969 6.57 -10.25 1 98.38 353 MET B N 1
ATOM 5584 C CA . MET B 1 353 ? 9.945 5.535 -10.148 1 98.38 353 MET B CA 1
ATOM 5585 C C . MET B 1 353 ? 8.555 6.156 -10.109 1 98.38 353 MET B C 1
ATOM 5587 O O . MET B 1 353 ? 7.633 5.672 -10.766 1 98.38 353 MET B O 1
ATOM 5591 N N . ALA B 1 354 ? 8.391 7.203 -9.328 1 98.5 354 ALA B N 1
ATOM 5592 C CA . ALA B 1 354 ? 7.102 7.879 -9.188 1 98.5 354 ALA B CA 1
ATOM 5593 C C . ALA B 1 354 ? 6.629 8.438 -10.523 1 98.5 354 ALA B C 1
ATOM 5595 O O . ALA B 1 354 ? 5.453 8.312 -10.875 1 98.5 354 ALA B O 1
ATOM 5596 N N . GLU B 1 355 ? 7.531 9.055 -11.203 1 97.88 355 GLU B N 1
ATOM 5597 C CA . GLU B 1 355 ? 7.199 9.609 -12.516 1 97.88 355 GLU B CA 1
ATOM 5598 C C . GLU B 1 355 ? 6.68 8.523 -13.453 1 97.88 355 GLU B C 1
ATOM 5600 O O . GLU B 1 355 ? 5.641 8.695 -14.094 1 97.88 355 GLU B O 1
ATOM 5605 N N . LYS B 1 356 ? 7.355 7.41 -13.523 1 98.12 356 LYS B N 1
ATOM 5606 C CA . LYS B 1 356 ? 6.957 6.297 -14.383 1 98.12 356 LYS B CA 1
ATOM 5607 C C . LYS B 1 356 ? 5.625 5.707 -13.93 1 98.12 356 LYS B C 1
ATOM 5609 O O . LYS B 1 356 ? 4.836 5.246 -14.758 1 98.12 356 LYS B O 1
ATOM 5614 N N . ALA B 1 357 ? 5.379 5.762 -12.641 1 98.06 357 ALA B N 1
ATOM 5615 C CA . ALA B 1 357 ? 4.172 5.164 -12.078 1 98.06 357 ALA B CA 1
ATOM 5616 C C . ALA B 1 357 ? 3.002 6.141 -12.125 1 98.06 357 ALA B C 1
ATOM 5618 O O . ALA B 1 357 ? 1.856 5.758 -11.875 1 98.06 357 ALA B O 1
ATOM 5619 N N . GLY B 1 358 ? 3.229 7.414 -12.352 1 97.44 358 GLY B N 1
ATOM 5620 C CA . GLY B 1 358 ? 2.184 8.43 -12.367 1 97.44 358 GLY B CA 1
ATOM 5621 C C . GLY B 1 358 ? 1.771 8.875 -10.977 1 97.44 358 GLY B C 1
ATOM 5622 O O . GLY B 1 358 ? 0.588 9.117 -10.719 1 97.44 358 GLY B O 1
ATOM 5623 N N . THR B 1 359 ? 2.699 8.953 -10.078 1 97.94 359 THR B N 1
ATOM 5624 C CA . THR B 1 359 ? 2.441 9.367 -8.703 1 97.94 359 THR B CA 1
ATOM 5625 C C . THR B 1 359 ? 3.602 10.195 -8.164 1 97.94 359 THR B C 1
ATOM 5627 O O . THR B 1 359 ? 4.281 10.891 -8.914 1 97.94 359 THR B O 1
ATOM 5630 N N . ILE B 1 360 ? 3.777 10.203 -6.801 1 98.19 360 ILE B N 1
ATOM 5631 C CA . ILE B 1 360 ? 4.816 11.016 -6.172 1 98.19 360 ILE B CA 1
ATOM 5632 C C . ILE B 1 360 ? 5.703 10.133 -5.297 1 98.19 360 ILE B C 1
ATOM 5634 O O . ILE B 1 360 ? 5.305 9.023 -4.918 1 98.19 360 ILE B O 1
ATOM 5638 N N . PRO B 1 361 ? 6.895 10.609 -4.973 1 98.38 361 PRO B N 1
ATOM 5639 C CA . PRO B 1 361 ? 7.816 9.82 -4.152 1 98.38 361 PRO B CA 1
ATOM 5640 C C . PRO B 1 361 ? 7.211 9.414 -2.807 1 98.38 361 PRO B C 1
ATOM 5642 O O . PRO B 1 361 ? 7.453 8.312 -2.322 1 98.38 361 PRO B O 1
ATOM 5645 N N . TYR B 1 362 ? 6.402 10.312 -2.248 1 98.38 362 TYR B N 1
ATOM 5646 C CA . TYR B 1 362 ? 5.773 10.016 -0.965 1 98.38 362 TYR B CA 1
ATOM 5647 C C . TYR B 1 362 ? 5.016 8.695 -1.018 1 98.38 362 TYR B C 1
ATOM 5649 O O . TYR B 1 362 ? 5.203 7.832 -0.155 1 98.38 362 TYR B O 1
ATOM 5657 N N . GLU B 1 363 ? 4.191 8.539 -2.047 1 98.44 363 GLU B N 1
ATOM 5658 C CA . GLU B 1 363 ? 3.355 7.348 -2.152 1 98.44 363 GLU B CA 1
ATOM 5659 C C . GLU B 1 363 ? 4.195 6.105 -2.43 1 98.44 363 GLU B C 1
ATOM 5661 O O . GLU B 1 363 ? 3.904 5.023 -1.914 1 98.44 363 GLU B O 1
ATOM 5666 N N . VAL B 1 364 ? 5.262 6.266 -3.26 1 98.44 364 VAL B N 1
ATOM 5667 C CA . VAL B 1 364 ? 6.168 5.16 -3.555 1 98.44 364 VAL B CA 1
ATOM 5668 C C . VAL B 1 364 ? 6.781 4.633 -2.258 1 98.44 364 VAL B C 1
ATOM 5670 O O . VAL B 1 364 ? 6.762 3.43 -1.997 1 98.44 364 VAL B O 1
ATOM 5673 N N . LEU B 1 365 ? 7.219 5.516 -1.414 1 98.38 365 LEU B N 1
ATOM 5674 C CA . LEU B 1 365 ? 7.938 5.145 -0.199 1 98.38 365 LEU B CA 1
ATOM 5675 C C . LEU B 1 365 ? 6.984 4.57 0.843 1 98.38 365 LEU B C 1
ATOM 5677 O O . LEU B 1 365 ? 7.266 3.531 1.443 1 98.38 365 LEU B O 1
ATOM 5681 N N . CYS B 1 366 ? 5.84 5.156 0.961 1 96.94 366 CYS B N 1
ATOM 5682 C CA . CYS B 1 366 ? 4.855 4.715 1.941 1 96.94 366 CYS B CA 1
ATOM 5683 C C . CYS B 1 366 ? 4.199 3.408 1.506 1 96.94 366 CYS B C 1
ATOM 5685 O O . CYS B 1 366 ? 3.65 2.678 2.334 1 96.94 366 CYS B O 1
ATOM 5687 N N . GLY B 1 367 ? 4.309 3.119 0.237 1 96.88 367 GLY B N 1
ATOM 5688 C CA . GLY B 1 367 ? 3.527 2.037 -0.339 1 96.88 367 GLY B CA 1
ATOM 5689 C C . GLY B 1 367 ? 4.188 0.678 -0.189 1 96.88 367 GLY B C 1
ATOM 5690 O O . GLY B 1 367 ? 3.547 -0.354 -0.4 1 96.88 367 GLY B O 1
ATOM 5691 N N . ILE B 1 368 ? 5.449 0.638 0.221 1 97.25 368 ILE B N 1
ATOM 5692 C CA . ILE B 1 368 ? 6.133 -0.642 0.384 1 97.25 368 ILE B CA 1
ATOM 5693 C C . ILE B 1 368 ? 5.57 -1.376 1.6 1 97.25 368 ILE B C 1
ATOM 5695 O O . ILE B 1 368 ? 5.613 -0.86 2.719 1 97.25 368 ILE B O 1
ATOM 5699 N N . ALA B 1 369 ? 5.051 -2.52 1.326 1 94.88 369 ALA B N 1
ATOM 5700 C CA . ALA B 1 369 ? 4.301 -3.264 2.336 1 94.88 369 ALA B CA 1
ATOM 5701 C C . ALA B 1 369 ? 5.199 -3.67 3.498 1 94.88 369 ALA B C 1
ATOM 5703 O O . ALA B 1 369 ? 6.133 -4.457 3.322 1 94.88 369 ALA B O 1
ATOM 5704 N N . THR B 1 370 ? 4.859 -3.262 4.664 1 90 370 THR B N 1
ATOM 5705 C CA . THR B 1 370 ? 5.711 -3.459 5.832 1 90 370 THR B CA 1
ATOM 5706 C C . THR B 1 370 ? 5.566 -4.879 6.371 1 90 370 THR B C 1
ATOM 5708 O O . THR B 1 370 ? 6.465 -5.387 7.047 1 90 370 THR B O 1
ATOM 5711 N N . ARG B 1 371 ? 4.496 -5.543 6.07 1 88.69 371 ARG B N 1
ATOM 5712 C CA . ARG B 1 371 ? 4.281 -6.887 6.594 1 88.69 371 ARG B CA 1
ATOM 5713 C C . ARG B 1 371 ? 4.891 -7.938 5.672 1 88.69 371 ARG B C 1
ATOM 5715 O O . ARG B 1 371 ? 5.172 -9.062 6.102 1 88.69 371 ARG B O 1
ATOM 5722 N N . ARG B 1 372 ? 5.125 -7.562 4.457 1 93.5 372 ARG B N 1
ATOM 5723 C CA . ARG B 1 372 ? 5.57 -8.539 3.469 1 93.5 372 ARG B CA 1
ATOM 5724 C C . ARG B 1 372 ? 7.047 -8.359 3.141 1 93.5 372 ARG B C 1
ATOM 5726 O O . ARG B 1 372 ? 7.727 -9.312 2.76 1 93.5 372 ARG B O 1
ATOM 5733 N N . VAL B 1 373 ? 7.52 -7.109 3.273 1 96.12 373 VAL B N 1
ATOM 5734 C CA . VAL B 1 373 ? 8.898 -6.785 2.926 1 96.12 373 VAL B CA 1
ATOM 5735 C C . VAL B 1 373 ? 9.664 -6.355 4.176 1 96.12 373 VAL B C 1
ATOM 5737 O O . VAL B 1 373 ? 9.406 -5.277 4.727 1 96.12 373 VAL B O 1
ATOM 5740 N N . ARG B 1 374 ? 10.594 -7.105 4.574 1 94.75 374 ARG B N 1
ATOM 5741 C CA . ARG B 1 374 ? 11.344 -6.852 5.801 1 94.75 374 ARG B CA 1
ATOM 5742 C C . ARG B 1 374 ? 12.266 -5.648 5.637 1 94.75 374 ARG B C 1
ATOM 5744 O O . ARG B 1 374 ? 12.852 -5.453 4.57 1 94.75 374 ARG B O 1
ATOM 5751 N N . ARG B 1 375 ? 12.391 -4.867 6.711 1 96.38 375 ARG B N 1
ATOM 5752 C CA . ARG B 1 375 ? 13.336 -3.754 6.762 1 96.38 375 ARG B CA 1
ATOM 5753 C C . ARG B 1 375 ? 14.609 -4.148 7.496 1 96.38 375 ARG B C 1
ATOM 5755 O O . ARG B 1 375 ? 14.555 -4.793 8.547 1 96.38 375 ARG B O 1
ATOM 5762 N N . VAL B 1 376 ? 15.688 -3.881 6.914 1 96.69 376 VAL B N 1
ATOM 5763 C CA . VAL B 1 376 ? 17 -4.066 7.52 1 96.69 376 VAL B CA 1
ATOM 5764 C C . VAL B 1 376 ? 17.703 -2.713 7.664 1 96.69 376 VAL B C 1
ATOM 5766 O O . VAL B 1 376 ? 17.75 -1.929 6.715 1 96.69 376 VAL B O 1
ATOM 5769 N N . TYR B 1 377 ? 18.219 -2.377 8.82 1 97.25 377 TYR B N 1
ATOM 5770 C CA . TYR B 1 377 ? 18.812 -1.075 9.094 1 97.25 377 TYR B CA 1
ATOM 5771 C C . TYR B 1 377 ? 20.344 -1.152 9.062 1 97.25 377 TYR B C 1
ATOM 5773 O O . TYR B 1 377 ? 20.938 -2.014 9.711 1 97.25 377 TYR B O 1
ATOM 5781 N N . LEU B 1 378 ? 20.812 -0.338 8.297 1 95.44 378 LEU B N 1
ATOM 5782 C CA . LEU B 1 378 ? 22.266 -0.268 8.133 1 95.44 378 LEU B CA 1
ATOM 5783 C C . LEU B 1 378 ? 22.812 0.993 8.781 1 95.44 378 LEU B C 1
ATOM 5785 O O . LEU B 1 378 ? 22.172 2.047 8.758 1 95.44 378 LEU B O 1
ATOM 5789 N N . GLY B 1 379 ? 24.156 0.88 9.438 1 84.25 379 GLY B N 1
ATOM 5790 C CA . GLY B 1 379 ? 24.891 2.047 9.891 1 84.25 379 GLY B CA 1
ATOM 5791 C C . GLY B 1 379 ? 24.625 2.391 11.344 1 84.25 379 GLY B C 1
ATOM 5792 O O . GLY B 1 379 ? 23.703 1.856 11.953 1 84.25 379 GLY B O 1
#